Protein 8J5U (pdb70)

Sequence (543 aa):
ADRRAAVGTTSDINQQDPATLQDGGNLRLSLTDFPPNFNILHIDGNNAEVAAMMKATLPRAFIIGPDGSTTVDTNYFTSIELTRTAPQVVTYTINPEAVWSDGTPITWRDIASQIHAISGADKAFEIASSSGAERVASVTRGVDDRQAVVTFAKPYAEWRGMFAGNGMLLPASMTATPEAFNKGQLDGPGPSAGPFVVSALDRTAQRIVLTRNPRWWGARPRLDSITYLVLDDAARLPALQNNTIDATGVGTLDQLTIAARTKGISIRRAPGPSWYHFTLNGAPGSILADKALRLAIAKGIDRYTIARVAQYGLTSDPVPLNNHVFVAGQDGYQDNSGVVAYNPEQAKRELDALGWRRSGAFREKDGRQLVIRDLFYDAQSTRQFAQIAQHTLAQIGVKLELQAKSGSGFFSDYVNVGAFDIAQFGWVGDAFPLSSLTQIYASDGESNFGKIGSPQIDAAIERTLAELDPGKARALANQVDELIWAEGFSLPLTQSPGTVAVRSTLANFGATGLADLDYTAIGFMRRHHHHHHHASPFSPDPP

Structure (mmCIF, N/CA/C/O backbone):
data_8J5U
#
_entry.id   8J5U
#
_cell.length_a   115.643
_cell.length_b   56.986
_cell.length_c   101.902
_cell.angle_alpha   90.00
_cell.angle_beta   122.29
_cell.angle_gamma   90.00
#
_symmetry.space_group_name_H-M   'C 1 2 1'
#
loop_
_entity.id
_entity.type
_entity.pdbx_description
1 polymer 'Uncharacterized protein Rv1280c'
2 polymer 'Endogenous oligopeptide'
3 water water
#
loop_
_atom_site.group_PDB
_atom_site.id
_atom_site.type_symbol
_atom_site.label_atom_id
_atom_site.label_alt_id
_atom_site.label_comp_id
_atom_site.label_asym_id
_atom_site.label_entity_id
_atom_site.label_seq_id
_atom_site.pdbx_PDB_ins_code
_atom_site.Cartn_x
_atom_site.Cartn_y
_atom_site.Cartn_z
_atom_site.occupancy
_atom_site.B_iso_or_equiv
_atom_site.auth_seq_id
_atom_site.auth_comp_id
_atom_site.auth_asym_id
_atom_site.auth_atom_id
_atom_site.pdbx_PDB_model_num
ATOM 1 N N . ALA A 1 65 ? -5.681 -13.621 24.960 1.00 28.62 65 ALA A N 1
ATOM 2 C CA . ALA A 1 65 ? -4.402 -14.328 24.755 1.00 41.02 65 ALA A CA 1
ATOM 3 C C . ALA A 1 65 ? -3.556 -13.800 23.577 1.00 47.03 65 ALA A C 1
ATOM 4 O O . ALA A 1 65 ? -2.548 -13.148 23.871 1.00 35.80 65 ALA A O 1
ATOM 6 N N . ASP A 1 66 ? -3.910 -14.088 22.309 1.00 42.36 66 ASP A N 1
ATOM 7 C CA . ASP A 1 66 ? -2.955 -13.723 21.211 1.00 47.12 66 ASP A CA 1
ATOM 8 C C . ASP A 1 66 ? -3.409 -12.680 20.167 1.00 50.90 66 ASP A C 1
ATOM 9 O O . ASP A 1 66 ? -2.567 -12.259 19.338 1.00 48.88 66 ASP A O 1
ATOM 14 N N . ARG A 1 67 ? -4.644 -12.220 20.164 1.00 48.25 67 ARG A N 1
ATOM 15 C CA . ARG A 1 67 ? -4.896 -11.208 19.097 1.00 38.37 67 ARG A CA 1
ATOM 16 C C . ARG A 1 67 ? -4.846 -9.797 19.708 1.00 35.19 67 ARG A C 1
ATOM 17 O O . ARG A 1 67 ? -5.023 -9.646 20.916 1.00 30.71 67 ARG A O 1
ATOM 25 N N . ARG A 1 68 ? -4.489 -8.829 18.884 1.00 30.11 68 ARG A N 1
ATOM 26 C CA . ARG A 1 68 ? -4.396 -7.432 19.353 1.00 33.40 68 ARG A CA 1
ATOM 27 C C . ARG A 1 68 ? -5.781 -6.815 19.593 1.00 24.51 68 ARG A C 1
ATOM 28 O O . ARG A 1 68 ? -6.741 -7.271 18.987 1.00 22.74 68 ARG A O 1
ATOM 36 N N . ALA A 1 69 ? -5.849 -5.850 20.496 1.00 18.83 69 ALA A N 1
ATOM 37 C CA . ALA A 1 69 ? -7.084 -5.078 20.711 1.00 16.20 69 ALA A CA 1
ATOM 38 C C . ALA A 1 69 ? -7.142 -4.013 19.620 1.00 15.82 69 ALA A C 1
ATOM 39 O O . ALA A 1 69 ? -6.825 -2.856 19.876 1.00 18.45 69 ALA A O 1
ATOM 41 N N . ALA A 1 70 ? -7.532 -4.436 18.432 1.00 14.75 70 ALA A N 1
ATOM 42 C CA . ALA A 1 70 ? -7.699 -3.500 17.316 1.00 13.57 70 ALA A CA 1
ATOM 43 C C . ALA A 1 70 ? -8.871 -3.932 16.440 1.00 15.84 70 ALA A C 1
ATOM 44 O O . ALA A 1 70 ? -9.063 -5.114 16.219 1.00 14.98 70 ALA A O 1
ATOM 46 N N . VAL A 1 71 ? -9.610 -2.937 15.971 1.00 12.13 71 VAL A N 1
ATOM 47 C CA . VAL A 1 71 ? -10.747 -3.227 15.108 1.00 13.82 71 VAL A CA 1
ATOM 48 C C . VAL A 1 71 ? -10.244 -3.831 13.808 1.00 15.01 71 VAL A C 1
ATOM 49 O O . VAL A 1 71 ? -9.292 -3.321 13.199 1.00 19.47 71 VAL A O 1
ATOM 53 N N . GLY A 1 72 ? -10.888 -4.913 13.371 1.00 11.41 72 GLY A N 1
ATOM 54 C CA . GLY A 1 72 ? -10.539 -5.568 12.128 1.00 10.62 72 GLY A CA 1
ATOM 55 C C . GLY A 1 72 ? -11.648 -5.525 11.092 1.00 14.62 72 GLY A C 1
ATOM 56 O O . GLY A 1 72 ? -12.359 -4.523 10.961 1.00 18.77 72 GLY A O 1
ATOM 57 N N . THR A 1 73 ? -11.808 -6.609 10.339 1.00 10.04 73 THR A N 1
ATOM 58 C CA . THR A 1 73 ? -12.829 -6.681 9.304 1.00 9.77 73 THR A CA 1
ATOM 59 C C . THR A 1 73 ? -13.659 -7.953 9.408 1.00 11.22 73 THR A C 1
ATOM 60 O O . THR A 1 73 ? -14.360 -8.298 8.447 1.00 11.45 73 THR A O 1
ATOM 64 N N . THR A 1 74 ? -13.589 -8.664 10.531 1.00 12.24 74 THR A N 1
ATOM 65 C CA . THR A 1 74 ? -14.255 -9.946 10.684 1.00 13.59 74 THR A CA 1
ATOM 66 C C . THR A 1 74 ? -15.177 -9.929 11.893 1.00 12.75 74 THR A C 1
ATOM 67 O O . THR A 1 74 ? -15.019 -9.132 12.819 1.00 14.16 74 THR A O 1
ATOM 71 N N . SER A 1 75 ? -16.137 -10.839 11.867 1.00 12.46 75 SER A N 1
ATOM 72 C CA . SER A 1 75 ? -16.972 -11.186 13.002 1.00 10.56 75 SER A CA 1
ATOM 73 C C . SER A 1 75 ? -16.617 -12.597 13.445 1.00 12.40 75 SER A C 1
ATOM 74 O O . SER A 1 75 ? -16.025 -13.367 12.691 1.00 14.36 75 SER A O 1
ATOM 77 N N . ASP A 1 76 ? -16.995 -12.932 14.672 1.00 13.18 76 ASP A N 1
ATOM 78 C CA . ASP A 1 76 ? -16.738 -14.247 15.263 1.00 11.71 76 ASP A CA 1
ATOM 79 C C . ASP A 1 76 ? -18.058 -14.693 15.880 1.00 12.27 76 ASP A C 1
ATOM 80 O O . ASP A 1 76 ? -18.284 -14.521 17.082 1.00 12.48 76 ASP A O 1
ATOM 85 N N . ILE A 1 77 ? -18.943 -15.245 15.049 1.00 8.85 77 ILE A N 1
ATOM 86 C CA . ILE A 1 77 ? -20.336 -15.407 15.450 1.00 10.40 77 ILE A CA 1
ATOM 87 C C . ILE A 1 77 ? -20.837 -16.830 15.222 1.00 13.92 77 ILE A C 1
ATOM 88 O O . ILE A 1 77 ? -22.026 -17.109 15.418 1.00 14.00 77 ILE A O 1
ATOM 93 N N . ASN A 1 78 ? -19.943 -17.740 14.843 1.00 13.11 78 ASN A N 1
ATOM 94 C CA . ASN A 1 78 ? -20.309 -19.124 14.514 1.00 13.98 78 ASN A CA 1
ATOM 95 C C . ASN A 1 78 ? -21.468 -19.147 13.514 1.00 13.68 78 ASN A C 1
ATOM 96 O O . ASN A 1 78 ? -22.590 -19.563 13.802 1.00 12.30 78 ASN A O 1
ATOM 101 N N . GLN A 1 79 ? -21.161 -18.627 12.332 1.00 16.63 79 GLN A N 1
ATOM 102 C CA . GLN A 1 79 ? -22.155 -18.512 11.282 1.00 19.60 79 GLN A CA 1
ATOM 103 C C . GLN A 1 79 ? -22.648 -19.888 10.865 1.00 18.05 79 GLN A C 1
ATOM 104 O O . GLN A 1 79 ? -21.852 -20.800 10.619 1.00 18.02 79 GLN A O 1
ATOM 110 N N . GLN A 1 80 ? -23.968 -20.035 10.801 1.00 16.01 80 GLN A N 1
ATOM 111 C CA . GLN A 1 80 ? -24.602 -21.256 10.319 1.00 20.03 80 GLN A CA 1
ATOM 112 C C . GLN A 1 80 ? -25.842 -20.865 9.531 1.00 19.76 80 GLN A C 1
ATOM 113 O O . GLN A 1 80 ? -26.376 -19.761 9.687 1.00 17.33 80 GLN A O 1
ATOM 119 N N . ASP A 1 81 ? -26.284 -21.772 8.666 1.00 16.81 81 ASP A N 1
ATOM 120 C CA . ASP A 1 81 ? -27.551 -21.586 7.975 1.00 17.99 81 ASP A CA 1
ATOM 121 C C . ASP A 1 81 ? -28.683 -21.599 8.999 1.00 15.70 81 ASP A C 1
ATOM 122 O O . ASP A 1 81 ? -28.901 -22.632 9.648 1.00 18.66 81 ASP A O 1
ATOM 127 N N . PRO A 1 82 ? -29.414 -20.495 9.181 1.00 15.12 82 PRO A N 1
ATOM 128 C CA . PRO A 1 82 ? -30.460 -20.472 10.222 1.00 16.54 82 PRO A CA 1
ATOM 129 C C . PRO A 1 82 ? -31.552 -21.503 10.009 1.00 18.04 82 PRO A C 1
ATOM 130 O O . PRO A 1 82 ? -32.190 -21.918 10.986 1.00 16.00 82 PRO A O 1
ATOM 134 N N . ALA A 1 83 ? -31.781 -21.941 8.765 1.00 18.33 83 ALA A N 1
ATOM 135 C CA . ALA A 1 83 ? -32.776 -22.976 8.509 1.00 16.04 83 ALA A CA 1
ATOM 136 C C . ALA A 1 83 ? -32.370 -24.320 9.102 1.00 18.15 83 ALA A C 1
ATOM 137 O O . ALA A 1 83 ? -33.241 -25.160 9.350 1.00 18.19 83 ALA A O 1
ATOM 139 N N . THR A 1 84 ? -31.078 -24.537 9.338 1.00 15.32 84 THR A N 1
ATOM 140 C CA . THR A 1 84 ? -30.579 -25.764 9.947 1.00 18.19 84 THR A CA 1
ATOM 141 C C . THR A 1 84 ? -30.506 -25.684 11.465 1.00 17.05 84 THR A C 1
ATOM 142 O O . THR A 1 84 ? -30.089 -26.655 12.104 1.00 15.33 84 THR A O 1
ATOM 146 N N . LEU A 1 85 ? -30.874 -24.554 12.055 1.00 16.38 85 LEU A N 1
ATOM 147 C CA . LEU A 1 85 ? -30.843 -24.412 13.500 1.00 16.08 85 LEU A CA 1
ATOM 148 C C . LEU A 1 85 ? -32.162 -24.895 14.096 1.00 17.66 85 LEU A C 1
ATOM 149 O O . LEU A 1 85 ? -33.145 -25.125 13.388 1.00 17.81 85 LEU A O 1
ATOM 154 N N . GLN A 1 86 ? -32.167 -25.071 15.415 1.00 16.10 86 GLN A N 1
ATOM 155 C CA . GLN A 1 86 ? -33.402 -25.399 16.114 1.00 18.44 86 GLN A CA 1
ATOM 156 C C . GLN A 1 86 ? -34.465 -24.343 15.835 1.00 20.62 86 GLN A C 1
ATOM 157 O O . GLN A 1 86 ? -34.162 -23.173 15.583 1.00 19.23 86 GLN A O 1
ATOM 163 N N . ASP A 1 87 ? -35.726 -24.760 15.873 1.00 23.88 87 ASP A N 1
ATOM 164 C CA . ASP A 1 87 ? -36.843 -23.823 15.780 1.00 22.62 87 ASP A CA 1
ATOM 165 C C . ASP A 1 87 ? -37.273 -23.536 17.211 1.00 25.67 87 ASP A C 1
ATOM 166 O O . ASP A 1 87 ? -37.882 -24.383 17.871 1.00 26.10 87 ASP A O 1
ATOM 171 N N . GLY A 1 88 ? -36.919 -22.358 17.702 1.00 16.51 88 GLY A N 1
ATOM 172 C CA . GLY A 1 88 ? -37.252 -21.946 19.049 1.00 18.83 88 GLY A CA 1
ATOM 173 C C . GLY A 1 88 ? -36.017 -21.767 19.907 1.00 14.63 88 GLY A C 1
ATOM 174 O O . GLY A 1 88 ? -34.881 -21.933 19.465 1.00 18.36 88 GLY A O 1
ATOM 175 N N . GLY A 1 89 ? -36.267 -21.428 21.168 1.00 16.49 89 GLY A N 1
ATOM 176 C CA . GLY A 1 89 ? -35.191 -21.228 22.118 1.00 15.88 89 GLY A CA 1
ATOM 177 C C . GLY A 1 89 ? -35.246 -19.873 22.796 1.00 17.21 89 GLY A C 1
ATOM 178 O O . GLY A 1 89 ? -35.927 -18.952 22.327 1.00 15.50 89 GLY A O 1
ATOM 179 N N . ASN A 1 90 ? -34.530 -19.748 23.909 1.00 14.49 90 ASN A N 1
ATOM 180 C CA . ASN A 1 90 ? -34.548 -18.550 24.742 1.00 17.17 90 ASN A CA 1
ATOM 181 C C . ASN A 1 90 ? -33.096 -18.121 24.932 1.00 20.10 90 ASN A C 1
ATOM 182 O O . ASN A 1 90 ? -32.345 -18.764 25.673 1.00 17.67 90 ASN A O 1
ATOM 187 N N . LEU A 1 91 ? -32.694 -17.061 24.230 1.00 18.91 91 LEU A N 1
ATOM 188 C CA . LEU A 1 91 ? -31.366 -16.483 24.398 1.00 14.78 91 LEU A CA 1
ATOM 189 C C . LEU A 1 91 ? -31.363 -15.640 25.669 1.00 17.58 91 LEU A C 1
ATOM 190 O O . LEU A 1 91 ? -32.097 -14.648 25.766 1.00 17.06 91 LEU A O 1
ATOM 195 N N . ARG A 1 92 ? -30.546 -16.032 26.646 1.00 16.92 92 ARG A N 1
ATOM 196 C CA . ARG A 1 92 ? -30.530 -15.399 27.963 1.00 14.21 92 ARG A CA 1
ATOM 197 C C . ARG A 1 92 ? -29.264 -14.564 28.112 1.00 12.88 92 ARG A C 1
ATOM 198 O O . ARG A 1 92 ? -28.153 -15.100 28.059 1.00 12.87 92 ARG A O 1
ATOM 206 N N . LEU A 1 93 ? -29.435 -13.258 28.304 1.00 12.31 93 LEU A N 1
ATOM 207 C CA . LEU A 1 93 ? -28.328 -12.320 28.424 1.00 15.45 93 LEU A CA 1
ATOM 208 C C . LEU A 1 93 ? -28.479 -11.533 29.718 1.00 17.64 93 LEU A C 1
ATOM 209 O O . LEU A 1 93 ? -29.474 -11.663 30.441 1.00 16.30 93 LEU A O 1
ATOM 214 N N . SER A 1 94 ? -27.489 -10.693 30.010 1.00 16.33 94 SER A N 1
ATOM 215 C CA . SER A 1 94 ? -27.519 -9.920 31.241 1.00 18.03 94 SER A CA 1
ATOM 216 C C . SER A 1 94 ? -27.495 -8.426 30.943 1.00 19.81 94 SER A C 1
ATOM 217 O O . SER A 1 94 ? -27.071 -7.981 29.874 1.00 19.37 94 SER A O 1
ATOM 220 N N . LEU A 1 95 ? -27.992 -7.667 31.911 1.00 21.06 95 LEU A N 1
ATOM 221 C CA . LEU A 1 95 ? -27.991 -6.216 31.895 1.00 18.53 95 LEU A CA 1
ATOM 222 C C . LEU A 1 95 ? -27.349 -5.738 33.187 1.00 20.73 95 LEU A C 1
ATOM 223 O O . LEU A 1 95 ? -27.363 -6.447 34.196 1.00 17.33 95 LEU A O 1
ATOM 228 N N . THR A 1 96 ? -26.779 -4.533 33.159 1.00 18.62 96 THR A N 1
ATOM 229 C CA . THR A 1 96 ? -26.201 -4.015 34.392 1.00 21.61 96 THR A CA 1
ATOM 230 C C . THR A 1 96 ? -27.272 -3.406 35.286 1.00 21.84 96 THR A C 1
ATOM 231 O O . THR A 1 96 ? -27.249 -3.603 36.505 1.00 22.57 96 THR A O 1
ATOM 235 N N . ASP A 1 97 ? -28.215 -2.669 34.699 1.00 21.67 97 ASP A N 1
ATOM 236 C CA . ASP A 1 97 ? -29.312 -2.054 35.431 1.00 19.60 97 ASP A CA 1
ATOM 237 C C . ASP A 1 97 ? -30.482 -1.868 34.484 1.00 20.31 97 ASP A C 1
ATOM 238 O O . ASP A 1 97 ? -30.296 -1.719 33.276 1.00 23.01 97 ASP A O 1
ATOM 243 N N . PHE A 1 98 ? -31.683 -1.863 35.044 1.00 24.50 98 PHE A N 1
ATOM 244 C CA . PHE A 1 98 ? -32.826 -1.298 34.341 1.00 21.80 98 PHE A CA 1
ATOM 245 C C . PHE A 1 98 ? -32.533 0.162 34.009 1.00 23.22 98 PHE A C 1
ATOM 246 O O . PHE A 1 98 ? -32.069 0.905 34.879 1.00 26.73 98 PHE A O 1
ATOM 254 N N . PRO A 1 99 ? -32.795 0.619 32.786 1.00 21.93 99 PRO A N 1
ATOM 255 C CA . PRO A 1 99 ? -32.524 2.020 32.465 1.00 22.77 99 PRO A CA 1
ATOM 256 C C . PRO A 1 99 ? -33.522 2.942 33.143 1.00 20.55 99 PRO A C 1
ATOM 257 O O . PRO A 1 99 ? -34.693 2.575 33.344 1.00 17.39 99 PRO A O 1
ATOM 261 N N . PRO A 1 100 ? -33.115 4.174 33.473 1.00 21.17 100 PRO A N 1
ATOM 262 C CA . PRO A 1 100 ? -34.081 5.160 33.972 1.00 19.78 100 PRO A CA 1
ATOM 263 C C . PRO A 1 100 ? -34.978 5.723 32.889 1.00 22.60 100 PRO A C 1
ATOM 264 O O . PRO A 1 100 ? -35.953 6.418 33.209 1.00 22.90 100 PRO A O 1
ATOM 268 N N . ASN A 1 101 ? -34.661 5.467 31.624 1.00 19.66 101 ASN A N 1
ATOM 269 C CA . ASN A 1 101 ? -35.450 5.953 30.502 1.00 18.19 101 ASN A CA 1
ATOM 270 C C . ASN A 1 101 ? -35.196 5.011 29.338 1.00 14.02 101 ASN A C 1
ATOM 271 O O . ASN A 1 101 ? -34.046 4.645 29.084 1.00 14.80 101 ASN A O 1
ATOM 276 N N . PHE A 1 102 ? -36.254 4.597 28.656 1.00 12.28 102 PHE A N 1
ATOM 277 C CA . PHE A 1 102 ? -36.095 3.668 27.547 1.00 16.25 102 PHE A CA 1
ATOM 278 C C . PHE A 1 102 ? -36.031 4.358 26.191 1.00 17.67 102 PHE A C 1
ATOM 279 O O . PHE A 1 102 ? -35.868 3.672 25.176 1.00 17.06 102 PHE A O 1
ATOM 287 N N . ASN A 1 103 ? -36.141 5.687 26.141 1.00 10.65 103 ASN A N 1
ATOM 288 C CA . ASN A 1 103 ? -35.933 6.424 24.895 1.00 14.41 103 ASN A CA 1
ATOM 289 C C . ASN A 1 103 ? -34.432 6.531 24.661 1.00 16.01 103 ASN A C 1
ATOM 290 O O . ASN A 1 103 ? -33.743 7.315 25.325 1.00 13.45 103 ASN A O 1
ATOM 295 N N . ILE A 1 104 ? -33.917 5.752 23.711 1.00 12.44 104 ILE A N 1
ATOM 296 C CA . ILE A 1 104 ? -32.476 5.744 23.492 1.00 15.33 104 ILE A CA 1
ATOM 297 C C . ILE A 1 104 ? -31.967 7.009 22.819 1.00 14.78 104 ILE A C 1
ATOM 298 O O . ILE A 1 104 ? -30.747 7.177 22.699 1.00 14.93 104 ILE A O 1
ATOM 303 N N . LEU A 1 105 ? -32.855 7.911 22.383 1.00 10.05 105 LEU A N 1
ATOM 304 C CA . LEU A 1 105 ? -32.420 9.230 21.925 1.00 10.97 105 LEU A CA 1
ATOM 305 C C . LEU A 1 105 ? -32.275 10.238 23.055 1.00 14.14 105 LEU A C 1
ATOM 306 O O . LEU A 1 105 ? -31.712 11.315 22.831 1.00 12.06 105 LEU A O 1
ATOM 311 N N . HIS A 1 106 ? -32.785 9.923 24.242 1.00 14.42 106 HIS A N 1
ATOM 312 C CA . HIS A 1 106 ? -32.843 10.841 25.370 1.00 11.58 106 HIS A CA 1
ATOM 313 C C . HIS A 1 106 ? -31.512 10.847 26.118 1.00 11.64 106 HIS A C 1
ATOM 314 O O . HIS A 1 106 ? -30.759 9.872 26.096 1.00 12.08 106 HIS A O 1
ATOM 321 N N . ILE A 1 107 ? -31.234 11.963 26.797 1.00 11.05 107 ILE A N 1
ATOM 322 C CA . ILE A 1 107 ? -29.973 12.100 27.522 1.00 11.14 107 ILE A CA 1
ATOM 323 C C . ILE A 1 107 ? -29.882 11.077 28.652 1.00 14.20 107 ILE A C 1
ATOM 324 O O . ILE A 1 107 ? -28.784 10.631 29.010 1.00 11.64 107 ILE A O 1
ATOM 329 N N . ASP A 1 108 ? -31.022 10.619 29.181 1.00 12.33 108 ASP A N 1
ATOM 330 C CA . ASP A 1 108 ? -31.035 9.601 30.269 1.00 12.04 108 ASP A CA 1
ATOM 331 C C . ASP A 1 108 ? -31.165 8.177 29.701 1.00 14.54 108 ASP A C 1
ATOM 332 O O . ASP A 1 108 ? -31.065 7.247 30.477 1.00 14.88 108 ASP A O 1
ATOM 337 N N . GLY A 1 109 ? -31.407 8.044 28.395 1.00 12.13 109 GLY A N 1
ATOM 338 C CA . GLY A 1 109 ? -31.620 6.728 27.761 1.00 12.68 109 GLY A CA 1
ATOM 339 C C . GLY A 1 109 ? -30.538 6.317 26.767 1.00 15.04 109 GLY A C 1
ATOM 340 O O . GLY A 1 109 ? -30.774 5.346 26.054 1.00 15.57 109 GLY A O 1
ATOM 341 N N . ASN A 1 110 ? -29.394 6.997 26.775 1.00 16.26 110 ASN A N 1
ATOM 342 C CA . ASN A 1 110 ? -28.279 6.784 25.823 1.00 13.79 110 ASN A CA 1
ATOM 343 C C . ASN A 1 110 ? -27.388 5.645 26.339 1.00 13.11 110 ASN A C 1
ATOM 344 O O . ASN A 1 110 ? -26.169 5.756 26.208 1.00 12.13 110 ASN A O 1
ATOM 349 N N . ASN A 1 111 ? -28.009 4.577 26.848 1.00 12.18 111 ASN A N 1
ATOM 350 C CA . ASN A 1 111 ? -27.269 3.439 27.438 1.00 12.89 111 ASN A CA 1
ATOM 351 C C . ASN A 1 111 ? -27.012 2.340 26.395 1.00 15.79 111 ASN A C 1
ATOM 352 O O . ASN A 1 111 ? -27.966 1.780 25.901 1.00 14.68 111 ASN A O 1
ATOM 357 N N . ALA A 1 112 ? -25.737 2.048 26.136 1.00 14.21 112 ALA A N 1
ATOM 358 C CA . ALA A 1 112 ? -25.347 1.045 25.116 1.00 13.01 112 ALA A CA 1
ATOM 359 C C . ALA A 1 112 ? -26.023 -0.319 25.347 1.00 13.69 112 ALA A C 1
ATOM 360 O O . ALA A 1 112 ? -26.342 -0.982 24.384 1.00 11.32 112 ALA A O 1
ATOM 362 N N . GLU A 1 113 ? -26.158 -0.686 26.621 1.00 16.81 113 GLU A N 1
ATOM 363 C CA . GLU A 1 113 ? -26.796 -1.981 26.855 1.00 20.21 113 GLU A CA 1
ATOM 364 C C . GLU A 1 113 ? -28.242 -1.968 26.387 1.00 16.64 113 GLU A C 1
ATOM 365 O O . GLU A 1 113 ? -28.715 -2.918 25.742 1.00 20.07 113 GLU A O 1
ATOM 371 N N . VAL A 1 114 ? -28.949 -0.880 26.672 1.00 13.08 114 VAL A N 1
ATOM 372 C CA . VAL A 1 114 ? -30.338 -0.788 26.259 1.00 13.59 114 VAL A CA 1
ATOM 373 C C . VAL A 1 114 ? -30.439 -0.616 24.755 1.00 16.75 114 VAL A C 1
ATOM 374 O O . VAL A 1 114 ? -31.295 -1.228 24.110 1.00 18.13 114 VAL A O 1
ATOM 378 N N . ALA A 1 115 ? -29.585 0.227 24.171 1.00 14.58 115 ALA A N 1
ATOM 379 C CA . ALA A 1 115 ? -29.566 0.360 22.718 1.00 13.76 115 ALA A CA 1
ATOM 380 C C . ALA A 1 115 ? -29.305 -0.984 22.048 1.00 12.50 115 ALA A C 1
ATOM 381 O O . ALA A 1 115 ? -29.959 -1.333 21.054 1.00 15.05 115 ALA A O 1
ATOM 383 N N . ALA A 1 116 ? -28.349 -1.752 22.581 1.00 12.56 116 ALA A N 1
ATOM 384 C CA . ALA A 1 116 ? -28.100 -3.099 22.076 1.00 12.81 116 ALA A CA 1
ATOM 385 C C . ALA A 1 116 ? -29.364 -3.946 22.117 1.00 16.17 116 ALA A C 1
ATOM 386 O O . ALA A 1 116 ? -29.666 -4.663 21.154 1.00 15.38 116 ALA A O 1
ATOM 388 N N . MET A 1 117 ? -30.114 -3.883 23.224 1.00 14.95 117 MET A N 1
ATOM 389 C CA . MET A 1 117 ? -31.364 -4.639 23.285 1.00 18.24 117 MET A CA 1
ATOM 390 C C . MET A 1 117 ? -32.364 -4.146 22.246 1.00 15.02 117 MET A C 1
ATOM 391 O O . MET A 1 117 ? -33.049 -4.950 21.602 1.00 10.92 117 MET A O 1
ATOM 396 N N . MET A 1 118 ? -32.478 -2.823 22.087 1.00 13.11 118 MET A N 1
ATOM 397 C CA . MET A 1 118 ? -33.472 -2.246 21.182 1.00 14.26 118 MET A CA 1
ATOM 398 C C . MET A 1 118 ? -33.194 -2.559 19.719 1.00 14.23 118 MET A C 1
ATOM 399 O O . MET A 1 118 ? -34.130 -2.538 18.911 1.00 11.12 118 MET A O 1
ATOM 404 N N . LYS A 1 119 ? -31.937 -2.820 19.357 1.00 11.11 119 LYS A N 1
ATOM 405 C CA . LYS A 1 119 ? -31.644 -3.139 17.962 1.00 10.85 119 LYS A CA 1
ATOM 406 C C . LYS A 1 119 ? -32.421 -4.365 17.482 1.00 12.85 119 LYS A C 1
ATOM 407 O O . LYS A 1 119 ? -32.713 -4.487 16.287 1.00 10.51 119 LYS A O 1
ATOM 413 N N . ALA A 1 120 ? -32.783 -5.269 18.393 1.00 13.21 120 ALA A N 1
ATOM 414 C CA . ALA A 1 120 ? -33.605 -6.416 18.024 1.00 11.85 120 ALA A CA 1
ATOM 415 C C . ALA A 1 120 ? -35.044 -6.030 17.733 1.00 12.72 120 ALA A C 1
ATOM 416 O O . ALA A 1 120 ? -35.803 -6.876 17.246 1.00 15.89 120 ALA A O 1
ATOM 418 N N . THR A 1 121 ? -35.430 -4.776 17.998 1.00 10.93 121 THR A N 1
ATOM 419 C CA . THR A 1 121 ? -36.831 -4.376 17.983 1.00 10.70 121 THR A CA 1
ATOM 420 C C . THR A 1 121 ? -37.140 -3.179 17.101 1.00 13.31 121 THR A C 1
ATOM 421 O O . THR A 1 121 ? -38.310 -2.990 16.756 1.00 15.84 121 THR A O 1
ATOM 425 N N . LEU A 1 122 ? -36.154 -2.376 16.719 1.00 12.05 122 LEU A N 1
ATOM 426 C CA . LEU A 1 122 ? -36.425 -1.125 16.034 1.00 9.82 122 LEU A CA 1
ATOM 427 C C . LEU A 1 122 ? -35.842 -1.158 14.628 1.00 10.65 122 LEU A C 1
ATOM 428 O O . LEU A 1 122 ? -34.864 -1.871 14.379 1.00 10.92 122 LEU A O 1
ATOM 433 N N . PRO A 1 123 ? -36.419 -0.405 13.691 1.00 11.67 123 PRO A N 1
ATOM 434 C CA . PRO A 1 123 ? -35.832 -0.321 12.344 1.00 11.99 123 PRO A CA 1
ATOM 435 C C . PRO A 1 123 ? -34.465 0.351 12.352 1.00 11.18 123 PRO A C 1
ATOM 436 O O . PRO A 1 123 ? -34.220 1.312 13.088 1.00 13.00 123 PRO A O 1
ATOM 440 N N . ARG A 1 124 ? -33.561 -0.185 11.534 1.00 11.85 124 ARG A N 1
ATOM 441 C CA . ARG A 1 124 ? -32.319 0.489 11.187 1.00 9.08 124 ARG A CA 1
ATOM 442 C C . ARG A 1 124 ? -32.205 0.523 9.670 1.00 11.60 124 ARG A C 1
ATOM 443 O O . ARG A 1 124 ? -32.457 -0.486 9.002 1.00 12.17 124 ARG A O 1
ATOM 451 N N . ALA A 1 125 ? -31.839 1.695 9.128 1.00 7.17 125 ALA A N 1
ATOM 452 C CA . ALA A 1 125 ? -31.894 1.897 7.684 1.00 8.56 125 ALA A CA 1
ATOM 453 C C . ALA A 1 125 ? -30.829 1.096 6.950 1.00 9.08 125 ALA A C 1
ATOM 454 O O . ALA A 1 125 ? -31.036 0.721 5.793 1.00 7.52 125 ALA A O 1
ATOM 456 N N . PHE A 1 126 ? -29.700 0.813 7.596 1.00 8.58 126 PHE A N 1
ATOM 457 C CA . PHE A 1 126 ? -28.614 0.094 6.952 1.00 8.09 126 PHE A CA 1
ATOM 458 C C . PHE A 1 126 ? -28.158 -1.062 7.838 1.00 10.37 126 PHE A C 1
ATOM 459 O O . PHE A 1 126 ? -28.280 -1.022 9.066 1.00 9.26 126 PHE A O 1
ATOM 467 N N . ILE A 1 127 ? -27.660 -2.105 7.183 1.00 12.76 127 ILE A N 1
ATOM 468 C CA . ILE A 1 127 ? -26.940 -3.200 7.817 1.00 10.50 127 ILE A CA 1
ATOM 469 C C . ILE A 1 127 ? -25.456 -2.901 7.686 1.00 11.44 127 ILE A C 1
ATOM 470 O O . ILE A 1 127 ? -24.957 -2.684 6.570 1.00 8.41 127 ILE A O 1
ATOM 475 N N . ILE A 1 128 ? -24.751 -2.885 8.818 1.00 9.51 128 ILE A N 1
ATOM 476 C CA . ILE A 1 128 ? -23.307 -2.704 8.817 1.00 10.90 128 ILE A CA 1
ATOM 477 C C . ILE A 1 128 ? -22.650 -4.069 8.802 1.00 8.38 128 ILE A C 1
ATOM 478 O O . ILE A 1 128 ? -23.026 -4.952 9.574 1.00 11.64 128 ILE A O 1
ATOM 483 N N . GLY A 1 129 ? -21.655 -4.234 7.941 1.00 10.75 129 GLY A N 1
ATOM 484 C CA . GLY A 1 129 ? -20.891 -5.455 7.878 1.00 9.38 129 GLY A CA 1
ATOM 485 C C . GLY A 1 129 ? -19.675 -5.426 8.778 1.00 10.45 129 GLY A C 1
ATOM 486 O O . GLY A 1 129 ? -19.345 -4.407 9.399 1.00 9.03 129 GLY A O 1
ATOM 487 N N . PRO A 1 130 ? -18.974 -6.558 8.863 1.00 10.65 130 PRO A N 1
ATOM 488 C CA . PRO A 1 130 ? -17.815 -6.638 9.769 1.00 10.38 130 PRO A CA 1
ATOM 489 C C . PRO A 1 130 ? -16.683 -5.702 9.386 1.00 14.48 130 PRO A C 1
ATOM 490 O O . PRO A 1 130 ? -15.796 -5.475 10.217 1.00 11.48 130 PRO A O 1
ATOM 494 N N . ASP A 1 131 ? -16.701 -5.132 8.180 1.00 11.87 131 ASP A N 1
ATOM 495 C CA . ASP A 1 131 ? -15.714 -4.145 7.759 1.00 13.34 131 ASP A CA 1
ATOM 496 C C . ASP A 1 131 ? -16.230 -2.715 7.832 1.00 13.76 131 ASP A C 1
ATOM 497 O O . ASP A 1 131 ? -15.557 -1.799 7.346 1.00 10.26 131 ASP A O 1
ATOM 502 N N . GLY A 1 132 ? -17.395 -2.498 8.443 1.00 13.33 132 GLY A N 1
ATOM 503 C CA . GLY A 1 132 ? -17.994 -1.186 8.505 1.00 10.40 132 GLY A CA 1
ATOM 504 C C . GLY A 1 132 ? -18.813 -0.795 7.292 1.00 13.88 132 GLY A C 1
ATOM 505 O O . GLY A 1 132 ? -19.444 0.267 7.309 1.00 13.35 132 GLY A O 1
ATOM 506 N N . SER A 1 133 ? -18.828 -1.608 6.240 1.00 12.96 133 SER A N 1
ATOM 507 C CA . SER A 1 133 ? -19.577 -1.257 5.045 1.00 12.79 133 SER A CA 1
ATOM 508 C C . SER A 1 133 ? -21.073 -1.352 5.318 1.00 11.92 133 SER A C 1
ATOM 509 O O . SER A 1 133 ? -21.513 -2.071 6.213 1.00 12.38 133 SER A O 1
ATOM 512 N N . THR A 1 134 ? -21.860 -0.600 4.551 1.00 11.04 134 THR A N 1
ATOM 513 C CA . THR A 1 134 ? -23.302 -0.550 4.754 1.00 11.73 134 THR A CA 1
ATOM 514 C C . THR A 1 134 ? -24.038 -1.086 3.534 1.00 15.88 134 THR A C 1
ATOM 515 O O . THR A 1 134 ? -23.579 -0.953 2.395 1.00 14.72 134 THR A O 1
ATOM 519 N N . THR A 1 135 ? -25.191 -1.701 3.788 1.00 12.42 135 THR A N 1
ATOM 520 C CA . THR A 1 135 ? -26.132 -2.048 2.733 1.00 14.76 135 THR A CA 1
ATOM 521 C C . THR A 1 135 ? -27.529 -1.672 3.210 1.00 12.71 135 THR A C 1
ATOM 522 O O . THR A 1 135 ? -27.811 -1.697 4.408 1.00 10.38 135 THR A O 1
ATOM 526 N N . VAL A 1 136 ? -28.396 -1.286 2.274 1.00 9.60 136 VAL A N 1
ATOM 527 C CA . VAL A 1 136 ? -29.749 -0.884 2.646 1.00 8.89 136 VAL A CA 1
ATOM 528 C C . VAL A 1 136 ? -30.482 -2.084 3.231 1.00 11.79 136 VAL A C 1
ATOM 529 O O . VAL A 1 136 ? -30.507 -3.168 2.632 1.00 8.29 136 VAL A O 1
ATOM 533 N N . ASP A 1 137 ? -31.074 -1.911 4.411 1.00 10.39 137 ASP A N 1
ATOM 534 C CA . ASP A 1 137 ? -31.895 -2.986 4.971 1.00 8.99 137 ASP A CA 1
ATOM 535 C C . ASP A 1 137 ? -33.271 -2.893 4.334 1.00 12.22 137 ASP A C 1
ATOM 536 O O . ASP A 1 137 ? -34.129 -2.123 4.781 1.00 9.18 137 ASP A O 1
ATOM 541 N N . THR A 1 138 ? -33.490 -3.710 3.302 1.00 10.88 138 THR A N 1
ATOM 542 C CA . THR A 1 138 ? -34.728 -3.662 2.533 1.00 12.79 138 THR A CA 1
ATOM 543 C C . THR A 1 138 ? -35.934 -4.191 3.297 1.00 10.02 138 THR A C 1
ATOM 544 O O . THR A 1 138 ? -37.053 -4.083 2.786 1.00 13.00 138 THR A O 1
ATOM 548 N N . ASN A 1 139 ? -35.745 -4.744 4.498 1.00 12.67 139 ASN A N 1
ATOM 549 C CA . ASN A 1 139 ? -36.892 -5.025 5.353 1.00 11.53 139 ASN A CA 1
ATOM 550 C C . ASN A 1 139 ? -37.590 -3.741 5.753 1.00 11.91 139 ASN A C 1
ATOM 551 O O . ASN A 1 139 ? -38.817 -3.724 5.898 1.00 10.38 139 ASN A O 1
ATOM 556 N N . TYR A 1 140 ? -36.826 -2.659 5.933 1.00 10.47 140 TYR A N 1
ATOM 557 C CA . TYR A 1 140 ? -37.384 -1.381 6.354 1.00 7.66 140 TYR A CA 1
ATOM 558 C C . TYR A 1 140 ? -37.471 -0.362 5.233 1.00 9.57 140 TYR A C 1
ATOM 559 O O . TYR A 1 140 ? -38.362 0.491 5.257 1.00 11.98 140 TYR A O 1
ATOM 568 N N . PHE A 1 141 ? -36.596 -0.424 4.237 1.00 9.22 141 PHE A N 1
ATOM 569 C CA . PHE A 1 141 ? -36.608 0.579 3.178 1.00 9.41 141 PHE A CA 1
ATOM 570 C C . PHE A 1 141 ? -36.478 -0.111 1.830 1.00 10.43 141 PHE A C 1
ATOM 571 O O . PHE A 1 141 ? -35.493 -0.814 1.585 1.00 10.09 141 PHE A O 1
ATOM 579 N N . THR A 1 142 ? -37.481 0.086 0.970 1.00 10.69 142 THR A N 1
ATOM 580 C CA . THR A 1 142 ? -37.375 -0.356 -0.416 1.00 9.85 142 THR A CA 1
ATOM 581 C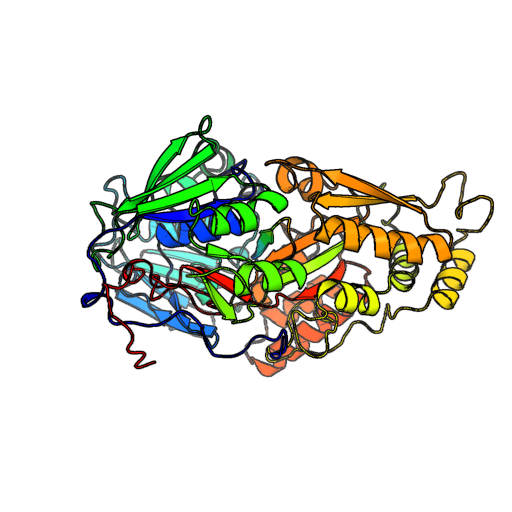 C . THR A 1 142 ? -36.058 0.104 -1.012 1.00 11.45 142 THR A C 1
ATOM 582 O O . THR A 1 142 ? -35.354 -0.665 -1.675 1.00 9.70 142 THR A O 1
ATOM 586 N N . SER A 1 143 ? -35.705 1.365 -0.776 1.00 10.31 143 SER A N 1
ATOM 587 C CA . SER A 1 143 ? -34.463 1.910 -1.294 1.00 8.74 143 SER A CA 1
ATOM 588 C C . SER A 1 143 ? -34.118 3.140 -0.484 1.00 8.46 143 SER A C 1
ATOM 589 O O . SER A 1 143 ? -34.988 3.765 0.127 1.00 8.99 143 SER A O 1
ATOM 592 N N . ILE A 1 144 ? -32.830 3.466 -0.474 1.00 7.74 144 ILE A N 1
ATOM 593 C CA . ILE A 1 144 ? -32.319 4.708 0.091 1.00 6.15 144 ILE A CA 1
ATOM 594 C C . ILE A 1 144 ? -31.312 5.255 -0.903 1.00 11.65 144 ILE A C 1
ATOM 595 O O . ILE A 1 144 ? -30.349 4.567 -1.262 1.00 8.14 144 ILE A O 1
ATOM 600 N N . GLU A 1 145 ? -31.530 6.479 -1.355 1.00 7.26 145 GLU A N 1
ATOM 601 C CA . GLU A 1 145 ? -30.792 6.995 -2.492 1.00 10.37 145 GLU A CA 1
ATOM 602 C C . GLU A 1 145 ? -30.212 8.354 -2.149 1.00 11.01 145 GLU A C 1
ATOM 603 O O . GLU A 1 145 ? -30.904 9.198 -1.565 1.00 7.79 145 GLU A O 1
ATOM 609 N N . LEU A 1 146 ? -28.930 8.537 -2.475 1.00 9.16 146 LEU A N 1
ATOM 610 C CA . LEU A 1 146 ? -28.309 9.858 -2.485 1.00 8.55 146 LEU A CA 1
ATOM 611 C C . LEU A 1 146 ? -28.811 10.569 -3.738 1.00 9.97 146 LEU A C 1
ATOM 612 O O . LEU A 1 146 ? -28.181 10.568 -4.800 1.00 11.75 146 LEU A O 1
ATOM 617 N N . THR A 1 147 ? -29.995 11.173 -3.605 1.00 9.16 147 THR A N 1
ATOM 618 C CA . THR A 1 147 ? -30.674 11.789 -4.745 1.00 10.02 147 THR A CA 1
ATOM 619 C C . THR A 1 147 ? -29.831 12.895 -5.380 1.00 12.36 147 THR A C 1
ATOM 620 O O . THR A 1 147 ? -29.857 13.082 -6.603 1.00 11.14 147 THR A O 1
ATOM 624 N N . ARG A 1 148 ? -29.094 13.645 -4.560 1.00 9.97 148 ARG A N 1
ATOM 625 C CA . ARG A 1 148 ? -28.205 14.711 -5.002 1.00 10.01 148 ARG A CA 1
ATOM 626 C C . ARG A 1 148 ? -27.021 14.741 -4.044 1.00 10.17 148 ARG A C 1
ATOM 627 O O . ARG A 1 148 ? -27.210 14.614 -2.829 1.00 11.48 148 ARG A O 1
ATOM 635 N N . THR A 1 149 ? -25.806 14.923 -4.582 1.00 8.47 149 THR A N 1
ATOM 636 C CA . THR A 1 149 ? -24.607 14.837 -3.744 1.00 12.51 149 THR A CA 1
ATOM 637 C C . THR A 1 149 ? -24.288 16.147 -3.026 1.00 17.14 149 THR A C 1
ATOM 638 O O . THR A 1 149 ? -23.885 16.133 -1.856 1.00 12.29 149 THR A O 1
ATOM 642 N N . ALA A 1 150 ? -24.416 17.284 -3.715 1.00 17.69 150 ALA A N 1
ATOM 643 C CA . ALA A 1 150 ? -24.120 18.581 -3.115 1.00 15.28 150 ALA A CA 1
ATOM 644 C C . ALA A 1 150 ? -25.004 19.640 -3.758 1.00 14.37 150 ALA A C 1
ATOM 645 O O . ALA A 1 150 ? -24.893 19.869 -4.966 1.00 15.32 150 ALA A O 1
ATOM 647 N N . PRO A 1 151 ? -25.931 20.273 -3.010 1.00 15.64 151 PRO A N 1
ATOM 648 C CA . PRO A 1 151 ? -26.321 20.026 -1.615 1.00 11.03 151 PRO A CA 1
ATOM 649 C C . PRO A 1 151 ? -26.848 18.613 -1.425 1.00 12.89 151 PRO A C 1
ATOM 650 O O . PRO A 1 151 ? -27.475 18.089 -2.343 1.00 15.29 151 PRO A O 1
ATOM 654 N N . GLN A 1 152 ? -26.598 18.011 -0.266 1.00 9.67 152 GLN A N 1
ATOM 655 C CA . GLN A 1 152 ? -26.939 16.606 -0.059 1.00 10.13 152 GLN A CA 1
ATOM 656 C C . GLN A 1 152 ? -28.446 16.429 0.072 1.00 9.88 152 GLN A C 1
ATOM 657 O O . GLN A 1 152 ? -29.095 17.094 0.888 1.00 13.82 152 GLN A O 1
ATOM 663 N N . VAL A 1 153 ? -29.005 15.532 -0.736 1.00 8.28 153 VAL A N 1
ATOM 664 C CA . VAL A 1 153 ? -30.412 15.159 -0.654 1.00 8.45 153 VAL A CA 1
ATOM 665 C C . VAL A 1 153 ? -30.488 13.639 -0.612 1.00 10.21 153 VAL A C 1
ATOM 666 O O . VAL A 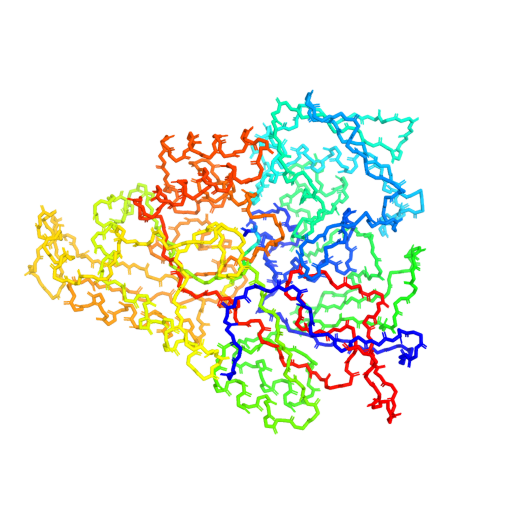1 153 ? -29.980 12.967 -1.517 1.00 9.32 153 VAL A O 1
ATOM 670 N N . VAL A 1 154 ? -31.126 13.102 0.425 1.00 9.24 154 VAL A N 1
ATOM 671 C CA . VAL A 1 154 ? -31.290 11.664 0.612 1.00 8.28 154 VAL A CA 1
ATOM 672 C C . VAL A 1 154 ? -32.773 11.339 0.618 1.00 8.79 154 VAL A C 1
ATOM 673 O O . VAL A 1 154 ? -33.529 11.917 1.401 1.00 9.48 154 VAL A O 1
ATOM 677 N N . THR A 1 155 ? -33.183 10.374 -0.200 1.00 8.46 155 THR A N 1
ATOM 678 C CA . THR A 1 155 ? -34.582 9.971 -0.264 1.00 7.25 155 THR A CA 1
ATOM 679 C C . THR A 1 155 ? -34.721 8.580 0.355 1.00 9.12 155 THR A C 1
ATOM 680 O O . THR A 1 155 ? -34.219 7.597 -0.188 1.00 12.41 155 THR A O 1
ATOM 684 N N . TYR A 1 156 ? -35.370 8.512 1.510 1.00 10.10 156 TYR A N 1
ATOM 685 C CA . TYR A 1 156 ? -35.721 7.256 2.158 1.00 11.91 156 TYR A CA 1
ATOM 686 C C . TYR A 1 156 ? -37.089 6.817 1.647 1.00 11.79 156 TYR A C 1
ATOM 687 O O . TYR A 1 156 ? -38.059 7.572 1.755 1.00 12.07 156 TYR A O 1
ATOM 696 N N . THR A 1 157 ? -37.179 5.601 1.120 1.00 8.82 157 THR A N 1
ATOM 697 C CA . THR A 1 157 ? -38.444 5.026 0.663 1.00 9.48 157 THR A CA 1
ATOM 698 C C . THR A 1 157 ? -38.763 3.825 1.546 1.00 12.07 157 THR A C 1
ATOM 699 O O . THR A 1 157 ? -38.067 2.809 1.489 1.00 11.09 157 THR A O 1
ATOM 703 N N . ILE A 1 158 ? -39.815 3.935 2.347 1.00 12.15 158 ILE A N 1
ATOM 704 C CA . ILE A 1 158 ? -40.110 2.942 3.375 1.00 10.65 158 ILE A CA 1
ATOM 705 C C . ILE A 1 158 ? -40.781 1.725 2.756 1.00 9.20 158 ILE A C 1
ATOM 706 O O . ILE A 1 158 ? -41.662 1.848 1.895 1.00 12.73 158 ILE A O 1
ATOM 711 N N . ASN A 1 159 ? -40.368 0.547 3.205 1.00 10.49 159 ASN A N 1
ATOM 712 C CA . ASN A 1 159 ? -41.020 -0.711 2.851 1.00 14.02 159 ASN A CA 1
ATOM 713 C C . ASN A 1 159 ? -42.503 -0.661 3.234 1.00 15.22 159 ASN A C 1
ATOM 714 O O . ASN A 1 159 ? -42.824 -0.568 4.431 1.00 12.01 159 ASN A O 1
ATOM 719 N N . PRO A 1 160 ? -43.427 -0.731 2.267 1.00 13.35 160 PRO A N 1
ATOM 720 C CA . PRO A 1 160 ? -44.857 -0.546 2.584 1.00 14.46 160 PRO A CA 1
ATOM 721 C C . PRO A 1 160 ? -45.399 -1.499 3.631 1.00 16.21 160 PRO A C 1
ATOM 722 O O . PRO A 1 160 ? -46.384 -1.169 4.305 1.00 19.26 160 PRO A O 1
ATOM 726 N N . GLU A 1 161 ? -44.793 -2.670 3.798 1.00 15.49 161 GLU A N 1
ATOM 727 C CA . GLU A 1 161 ? -45.234 -3.592 4.835 1.00 13.23 161 GLU A CA 1
ATOM 728 C C . GLU A 1 161 ? -44.797 -3.186 6.236 1.00 14.95 161 GLU A C 1
ATOM 729 O O . GLU A 1 161 ? -45.244 -3.807 7.204 1.00 16.40 161 GLU A O 1
ATOM 735 N N . ALA A 1 162 ? -43.943 -2.174 6.379 1.00 14.07 162 ALA A N 1
ATOM 736 C CA . ALA A 1 162 ? -43.422 -1.825 7.694 1.00 14.27 162 ALA A CA 1
ATOM 737 C C . ALA A 1 162 ? -44.522 -1.217 8.558 1.00 15.06 162 ALA A C 1
ATOM 738 O O . ALA A 1 162 ? -45.184 -0.256 8.154 1.00 17.41 162 ALA A O 1
ATOM 740 N N . VAL A 1 163 ? -44.725 -1.787 9.744 1.00 17.09 163 VAL A N 1
ATOM 741 C CA . VAL A 1 163 ? -45.725 -1.296 10.685 1.00 16.56 163 VAL A CA 1
ATOM 742 C C . VAL A 1 163 ? -45.121 -1.260 12.078 1.00 16.84 163 VAL A C 1
ATOM 743 O O . VAL A 1 163 ? -44.337 -2.138 12.453 1.00 15.69 163 VAL A O 1
ATOM 747 N N . TRP A 1 164 ? -45.507 -0.249 12.849 1.00 15.20 164 TRP A N 1
ATOM 748 C CA . TRP A 1 164 ? -45.206 -0.214 14.265 1.00 17.69 164 TRP A CA 1
ATOM 749 C C . TRP A 1 164 ? -46.071 -1.232 15.005 1.00 22.39 164 TRP A C 1
ATOM 750 O O . TRP A 1 164 ? -47.083 -1.724 14.489 1.00 23.36 164 TRP A O 1
ATOM 761 N N . SER A 1 165 ? -45.664 -1.547 16.235 1.00 21.37 165 SER A N 1
ATOM 762 C CA . SER A 1 165 ? -46.334 -2.60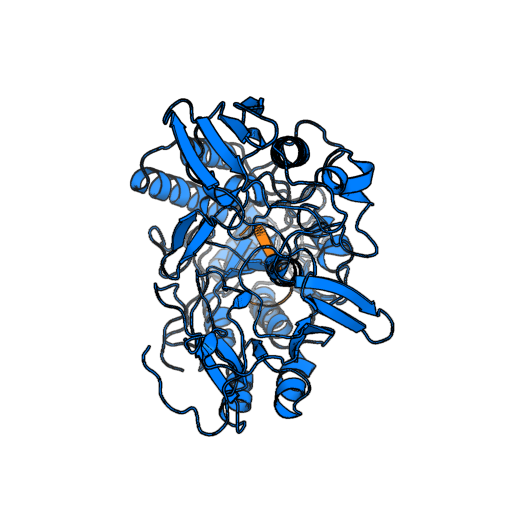7 16.981 1.00 28.46 165 SER A CA 1
ATOM 763 C C . SER A 1 165 ? -47.731 -2.215 17.436 1.00 31.04 165 SER A C 1
ATOM 764 O O . SER A 1 165 ? -48.429 -3.055 18.008 1.00 36.04 165 SER A O 1
ATOM 767 N N . ASP A 1 166 ? -48.164 -0.982 17.187 1.00 31.04 166 ASP A N 1
ATOM 768 C CA . ASP A 1 166 ? -49.525 -0.563 17.488 1.00 34.25 166 ASP A CA 1
ATOM 769 C C . ASP A 1 166 ? -50.414 -0.552 16.251 1.00 30.11 166 ASP A C 1
ATOM 770 O O . ASP A 1 166 ? -51.512 0.007 16.292 1.00 31.03 166 ASP A O 1
ATOM 775 N N . GLY A 1 167 ? -49.964 -1.152 15.152 1.00 30.44 167 GLY A N 1
ATOM 776 C CA . GLY A 1 167 ? -50.714 -1.155 13.921 1.00 27.31 167 GLY A CA 1
ATOM 777 C C . GLY A 1 167 ? -50.439 0.017 13.003 1.00 28.03 167 GLY A C 1
ATOM 778 O O . GLY A 1 167 ? -50.700 -0.087 11.802 1.00 31.16 167 GLY A O 1
ATOM 779 N N . THR A 1 168 ? -49.924 1.123 13.529 1.00 28.53 168 THR A N 1
ATOM 780 C CA . THR A 1 168 ? -49.608 2.271 12.691 1.00 31.10 168 THR A CA 1
ATOM 781 C C . THR A 1 168 ? -48.535 1.900 11.664 1.00 26.40 168 THR A C 1
ATOM 782 O O . THR A 1 168 ? -47.547 1.241 12.006 1.00 24.86 168 THR A O 1
ATOM 786 N N . PRO A 1 169 ? -48.684 2.312 10.411 1.00 25.95 169 PRO A N 1
ATOM 787 C CA . PRO A 1 169 ? -47.594 2.121 9.446 1.00 27.68 169 PRO A CA 1
ATOM 788 C C . PRO A 1 169 ? -46.443 3.089 9.687 1.00 22.42 169 PRO A C 1
ATOM 789 O O . PRO A 1 169 ? -46.623 4.189 10.218 1.00 22.83 169 PRO A O 1
ATOM 793 N N . ILE A 1 170 ? -45.246 2.658 9.288 1.00 17.18 170 ILE A N 1
ATOM 794 C CA . ILE A 1 170 ? -44.080 3.534 9.281 1.00 18.90 170 ILE A CA 1
ATOM 795 C C . ILE A 1 170 ? -44.180 4.454 8.074 1.00 16.00 170 ILE A C 1
ATOM 796 O O . ILE A 1 170 ? -44.355 3.994 6.939 1.00 14.12 170 ILE A O 1
ATOM 801 N N . THR A 1 171 ? -44.089 5.756 8.314 1.00 14.42 171 THR A N 1
ATOM 802 C CA . THR A 1 171 ? -44.277 6.753 7.266 1.00 15.49 171 THR A CA 1
ATOM 803 C C . THR A 1 171 ? -43.166 7.789 7.345 1.00 16.08 171 THR A C 1
ATOM 804 O O . THR A 1 171 ? -42.358 7.805 8.282 1.00 13.93 171 THR A O 1
ATOM 808 N N . TRP A 1 172 ? -43.145 8.668 6.339 1.00 15.97 172 TRP A N 1
ATOM 809 C CA . TRP A 1 172 ? -42.168 9.747 6.317 1.00 13.74 172 TRP A CA 1
ATOM 810 C C . TRP A 1 172 ? -42.245 10.588 7.581 1.00 12.21 172 TRP A C 1
ATOM 811 O O . TRP A 1 172 ? -41.249 11.204 7.976 1.00 15.10 172 TRP A O 1
ATOM 822 N N . ARG A 1 173 ? -43.414 10.621 8.227 1.00 14.14 173 ARG A N 1
ATOM 823 C CA . ARG A 1 173 ? -43.576 11.423 9.436 1.00 17.15 173 ARG A CA 1
ATOM 824 C C . ARG A 1 173 ? -42.677 10.936 10.561 1.00 14.53 173 ARG A C 1
ATOM 825 O O . ARG A 1 173 ? -42.225 11.737 11.379 1.00 16.54 173 ARG A O 1
ATOM 833 N N . ASP A 1 174 ? -42.385 9.639 10.612 1.00 14.55 174 ASP A N 1
ATOM 834 C CA . ASP A 1 174 ? -41.486 9.142 11.643 1.00 11.41 174 ASP A CA 1
ATOM 835 C C . ASP A 1 174 ? -40.077 9.695 11.453 1.00 13.82 174 ASP A C 1
ATOM 836 O O . ASP A 1 174 ? -39.432 10.123 12.422 1.00 15.10 174 ASP A O 1
ATOM 841 N N . ILE A 1 175 ? -39.611 9.759 10.201 1.00 11.11 175 ILE A N 1
ATOM 842 C CA . ILE A 1 175 ? -38.286 10.303 9.917 1.00 9.82 175 ILE A CA 1
ATOM 843 C C . ILE A 1 175 ? -38.258 11.808 10.194 1.00 13.28 175 ILE A C 1
ATOM 844 O O . ILE A 1 175 ? -37.335 12.321 10.844 1.00 11.33 175 ILE A O 1
ATOM 849 N N . ALA A 1 176 ? -39.280 12.533 9.719 1.00 12.94 176 ALA A N 1
ATOM 850 C CA . ALA A 1 176 ? -39.346 13.976 9.973 1.00 13.93 176 ALA A CA 1
ATOM 851 C C . ALA A 1 176 ? -39.396 14.279 11.465 1.00 11.04 176 ALA A C 1
ATOM 852 O O . ALA A 1 176 ? -38.653 15.135 11.963 1.00 13.15 176 ALA A O 1
ATOM 854 N N . SER A 1 177 ? -40.290 13.607 12.193 1.00 10.22 177 SER A N 1
ATOM 855 C CA . SER A 1 177 ? -40.413 13.842 13.625 1.00 10.27 177 SER A CA 1
ATOM 856 C C . SER A 1 177 ? -39.108 13.551 14.352 1.00 12.87 177 SER A C 1
ATOM 857 O O . SER A 1 177 ? -38.687 14.330 15.219 1.00 12.70 177 SER A O 1
ATOM 860 N N . GLN A 1 178 ? -38.448 12.434 14.030 1.00 9.76 178 GLN A N 1
ATOM 861 C CA . GLN A 1 178 ? -37.213 12.132 14.737 1.00 10.51 178 GLN A CA 1
ATOM 862 C C . GLN A 1 178 ? -36.145 13.176 14.439 1.00 11.63 178 GLN A C 1
ATOM 863 O O . GLN A 1 178 ? -35.465 13.655 15.354 1.00 9.13 178 GLN A O 1
ATOM 869 N N . ILE A 1 179 ? -35.993 13.557 13.168 1.00 10.37 179 ILE A N 1
ATOM 870 C CA . ILE A 1 179 ? -34.960 14.531 12.826 1.00 13.07 179 ILE A CA 1
ATOM 871 C C . ILE A 1 179 ? -35.230 15.858 13.527 1.00 14.53 179 ILE A C 1
ATOM 872 O O . ILE A 1 179 ? -34.318 16.475 14.094 1.00 12.23 179 ILE A O 1
ATOM 877 N N . HIS A 1 180 ? -36.490 16.297 13.541 1.00 11.49 180 HIS A N 1
ATOM 878 C CA . HIS A 1 180 ? -36.812 17.517 14.270 1.00 13.97 180 HIS A CA 1
ATOM 879 C C . HIS A 1 180 ? -36.460 17.386 15.750 1.00 13.17 180 HIS A C 1
ATOM 880 O O . HIS A 1 180 ? -35.868 18.301 16.334 1.00 12.47 180 HIS A O 1
ATOM 887 N N . ALA A 1 181 ? -36.792 16.242 16.364 1.00 11.52 181 ALA A N 1
ATOM 888 C CA . ALA A 1 181 ? -36.619 16.093 17.806 1.00 12.22 181 ALA A CA 1
ATOM 889 C C . ALA A 1 181 ? -35.161 16.207 18.236 1.00 13.69 181 ALA A C 1
ATOM 890 O O . ALA A 1 181 ? -34.881 16.672 19.351 1.00 10.85 181 ALA A O 1
ATOM 892 N N . ILE A 1 182 ? -34.220 15.775 17.398 1.00 9.34 182 ILE A N 1
ATOM 893 C CA . ILE A 1 182 ? -32.813 15.792 17.787 1.00 11.14 182 ILE A CA 1
ATOM 894 C C . ILE A 1 182 ? -32.038 16.879 17.057 1.00 10.95 182 ILE A C 1
ATOM 895 O O . ILE A 1 182 ? -30.816 16.959 17.183 1.00 9.97 182 ILE A O 1
ATOM 900 N N . SER A 1 183 ? -32.737 17.762 16.345 1.00 12.60 183 SER A N 1
ATOM 901 C CA . SER A 1 183 ? -32.109 18.836 15.584 1.00 10.36 183 SER A CA 1
ATOM 902 C C . SER A 1 183 ? -31.589 19.976 16.455 1.00 12.83 183 SER A C 1
ATOM 903 O O . SER A 1 183 ? -30.792 20.788 15.975 1.00 9.36 183 SER A O 1
ATOM 906 N N . GLY A 1 184 ? -32.023 20.072 17.711 1.00 13.58 184 GLY A N 1
ATOM 907 C CA . GLY A 1 184 ? -31.675 21.219 18.533 1.00 15.35 184 GLY A CA 1
ATOM 908 C C . GLY A 1 184 ? -32.491 22.473 18.282 1.00 17.31 184 GLY A C 1
ATOM 909 O O . GLY A 1 184 ? -32.225 23.498 18.923 1.00 20.02 184 GLY A O 1
ATOM 910 N N . ALA A 1 185 ? -33.472 22.428 17.371 1.00 13.45 185 ALA A N 1
ATOM 911 C CA . ALA A 1 185 ? -34.336 23.582 17.134 1.00 13.78 185 ALA A CA 1
ATOM 912 C C . ALA A 1 185 ? -35.137 23.947 18.378 1.00 17.06 185 ALA A C 1
ATOM 913 O O . ALA A 1 185 ? -35.260 25.127 18.730 1.00 15.61 185 ALA A O 1
ATOM 915 N N . ASP A 1 186 ? -35.711 22.943 19.035 1.00 19.78 186 ASP A N 1
ATOM 916 C CA . ASP A 1 186 ? -36.535 23.098 20.225 1.00 17.61 186 ASP A CA 1
ATOM 917 C C . ASP A 1 186 ? -35.720 22.624 21.419 1.00 14.79 186 ASP A C 1
ATOM 918 O O . ASP A 1 186 ? -35.373 21.445 21.505 1.00 11.87 186 ASP A O 1
ATOM 923 N N . LYS A 1 187 ? -35.419 23.534 22.336 1.00 14.08 187 LYS A N 1
ATOM 924 C CA . LYS A 1 187 ? -34.572 23.164 23.459 1.00 14.46 187 LYS A CA 1
ATOM 925 C C . LYS A 1 187 ? -35.270 22.253 24.459 1.00 13.91 187 LYS A C 1
ATOM 926 O O . LYS A 1 187 ? -34.597 21.692 25.325 1.00 14.21 187 LYS A O 1
ATOM 932 N N . ALA A 1 188 ? -36.589 22.088 24.368 1.00 18.03 188 ALA A N 1
ATOM 933 C CA . ALA A 1 188 ? -37.294 21.236 25.316 1.00 17.13 188 ALA A CA 1
ATOM 934 C C . ALA A 1 188 ? -36.938 19.759 25.163 1.00 14.94 188 ALA A C 1
ATOM 935 O O . ALA A 1 188 ? -37.107 18.992 26.115 1.00 13.90 188 ALA A O 1
ATOM 937 N N . PHE A 1 189 ? -36.452 19.335 24.000 1.00 15.61 189 PHE A N 1
ATOM 938 C CA . PHE A 1 189 ? -36.056 17.940 23.820 1.00 11.61 189 PHE A CA 1
ATOM 939 C C . PHE A 1 189 ? -34.714 17.714 24.511 1.00 11.49 189 PHE A C 1
ATOM 940 O O . PHE A 1 189 ? -33.729 18.383 24.193 1.00 13.53 189 PHE A O 1
ATOM 948 N N . GLU A 1 190 ? -34.666 16.790 25.465 1.00 11.92 190 GLU A N 1
ATOM 949 C CA . GLU A 1 190 ? -33.433 16.546 26.218 1.00 12.41 190 GLU A CA 1
ATOM 950 C C . GLU A 1 190 ? -32.726 15.369 25.563 1.00 10.25 190 GLU A C 1
ATOM 951 O O . GLU A 1 190 ? -32.862 14.216 25.965 1.00 12.94 190 GLU A O 1
ATOM 957 N N . ILE A 1 191 ? -31.963 15.684 24.527 1.00 10.99 191 ILE A N 1
ATOM 958 C CA . ILE A 1 191 ? -31.426 14.681 23.621 1.00 14.64 191 ILE A CA 1
ATOM 959 C C . ILE A 1 191 ? -29.981 14.384 23.991 1.00 14.39 191 ILE A C 1
ATOM 960 O O . ILE A 1 191 ? -29.266 15.219 24.563 1.00 9.20 191 ILE A O 1
ATOM 965 N N . ALA A 1 192 ? -29.545 13.174 23.643 1.00 8.98 192 ALA A N 1
ATOM 966 C CA . ALA A 1 192 ? -28.170 12.749 23.869 1.00 12.84 192 ALA A CA 1
ATOM 967 C C . ALA A 1 192 ? -27.242 13.149 22.736 1.00 10.84 192 ALA A C 1
ATOM 968 O O . ALA A 1 192 ? -26.040 13.329 22.959 1.00 9.35 192 ALA A O 1
ATOM 970 N N . SER A 1 193 ? -27.777 13.284 21.530 1.00 8.32 193 SER A N 1
ATOM 971 C CA . SER A 1 193 ? -26.980 13.504 20.335 1.00 14.31 193 SER A CA 1
ATOM 972 C C . SER A 1 193 ? -27.893 14.018 19.235 1.00 15.12 193 SER A C 1
ATOM 973 O O . SER A 1 193 ? -29.089 13.727 19.213 1.00 16.19 193 SER A O 1
ATOM 976 N N . SER A 1 194 ? -27.310 14.767 18.311 1.00 15.10 194 SER A N 1
ATOM 977 C CA . SER A 1 194 ? -28.054 15.231 17.151 1.00 14.33 194 SER A CA 1
ATOM 978 C C . SER A 1 194 ? -27.845 14.359 15.919 1.00 16.02 194 SER A C 1
ATOM 979 O O . SER A 1 194 ? -28.692 14.379 15.016 1.00 13.18 194 SER A O 1
ATOM 982 N N . SER A 1 195 ? -26.755 13.584 15.873 1.00 14.59 195 SER A N 1
ATOM 983 C CA . SER A 1 195 ? -26.403 12.765 14.705 1.00 13.02 195 SER A CA 1
ATOM 984 C C . SER A 1 195 ? -26.523 13.565 13.413 1.00 13.03 195 SER A C 1
ATOM 985 O O . SER A 1 195 ? -26.970 13.058 12.380 1.00 11.31 195 SER A O 1
ATOM 988 N N . GLY A 1 196 ? -26.140 14.838 13.479 1.00 11.57 196 GLY A N 1
ATOM 989 C CA . GLY A 1 196 ? -26.151 15.700 12.318 1.00 11.07 196 GLY A CA 1
ATOM 990 C C . GLY A 1 196 ? -27.502 16.244 11.908 1.00 11.16 196 GLY A C 1
ATOM 991 O O . GLY A 1 196 ? -27.578 16.930 10.887 1.00 9.20 196 GLY A O 1
ATOM 992 N N . ALA A 1 197 ? -28.566 15.974 12.677 1.00 13.22 197 ALA A N 1
ATOM 993 C CA . ALA A 1 197 ? -29.901 16.459 12.326 1.00 11.32 197 ALA A CA 1
ATOM 994 C C . ALA A 1 197 ? -29.956 17.978 12.247 1.00 9.61 197 ALA A C 1
ATOM 995 O O . ALA A 1 197 ? -30.766 18.534 11.496 1.00 7.83 197 ALA A O 1
ATOM 997 N N . GLU A 1 198 ? -29.117 18.668 13.017 1.00 13.94 198 GLU A N 1
ATOM 998 C CA . GLU A 1 198 ? -29.063 20.119 12.927 1.00 12.46 198 GLU A CA 1
ATOM 999 C C . GLU A 1 198 ? -28.588 20.579 11.559 1.00 13.59 198 GLU A C 1
ATOM 1000 O O . GLU A 1 198 ? -28.772 21.751 11.220 1.00 13.73 198 GLU A O 1
ATOM 1006 N N . ARG A 1 199 ? -27.994 19.692 10.765 1.00 9.41 199 ARG A N 1
ATOM 1007 C CA . ARG A 1 199 ? -27.520 20.058 9.438 1.00 11.83 199 ARG A CA 1
ATOM 1008 C C . ARG A 1 199 ? -28.543 19.792 8.336 1.00 12.22 199 ARG A C 1
ATOM 1009 O O . ARG A 1 199 ? -28.259 20.078 7.165 1.00 10.47 199 ARG A O 1
ATOM 1017 N N . VAL A 1 200 ? -29.719 19.251 8.645 1.00 11.49 200 VAL A N 1
ATOM 1018 C CA . VAL A 1 200 ? -30.719 19.066 7.601 1.00 12.85 200 VAL A CA 1
ATOM 1019 C C . VAL A 1 200 ? -31.577 20.320 7.532 1.00 13.52 200 VAL A C 1
ATOM 1020 O O . VAL A 1 200 ? -32.006 20.865 8.561 1.00 9.35 200 VAL A O 1
ATOM 1024 N N . ALA A 1 201 ? -31.727 20.830 6.314 1.00 11.01 201 ALA A N 1
ATOM 1025 C CA . ALA A 1 201 ? -32.536 22.007 6.061 1.00 10.58 201 ALA A CA 1
ATOM 1026 C C . ALA A 1 201 ? -34.013 21.661 6.093 1.00 11.26 201 ALA A C 1
ATOM 1027 O O . ALA A 1 201 ? -34.825 22.460 6.570 1.00 14.03 201 ALA A O 1
ATOM 1029 N N . SER A 1 202 ? -34.380 20.471 5.620 1.00 10.13 202 SER A N 1
ATOM 1030 C CA . SER A 1 202 ? -35.795 20.120 5.604 1.00 8.26 202 SER A CA 1
ATOM 1031 C C . SER A 1 202 ? -35.973 18.619 5.430 1.00 10.49 202 SER A C 1
ATOM 1032 O O . SER A 1 202 ? -35.133 17.941 4.832 1.00 8.62 202 SER A O 1
ATOM 1035 N N . VAL A 1 203 ? -37.085 18.112 5.960 1.00 9.46 203 VAL A N 1
ATOM 1036 C CA . VAL A 1 203 ? -37.581 16.774 5.654 1.00 9.01 203 VAL A CA 1
ATOM 1037 C C . VAL A 1 203 ? -38.973 16.935 5.062 1.00 12.46 203 VAL A C 1
ATOM 1038 O O . VAL A 1 203 ? -39.883 17.431 5.737 1.00 15.99 203 VAL A O 1
ATOM 1042 N N . THR A 1 204 ? -39.154 16.505 3.819 1.00 12.83 204 THR A N 1
ATOM 1043 C CA . THR A 1 204 ? -40.440 16.663 3.155 1.00 14.09 204 THR A CA 1
ATOM 1044 C C . THR A 1 204 ? -40.971 15.321 2.661 1.00 17.49 204 THR A C 1
ATOM 1045 O O . THR A 1 204 ? -40.232 14.342 2.526 1.00 13.92 204 THR A O 1
ATOM 1049 N N . ARG A 1 205 ? -42.274 15.296 2.383 1.00 15.02 205 ARG A N 1
ATOM 1050 C CA . ARG A 1 205 ? -42.918 14.118 1.820 1.00 16.74 205 ARG A CA 1
ATOM 1051 C C . ARG A 1 205 ? -42.529 13.936 0.357 1.00 13.81 205 ARG A C 1
ATOM 1052 O O . ARG A 1 205 ? -42.565 14.889 -0.428 1.00 13.90 205 ARG A O 1
ATOM 1060 N N . GLY A 1 206 ? -42.144 12.708 -0.004 1.00 13.46 206 GLY A N 1
ATOM 1061 C CA . GLY A 1 206 ? -41.865 12.363 -1.385 1.00 11.46 206 GLY A CA 1
ATOM 1062 C C . GLY A 1 206 ? -43.128 12.037 -2.164 1.00 13.19 206 GLY A C 1
ATOM 1063 O O . GLY A 1 206 ? -44.134 12.738 -2.034 1.00 15.03 206 GLY A O 1
ATOM 1064 N N . VAL A 1 207 ? -43.104 10.965 -2.959 1.00 13.83 207 VAL A N 1
ATOM 1065 C CA . VAL A 1 207 ? -44.214 10.702 -3.867 1.00 16.76 207 VAL A CA 1
ATOM 1066 C C . VAL A 1 207 ? -45.452 10.180 -3.145 1.00 17.54 207 VAL A C 1
ATOM 1067 O O . VAL A 1 207 ? -46.556 10.247 -3.700 1.00 17.84 207 VAL A O 1
ATOM 1071 N N . ASP A 1 208 ? -45.311 9.667 -1.924 1.00 14.90 208 ASP A N 1
ATOM 1072 C CA . ASP A 1 208 ? -46.456 9.231 -1.130 1.00 14.36 208 ASP A CA 1
ATOM 1073 C C . ASP A 1 208 ? -46.044 9.219 0.337 1.00 17.34 208 ASP A C 1
ATOM 1074 O O . ASP A 1 208 ? -44.899 9.526 0.674 1.00 17.81 208 ASP A O 1
ATOM 1079 N N . ASP A 1 209 ? -46.987 8.832 1.205 1.00 15.55 209 ASP A N 1
ATOM 1080 C CA . ASP A 1 209 ? -46.770 8.818 2.651 1.00 15.41 209 ASP A CA 1
ATOM 1081 C C . ASP A 1 209 ? -45.536 8.031 3.068 1.00 17.59 209 ASP A C 1
ATOM 1082 O O . ASP A 1 209 ? -45.022 8.240 4.173 1.00 18.33 209 ASP A O 1
ATOM 1087 N N . ARG A 1 210 ? -45.072 7.109 2.233 1.00 16.83 210 ARG A N 1
ATOM 1088 C CA . ARG A 1 210 ? -44.025 6.180 2.614 1.00 15.63 210 ARG A CA 1
ATOM 1089 C C . ARG A 1 210 ? -42.641 6.646 2.194 1.00 17.46 210 ARG A C 1
ATOM 1090 O O . ARG A 1 210 ? -41.687 5.870 2.290 1.00 17.94 210 ARG A O 1
ATOM 1098 N N . GLN A 1 211 ? -42.502 7.891 1.745 1.00 12.98 211 GLN A N 1
ATOM 1099 C CA . GLN A 1 211 ? -41.232 8.387 1.231 1.00 12.85 211 GLN A CA 1
ATOM 1100 C C . GLN A 1 211 ? -40.894 9.743 1.841 1.00 13.38 211 GLN A C 1
ATOM 1101 O O . GLN A 1 211 ? -41.710 10.668 1.803 1.00 12.00 211 GLN A O 1
ATOM 1107 N N . ALA A 1 212 ? -39.685 9.852 2.395 1.00 10.97 212 ALA A N 1
ATOM 1108 C CA . ALA A 1 212 ? -39.172 11.064 3.018 1.00 11.97 212 ALA A CA 1
ATOM 1109 C C . ALA A 1 212 ? -37.946 11.541 2.254 1.00 10.64 212 ALA A C 1
ATOM 1110 O O . ALA A 1 212 ? -37.030 10.756 2.000 1.00 10.71 212 ALA A O 1
ATOM 1112 N N . VAL A 1 213 ? -37.901 12.820 1.899 1.00 10.64 213 VAL A N 1
ATOM 1113 C CA . VAL A 1 213 ? -36.714 13.379 1.262 1.00 12.76 213 VAL A CA 1
ATOM 1114 C C . VAL A 1 213 ? -36.078 14.380 2.228 1.00 10.68 213 VAL A C 1
ATOM 1115 O O . VAL A 1 213 ? -36.717 15.341 2.686 1.00 10.61 213 VAL A O 1
ATOM 1119 N N . VAL A 1 214 ? -34.835 14.085 2.593 1.00 12.56 214 VAL A N 1
ATOM 1120 C CA . VAL A 1 214 ? -34.067 14.797 3.606 1.00 9.72 214 VAL A CA 1
ATOM 1121 C C . VAL A 1 214 ? -33.068 15.660 2.860 1.00 10.56 214 VAL A C 1
ATOM 1122 O O . VAL A 1 214 ? -32.162 15.141 2.200 1.00 12.29 214 VAL A O 1
ATOM 1126 N N . THR A 1 215 ? -33.226 16.970 2.958 1.00 9.16 215 THR A N 1
ATOM 1127 C CA . THR A 1 215 ? -32.362 17.925 2.290 1.00 9.70 215 THR A CA 1
ATOM 1128 C C . THR A 1 215 ? -31.474 18.593 3.328 1.00 11.63 215 THR A C 1
ATOM 1129 O O . THR A 1 215 ? -31.981 19.164 4.309 1.00 10.72 215 THR A O 1
ATOM 1133 N N . PHE A 1 216 ? -30.156 18.516 3.099 1.00 8.87 216 PHE A N 1
ATOM 1134 C CA . PHE A 1 216 ? -29.145 19.042 4.010 1.00 9.98 216 PHE A CA 1
ATOM 1135 C C . PHE A 1 216 ? -28.755 20.470 3.646 1.00 12.11 216 PHE A C 1
ATOM 1136 O O . PHE A 1 216 ? -28.618 20.815 2.470 1.00 11.72 216 PHE A O 1
ATOM 1144 N N . ALA A 1 217 ? -28.557 21.291 4.670 1.00 9.97 217 ALA A N 1
ATOM 1145 C CA . ALA A 1 217 ? -28.024 22.630 4.462 1.00 10.63 217 ALA A CA 1
ATOM 1146 C C . ALA A 1 217 ? -26.502 22.642 4.44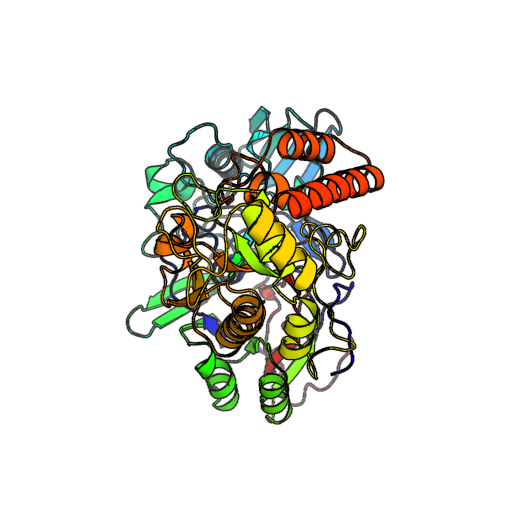0 1.00 13.73 217 ALA A C 1
ATOM 1147 O O . ALA A 1 217 ? -25.904 23.566 3.880 1.00 14.12 217 ALA A O 1
ATOM 1149 N N . LYS A 1 218 ? -25.869 21.640 5.030 1.00 9.61 218 LYS A N 1
ATOM 1150 C CA . LYS A 1 218 ? -24.422 21.539 5.111 1.00 12.55 218 LYS A CA 1
ATOM 1151 C C . LYS A 1 218 ? -24.022 20.111 4.780 1.00 13.48 218 LYS A C 1
ATOM 1152 O O . LYS A 1 218 ? -24.842 19.191 4.884 1.00 14.64 218 LYS A O 1
ATOM 1158 N N . PRO A 1 219 ? -22.775 19.891 4.362 1.00 13.76 219 PRO A N 1
ATOM 1159 C CA . PRO A 1 219 ? -22.328 18.517 4.119 1.00 13.33 219 PRO A CA 1
ATOM 1160 C C . PRO A 1 219 ? -22.422 17.689 5.393 1.00 10.48 219 PRO A C 1
ATOM 1161 O O . PRO A 1 219 ? -22.315 18.202 6.509 1.00 9.85 219 PRO A O 1
ATOM 1165 N N . TYR A 1 220 ? -22.650 16.391 5.210 1.00 13.38 220 TYR A N 1
ATOM 1166 C CA . TYR A 1 220 ? -22.669 15.466 6.338 1.00 10.88 220 TYR A CA 1
ATOM 1167 C C . TYR A 1 220 ? -22.382 14.076 5.752 1.00 10.68 220 TYR A C 1
ATOM 1168 O O . TYR A 1 220 ? -23.291 13.390 5.295 1.00 12.05 220 TYR A O 1
ATOM 1177 N N . ALA A 1 221 ? -21.101 13.714 5.745 1.00 9.15 221 ALA A N 1
ATOM 1178 C CA . ALA A 1 221 ? -20.692 12.459 5.125 1.00 11.34 221 ALA A CA 1
ATOM 1179 C C . ALA A 1 221 ? -21.390 11.252 5.757 1.00 13.35 221 ALA A C 1
ATOM 1180 O O . ALA A 1 221 ? -21.755 10.301 5.055 1.00 9.53 221 ALA A O 1
ATOM 1182 N N . GLU A 1 222 ? -21.588 11.268 7.076 1.00 11.15 222 GLU A N 1
ATOM 1183 C CA . GLU A 1 222 ? -22.099 10.091 7.789 1.00 10.57 222 GLU A CA 1
ATOM 1184 C C . GLU A 1 222 ? -23.619 10.091 7.925 1.00 10.75 222 GLU A C 1
ATOM 1185 O O . GLU A 1 222 ? -24.157 9.699 8.969 1.00 8.61 222 GLU A O 1
ATOM 1191 N N . TRP A 1 223 ? -24.342 10.514 6.880 1.00 8.76 223 TRP A N 1
ATOM 1192 C CA . TRP A 1 223 ? -25.801 10.533 6.947 1.00 8.91 223 TRP A CA 1
ATOM 1193 C C . TRP A 1 223 ? -26.388 9.134 7.137 1.00 7.20 223 TRP A C 1
ATOM 1194 O O . TRP A 1 223 ? -27.448 8.975 7.766 1.00 8.30 223 TRP A O 1
ATOM 1205 N N . ARG A 1 224 ? -25.698 8.107 6.651 1.00 8.62 224 ARG 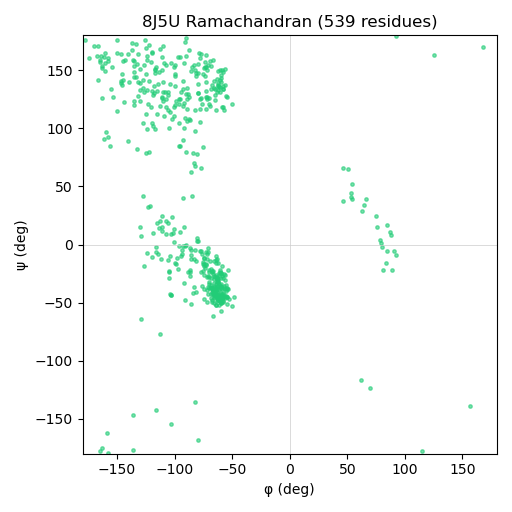A N 1
ATOM 1206 C CA . ARG A 1 224 ? -26.196 6.747 6.821 1.00 7.31 224 ARG A CA 1
ATOM 1207 C C . ARG A 1 224 ? -26.323 6.343 8.282 1.00 10.44 224 ARG A C 1
ATOM 1208 O O . ARG A 1 224 ? -27.114 5.444 8.591 1.00 11.70 224 ARG A O 1
ATOM 1216 N N . GLY A 1 225 ? -25.558 6.971 9.180 1.00 7.84 225 GLY A N 1
ATOM 1217 C CA . GLY A 1 225 ? -25.642 6.661 10.588 1.00 7.39 225 GLY A CA 1
ATOM 1218 C C . GLY A 1 225 ? -26.812 7.259 11.332 1.00 9.01 225 GLY A C 1
ATOM 1219 O O . GLY A 1 225 ? -26.988 6.951 12.513 1.00 7.80 225 GLY A O 1
ATOM 1220 N N . MET A 1 226 ? -27.613 8.111 10.686 1.00 9.89 226 MET A N 1
ATOM 1221 C CA . MET A 1 226 ? -28.744 8.712 11.391 1.00 8.81 226 MET A CA 1
ATOM 1222 C C . MET A 1 226 ? -29.700 7.658 11.924 1.00 10.14 226 MET A C 1
ATOM 1223 O O . MET A 1 226 ? -30.139 7.738 13.081 1.00 9.13 226 MET A O 1
ATOM 1228 N N . PHE A 1 227 ? -30.031 6.660 11.100 1.00 7.34 227 PHE A N 1
ATOM 1229 C CA . PHE A 1 227 ? -30.935 5.581 11.480 1.00 6.93 227 PHE A CA 1
ATOM 1230 C C . PHE A 1 227 ? -30.269 4.211 11.363 1.00 8.25 227 PHE A C 1
ATOM 1231 O O . PHE A 1 227 ? -30.931 3.228 11.040 1.00 8.27 227 PHE A O 1
ATOM 1239 N N . ALA A 1 228 ? -28.961 4.130 11.614 1.00 7.12 228 ALA A N 1
ATOM 1240 C CA . ALA A 1 228 ? -28.236 2.873 11.504 1.00 8.45 228 ALA A CA 1
ATOM 1241 C C . ALA A 1 228 ? -27.071 2.868 12.483 1.00 10.63 228 ALA A C 1
ATOM 1242 O O . ALA A 1 228 ? -26.657 3.914 12.991 1.00 8.01 228 ALA A O 1
ATOM 1244 N N . GLY A 1 229 ? -26.522 1.674 12.716 1.00 9.50 229 GLY A N 1
ATOM 1245 C CA . GLY A 1 229 ? -25.457 1.533 13.693 1.00 7.66 229 GLY A CA 1
ATOM 1246 C C . GLY A 1 229 ? -26.005 1.747 15.081 1.00 9.82 229 GLY A C 1
ATOM 1247 O O . GLY A 1 229 ? -26.955 1.067 15.480 1.00 12.11 229 GLY A O 1
ATOM 1248 N N . ASN A 1 230 ? -25.437 2.697 15.826 1.00 8.91 230 ASN A N 1
ATOM 1249 C CA . ASN A 1 230 ? -26.024 3.026 17.115 1.00 8.29 230 ASN A CA 1
ATOM 1250 C C . ASN A 1 230 ? -27.301 3.838 16.971 1.00 10.60 230 ASN A C 1
ATOM 1251 O O . ASN A 1 230 ? -28.019 4.021 17.960 1.00 11.93 230 ASN A O 1
ATOM 1256 N N . GLY A 1 231 ? -27.580 4.338 15.774 1.00 10.00 231 GLY A N 1
ATOM 1257 C CA . GLY A 1 231 ? -28.825 5.009 15.498 1.00 10.26 231 GLY A CA 1
ATOM 1258 C C . GLY A 1 231 ? -29.876 4.052 14.963 1.00 11.45 231 GLY A C 1
ATOM 1259 O O . GLY A 1 231 ? -29.572 2.988 14.414 1.00 8.56 231 GLY A O 1
ATOM 1260 N N . MET A 1 232 ? -31.130 4.444 15.153 1.00 9.87 232 MET A N 1
ATOM 1261 C CA . MET A 1 232 ? -32.265 3.610 14.798 1.00 11.92 232 MET A CA 1
ATOM 1262 C C . MET A 1 232 ? -33.511 4.488 14.864 1.00 12.27 232 MET A C 1
ATOM 1263 O O . MET A 1 232 ? -33.483 5.581 15.441 1.00 9.88 232 MET A O 1
ATOM 1268 N N . LEU A 1 233 ? -34.585 4.023 14.221 1.00 9.75 233 LEU A N 1
ATOM 1269 C CA . LEU A 1 233 ? -35.780 4.834 13.996 1.00 11.90 233 LEU A CA 1
ATOM 1270 C C . LEU A 1 233 ? -36.818 4.602 15.081 1.00 12.72 233 LEU A C 1
ATOM 1271 O O . LEU A 1 233 ? -37.154 3.454 15.387 1.00 13.68 233 LEU A O 1
ATOM 1276 N N . LEU A 1 234 ? -37.345 5.693 15.632 1.00 11.16 234 LEU A N 1
ATOM 1277 C CA . LEU A 1 234 ? -38.407 5.637 16.623 1.00 14.10 234 LEU A CA 1
ATOM 1278 C C . LEU A 1 234 ? -39.724 6.142 16.037 1.00 13.69 234 LEU A C 1
ATOM 1279 O O . LEU A 1 234 ? -39.733 6.898 15.058 1.00 9.30 234 LEU A O 1
ATOM 1284 N N . PRO A 1 235 ? -40.859 5.733 16.606 1.00 13.53 235 PRO A N 1
ATOM 1285 C CA . PRO A 1 235 ? -42.151 6.196 16.083 1.00 15.11 235 PRO A CA 1
ATOM 1286 C C . PRO A 1 235 ? -42.444 7.634 16.479 1.00 15.26 235 PRO A C 1
ATOM 1287 O O . PRO A 1 235 ? -42.092 8.088 17.571 1.00 14.87 235 PRO A O 1
ATOM 1291 N N . ALA A 1 236 ? -43.142 8.338 15.583 1.00 13.30 236 ALA A N 1
ATOM 1292 C CA . ALA A 1 236 ? -43.462 9.746 15.813 1.00 15.90 236 ALA A CA 1
ATOM 1293 C C . ALA A 1 236 ? -44.204 9.968 17.126 1.00 17.43 236 ALA A C 1
ATOM 1294 O O . ALA A 1 236 ? -44.057 11.030 17.746 1.00 18.94 236 ALA A O 1
ATOM 1296 N N . SER A 1 237 ? -44.999 8.990 17.575 1.00 16.38 237 SER A N 1
ATOM 1297 C CA . SER A 1 237 ? -45.690 9.155 18.847 1.00 16.51 237 SER A CA 1
ATOM 1298 C C . SER A 1 237 ? -44.715 9.335 20.000 1.00 20.75 237 SER A C 1
ATOM 1299 O O . SER A 1 237 ? -45.081 9.912 21.031 1.00 18.98 237 SER A O 1
ATOM 1302 N N . MET A 1 238 ? -43.481 8.861 19.846 1.00 14.92 238 MET A N 1
ATOM 1303 C CA . MET A 1 238 ? -42.489 8.979 20.899 1.00 19.85 238 MET A CA 1
ATOM 1304 C C . MET A 1 238 ? -41.543 10.149 20.701 1.00 13.23 238 MET A C 1
ATOM 1305 O O . MET A 1 238 ? -40.822 10.501 21.638 1.00 17.62 238 MET A O 1
ATOM 1310 N N . THR A 1 239 ? -41.548 10.772 19.526 1.00 14.13 239 THR A N 1
ATOM 1311 C CA . THR A 1 239 ? -40.638 11.865 19.223 1.00 13.75 239 THR A CA 1
ATOM 1312 C C . THR A 1 239 ? -41.327 13.179 18.890 1.00 15.38 239 THR A C 1
ATOM 1313 O O . THR A 1 239 ? -40.643 14.207 18.809 1.00 12.20 239 THR A O 1
ATOM 1317 N N . ALA A 1 240 ? -42.648 13.184 18.689 1.00 17.26 240 ALA A N 1
ATOM 1318 C CA . ALA A 1 240 ? -43.287 14.377 18.144 1.00 17.16 240 ALA A CA 1
ATOM 1319 C C . ALA A 1 240 ? -43.294 15.516 19.145 1.00 17.61 240 ALA A C 1
ATOM 1320 O O . ALA A 1 240 ? -43.162 16.678 18.752 1.00 14.57 240 ALA A O 1
ATOM 1322 N N . THR A 1 241 ? -43.424 15.210 20.436 1.00 18.95 241 THR A N 1
ATOM 1323 C CA . THR A 1 241 ? -43.555 16.254 21.441 1.00 18.97 241 THR A CA 1
ATOM 1324 C C . THR A 1 241 ? -42.489 16.092 22.514 1.00 19.00 241 THR A C 1
ATOM 1325 O O . THR A 1 241 ? -42.103 14.965 22.848 1.00 22.04 241 THR A O 1
ATOM 1329 N N . PRO A 1 242 ? -42.001 17.195 23.080 1.00 17.38 242 PRO A N 1
ATOM 1330 C CA . PRO A 1 242 ? -41.043 17.074 24.189 1.00 19.11 242 PRO A CA 1
ATOM 1331 C C . PRO A 1 242 ? -41.562 16.208 25.316 1.00 21.15 242 PRO A C 1
ATOM 1332 O O . PRO A 1 242 ? -40.797 15.431 25.896 1.00 18.74 242 PRO A O 1
ATOM 1336 N N . GLU A 1 243 ? -42.858 16.298 25.626 1.00 30.33 243 GLU A N 1
ATOM 1337 C CA . GLU A 1 243 ? -43.420 15.477 26.693 1.00 23.26 243 GLU A CA 1
ATOM 1338 C C . GLU A 1 243 ? -43.198 13.998 26.420 1.00 22.95 243 GLU A C 1
ATOM 1339 O O . GLU A 1 243 ? -42.729 13.260 27.291 1.00 22.28 243 GLU A O 1
ATOM 1345 N N . ALA A 1 244 ? -43.528 13.541 25.214 1.00 14.49 244 ALA A N 1
ATOM 1346 C CA . ALA A 1 244 ? -43.408 12.113 24.939 1.00 20.08 244 ALA A CA 1
ATOM 1347 C C . ALA A 1 244 ? -41.951 11.694 24.869 1.00 19.10 244 ALA A C 1
ATOM 1348 O O . ALA A 1 244 ? -41.592 10.604 25.328 1.00 22.00 244 ALA A O 1
ATOM 1350 N N . PHE A 1 245 ? -41.102 12.562 24.310 1.00 17.43 245 PHE A N 1
ATOM 1351 C CA . PHE A 1 245 ? -39.676 12.279 24.187 1.00 16.78 245 PHE A CA 1
ATOM 1352 C C . PHE A 1 245 ? -39.031 12.120 25.554 1.00 16.99 245 PHE A C 1
ATOM 1353 O O . PHE A 1 245 ? -38.287 11.162 25.797 1.00 14.38 245 PHE A O 1
ATOM 1361 N N . ASN A 1 246 ? -39.327 13.048 26.469 1.00 14.03 246 ASN A N 1
ATOM 1362 C CA . ASN A 1 246 ? -38.653 13.103 27.760 1.00 18.89 246 ASN A CA 1
ATOM 1363 C C . ASN A 1 246 ? -39.271 12.150 28.775 1.00 16.13 246 ASN A C 1
ATOM 1364 O O . ASN A 1 246 ? -38.551 11.569 29.592 1.00 18.51 246 ASN A O 1
ATOM 1369 N N . LYS A 1 247 ? -40.596 11.981 28.749 1.00 21.61 247 LYS A N 1
ATOM 1370 C CA . LYS A 1 247 ? -41.309 11.289 29.815 1.00 27.25 247 LYS A CA 1
ATOM 1371 C C . LYS A 1 247 ? -42.148 10.108 29.347 1.00 24.23 247 LYS A C 1
ATOM 1372 O O . LYS A 1 247 ? -42.678 9.381 30.195 1.00 24.72 247 LYS A O 1
ATOM 1378 N N . GLY A 1 248 ? -42.285 9.893 28.038 1.00 21.49 248 GLY A N 1
ATOM 1379 C CA . GLY A 1 248 ? -43.162 8.849 27.536 1.00 21.60 248 GLY A CA 1
ATOM 1380 C C . GLY A 1 248 ? -42.620 7.444 27.686 1.00 23.89 248 GLY A C 1
ATOM 1381 O O . GLY A 1 248 ? -43.389 6.483 27.592 1.00 21.09 248 GLY A O 1
ATOM 1382 N N . GLN A 1 249 ? -41.319 7.293 27.919 1.00 24.67 249 GLN A N 1
ATOM 1383 C CA . GLN A 1 249 ? -40.698 5.975 27.966 1.00 16.45 249 GLN A CA 1
ATOM 1384 C C . GLN A 1 249 ? -39.987 5.739 29.293 1.00 20.92 249 GLN A C 1
ATOM 1385 O O . GLN A 1 249 ? -38.986 5.024 29.354 1.00 17.52 249 GLN A O 1
ATOM 1391 N N . LEU A 1 250 ? -40.516 6.322 30.371 1.00 28.85 250 LEU A N 1
ATOM 1392 C CA . LEU A 1 250 ? -39.887 6.161 31.678 1.00 26.39 250 LEU A CA 1
ATOM 1393 C C . LEU A 1 250 ? -40.079 4.751 32.222 1.00 25.80 250 LEU A C 1
ATOM 1394 O O . LEU A 1 250 ? -39.156 4.181 32.815 1.00 30.86 250 LEU A O 1
ATOM 1399 N N . ASP A 1 251 ? -41.260 4.166 32.026 1.00 26.74 251 ASP A N 1
ATOM 1400 C CA . ASP A 1 251 ? -41.556 2.841 32.562 1.00 32.46 251 ASP A CA 1
ATOM 1401 C C . ASP A 1 251 ? -41.307 1.716 31.569 1.00 28.00 251 ASP A C 1
ATOM 1402 O O . ASP A 1 251 ? -41.357 0.545 31.963 1.00 28.33 251 ASP A O 1
ATOM 1407 N N . GLY A 1 252 ? -41.056 2.030 30.301 1.00 26.18 252 GLY A N 1
ATOM 1408 C CA . GLY A 1 252 ? -40.833 1.015 29.301 1.00 23.73 252 GLY A CA 1
ATOM 1409 C C . GLY A 1 252 ? -40.851 1.582 27.896 1.00 23.46 252 GLY A C 1
ATOM 1410 O O . GLY A 1 252 ? -41.219 2.742 27.672 1.00 19.90 252 GLY A O 1
ATOM 1411 N N . PRO A 1 253 ? -40.453 0.770 26.919 1.00 17.87 253 PRO A N 1
ATOM 1412 C CA . PRO A 1 253 ? -40.346 1.275 25.547 1.00 15.42 253 PRO A CA 1
ATOM 1413 C C . PRO A 1 253 ? -41.708 1.463 24.900 1.00 18.30 253 PRO A C 1
ATOM 1414 O O . PRO A 1 253 ? -42.678 0.776 25.225 1.00 19.86 253 PRO A O 1
ATOM 1418 N N . GLY A 1 254 ? -41.765 2.413 23.965 1.00 15.48 254 GLY A N 1
ATOM 1419 C CA . GLY A 1 254 ? -42.951 2.640 23.178 1.00 13.77 254 GLY A CA 1
ATOM 1420 C C . GLY A 1 254 ? -43.062 1.638 22.048 1.00 12.61 254 GLY A C 1
ATOM 1421 O O . GLY A 1 254 ? -42.340 0.640 22.002 1.00 14.61 254 GLY A O 1
ATOM 1422 N N . PRO A 1 255 ? -43.971 1.891 21.113 1.00 17.26 255 PRO A N 1
ATOM 1423 C CA . PRO A 1 255 ? -44.134 0.976 19.975 1.00 20.26 255 PRO A CA 1
ATOM 1424 C C . PRO A 1 255 ? -42.839 0.814 19.187 1.00 18.82 255 PRO A C 1
ATOM 1425 O O . PRO A 1 255 ? -42.006 1.722 19.119 1.00 15.34 255 PRO A O 1
ATOM 1429 N N . SER A 1 256 ? -42.662 -0.376 18.612 1.00 19.43 256 SER A N 1
ATOM 1430 C CA . SER A 1 256 ? -41.449 -0.713 17.879 1.00 14.69 256 SER A CA 1
ATOM 1431 C C . SER A 1 256 ? -41.836 -1.433 16.590 1.00 18.11 256 SER A C 1
ATOM 1432 O O . SER A 1 256 ? -43.019 -1.583 16.267 1.00 18.21 256 SER A O 1
ATOM 1435 N N . ALA A 1 257 ? -40.826 -1.863 15.830 1.00 13.15 257 ALA A N 1
ATOM 1436 C CA . ALA A 1 257 ? -41.078 -2.487 14.529 1.00 13.94 257 ALA A CA 1
ATOM 1437 C C . ALA A 1 257 ? -39.814 -3.269 14.159 1.00 14.98 257 ALA A C 1
ATOM 1438 O O . ALA A 1 257 ? -38.894 -2.727 13.549 1.00 12.46 257 ALA A O 1
ATOM 1440 N N . GLY A 1 258 ? -39.785 -4.533 14.549 1.00 13.77 258 GLY A N 1
ATOM 1441 C CA . GLY A 1 258 ? -38.649 -5.374 14.282 1.00 13.61 258 GLY A CA 1
ATOM 1442 C C . GLY A 1 258 ? -39.023 -6.821 14.498 1.00 15.04 258 GLY A C 1
ATOM 1443 O O . GLY A 1 258 ? -40.177 -7.142 14.796 1.00 13.86 258 GLY A O 1
ATOM 1444 N N . PRO A 1 259 ? -38.059 -7.726 14.343 1.00 10.85 259 PRO A N 1
ATOM 1445 C CA . PRO A 1 259 ? -38.376 -9.151 14.517 1.00 12.00 259 PRO A CA 1
ATOM 1446 C C . PRO A 1 259 ? -38.833 -9.496 15.922 1.00 14.89 259 PRO A C 1
ATOM 1447 O O . PRO A 1 259 ? -39.583 -10.463 16.096 1.00 13.13 259 PRO A O 1
ATOM 1451 N N . PHE A 1 260 ? -38.395 -8.746 16.932 1.00 13.52 260 PHE A N 1
ATOM 1452 C CA . PHE A 1 260 ? -38.814 -8.976 18.301 1.00 11.87 260 PHE A CA 1
ATOM 1453 C C . PHE A 1 260 ? -39.510 -7.735 18.838 1.00 16.24 260 PHE A C 1
ATOM 1454 O O . PHE A 1 260 ? -39.431 -6.642 18.268 1.00 15.36 260 PHE A O 1
ATOM 1462 N N . VAL A 1 261 ? -40.213 -7.929 19.943 1.00 14.92 261 VAL A N 1
ATOM 1463 C CA . VAL A 1 261 ? -40.944 -6.870 20.620 1.00 14.09 261 VAL A CA 1
ATOM 1464 C C . VAL A 1 261 ? -40.740 -7.088 22.107 1.00 14.13 261 VAL A C 1
ATOM 1465 O O . VAL A 1 261 ? -40.692 -8.232 22.572 1.00 13.53 261 VAL A O 1
ATOM 1469 N N . VAL A 1 262 ? -40.556 -5.999 22.847 1.00 14.61 262 VAL A N 1
ATOM 1470 C CA . VAL A 1 262 ? -40.472 -6.116 24.295 1.00 15.45 262 VAL A CA 1
ATOM 1471 C C . VAL A 1 262 ? -41.867 -6.413 24.819 1.00 17.60 262 VAL A C 1
ATOM 1472 O O . VAL A 1 262 ? -42.790 -5.603 24.660 1.00 20.61 262 VAL A O 1
ATOM 1476 N N . SER A 1 263 ? -42.033 -7.585 25.431 1.00 16.61 263 SER A N 1
ATOM 1477 C CA . SER A 1 263 ? -43.343 -8.027 25.874 1.00 17.47 263 SER A CA 1
ATOM 1478 C C . SER A 1 263 ? -43.466 -8.136 27.383 1.00 18.72 263 SER A C 1
ATOM 1479 O O . SER A 1 263 ? -44.580 -8.333 27.872 1.00 25.45 263 SER A O 1
ATOM 1482 N N . ALA A 1 264 ? -42.372 -7.985 28.133 1.00 16.68 264 ALA A N 1
ATOM 1483 C CA . ALA A 1 264 ? -42.419 -8.150 29.580 1.00 19.52 264 ALA A CA 1
ATOM 1484 C C . ALA A 1 264 ? -41.322 -7.327 30.243 1.00 22.63 264 ALA A C 1
ATOM 1485 O O . ALA A 1 264 ? -40.144 -7.465 29.898 1.00 27.28 264 ALA A O 1
ATOM 1487 N N . LEU A 1 265 ? -41.713 -6.492 31.204 1.00 28.04 265 LEU A N 1
ATOM 1488 C CA . LEU A 1 265 ? -40.779 -5.747 32.048 1.00 27.60 265 LEU A CA 1
ATOM 1489 C C . LEU A 1 265 ? -41.113 -6.085 33.497 1.00 27.99 265 LEU A C 1
ATOM 1490 O O . LEU A 1 265 ? -42.055 -5.526 34.066 1.00 30.41 265 LEU A O 1
ATOM 1495 N N . ASP A 1 266 ? -40.358 -6.998 34.094 1.00 28.79 266 ASP A N 1
ATOM 1496 C CA . ASP A 1 266 ? -40.588 -7.427 35.468 1.00 28.27 266 ASP A CA 1
ATOM 1497 C C . ASP A 1 266 ? -39.523 -6.783 36.348 1.00 28.92 266 ASP A C 1
ATOM 1498 O O . ASP A 1 266 ? -38.379 -7.245 36.399 1.00 25.91 266 ASP A O 1
ATOM 1503 N N . ARG A 1 267 ? -39.904 -5.703 37.035 1.00 28.78 267 ARG A N 1
ATOM 1504 C CA . ARG A 1 267 ? -38.974 -5.039 37.940 1.00 22.34 267 ARG A CA 1
ATOM 1505 C C . ARG A 1 267 ? -38.704 -5.876 39.178 1.00 27.54 267 ARG A C 1
ATOM 1506 O O . ARG A 1 267 ? -37.627 -5.767 39.775 1.00 31.30 267 ARG A O 1
ATOM 1514 N N . THR A 1 268 ? -39.656 -6.721 39.573 1.00 29.74 268 THR A N 1
ATOM 1515 C CA . THR A 1 268 ? -39.447 -7.560 40.746 1.00 31.60 268 THR A CA 1
ATOM 1516 C C . THR A 1 268 ? -38.440 -8.668 40.448 1.00 33.03 268 THR A C 1
ATOM 1517 O O . THR A 1 268 ? -37.473 -8.856 41.197 1.00 31.91 268 THR A O 1
ATOM 1521 N N . ALA A 1 269 ? -38.631 -9.391 39.338 1.00 31.15 269 ALA A N 1
ATOM 1522 C CA . ALA A 1 269 ? -37.680 -10.420 38.928 1.00 28.20 269 ALA A CA 1
ATOM 1523 C C . ALA A 1 269 ? -36.422 -9.852 38.288 1.00 31.03 269 ALA A C 1
ATOM 1524 O O . ALA A 1 269 ? -35.500 -10.625 37.995 1.00 27.57 269 ALA A O 1
ATOM 1526 N N . GLN A 1 270 ? -36.370 -8.535 38.064 1.00 29.54 270 GLN A N 1
ATOM 1527 C CA . GLN A 1 270 ? -35.273 -7.870 37.354 1.00 30.16 270 GLN A CA 1
ATOM 1528 C C . GLN A 1 270 ? -35.032 -8.514 35.985 1.00 27.66 270 GLN A C 1
ATOM 1529 O O . GLN A 1 270 ? -33.910 -8.893 35.632 1.00 21.67 270 GLN A O 1
ATOM 1535 N N . ARG A 1 271 ? -36.109 -8.638 35.204 1.00 24.72 271 ARG A N 1
ATOM 1536 C CA . ARG A 1 271 ? -36.062 -9.326 33.920 1.00 24.07 271 ARG A CA 1
ATOM 1537 C C . ARG A 1 271 ? -36.763 -8.506 32.844 1.00 19.82 271 ARG A C 1
ATOM 1538 O O . ARG A 1 271 ? -37.772 -7.842 33.106 1.00 24.85 271 ARG A O 1
ATOM 1546 N N . ILE A 1 272 ? -36.221 -8.551 31.631 1.00 16.07 272 ILE A N 1
ATOM 1547 C CA . ILE A 1 272 ? -36.878 -7.988 30.456 1.00 17.45 272 ILE A CA 1
ATOM 1548 C C . ILE A 1 272 ? -36.936 -9.074 29.395 1.00 20.09 272 ILE A C 1
ATOM 1549 O O . ILE A 1 272 ? -35.920 -9.716 29.112 1.00 20.93 272 ILE A O 1
ATOM 1554 N N . VAL A 1 273 ? -38.108 -9.282 28.799 1.00 17.04 273 VAL A N 1
ATOM 1555 C CA . VAL A 1 273 ? -38.284 -10.371 27.840 1.00 16.86 273 VAL A CA 1
ATOM 1556 C C . VAL A 1 273 ? -38.679 -9.804 26.483 1.00 16.82 273 VAL A C 1
ATOM 1557 O O . VAL A 1 273 ? -39.579 -8.962 26.387 1.00 17.08 273 VAL A O 1
ATOM 1561 N N . LEU A 1 274 ? -38.003 -10.280 25.442 1.00 13.03 274 LEU A N 1
ATOM 1562 C CA . LEU A 1 274 ? -38.311 -9.984 24.054 1.00 12.66 274 LEU A CA 1
ATOM 1563 C C . LEU A 1 274 ? -38.840 -11.258 23.412 1.00 14.88 274 LEU A C 1
ATOM 1564 O O . LEU A 1 274 ? -38.196 -12.304 23.503 1.00 12.03 274 LEU A O 1
ATOM 1569 N N . THR A 1 275 ? -40.015 -11.184 22.800 1.00 13.63 275 THR A N 1
ATOM 1570 C CA . THR A 1 275 ? -40.603 -12.319 22.098 1.00 13.36 275 THR A CA 1
ATOM 1571 C C . THR A 1 275 ? -40.852 -11.934 20.647 1.00 16.29 275 THR A C 1
ATOM 1572 O O . THR A 1 275 ? -40.706 -10.772 20.259 1.00 15.42 275 THR A O 1
ATOM 1576 N N . ARG A 1 276 ? -41.235 -12.918 19.833 1.00 13.95 276 ARG A N 1
ATOM 1577 C CA . ARG A 1 276 ? -41.435 -12.647 18.415 1.00 17.25 276 ARG A CA 1
ATOM 1578 C C . ARG A 1 276 ? -42.526 -11.606 18.225 1.00 16.88 276 ARG A C 1
ATOM 1579 O O . ARG A 1 276 ? -43.600 -11.696 18.825 1.00 19.12 276 ARG A O 1
ATOM 1587 N N . ASN A 1 277 ? -42.230 -10.607 17.410 1.00 14.75 277 ASN A N 1
ATOM 1588 C CA . ASN A 1 277 ? -43.210 -9.616 17.024 1.00 15.52 277 ASN A CA 1
ATOM 1589 C C . ASN A 1 277 ? -44.239 -10.277 16.118 1.00 15.93 277 ASN A C 1
ATOM 1590 O O . ASN A 1 277 ? -43.872 -10.786 15.051 1.00 18.13 277 ASN A O 1
ATOM 1595 N N . PRO A 1 278 ? -45.516 -10.306 16.500 1.00 15.01 278 PRO A N 1
ATOM 1596 C CA . PRO A 1 278 ? -46.532 -10.896 15.618 1.00 16.39 278 PRO A CA 1
ATOM 1597 C C . PRO A 1 278 ? -46.659 -10.183 14.288 1.00 17.29 278 PRO A C 1
ATOM 1598 O O . PRO A 1 278 ? -46.937 -10.833 13.273 1.00 17.36 278 PRO A O 1
ATOM 1602 N N . ARG A 1 279 ? -46.466 -8.863 14.259 1.00 18.74 279 ARG A N 1
ATOM 1603 C CA . ARG A 1 279 ? -46.608 -8.098 13.029 1.00 17.31 279 ARG A CA 1
ATOM 1604 C C . ARG A 1 279 ? -45.371 -8.150 12.149 1.00 19.54 279 ARG A C 1
ATOM 1605 O O . ARG A 1 279 ? -45.412 -7.609 11.040 1.00 20.80 279 ARG A O 1
ATOM 1613 N N . TRP A 1 280 ? -44.286 -8.778 12.608 1.00 17.37 280 TRP A N 1
ATOM 1614 C CA . TRP A 1 280 ? -43.053 -8.824 11.829 1.00 15.94 280 TRP A CA 1
ATOM 1615 C C . TRP A 1 280 ? -43.314 -9.380 10.435 1.00 12.62 280 TRP A C 1
ATOM 1616 O O . TRP A 1 280 ? -43.877 -10.465 10.282 1.00 16.19 280 TRP A O 1
ATOM 1627 N N . TRP A 1 281 ? -42.895 -8.629 9.419 1.00 13.67 281 TRP A N 1
ATOM 1628 C CA . TRP A 1 281 ? -43.153 -8.961 8.024 1.00 13.65 281 TRP A CA 1
ATOM 1629 C C . TRP A 1 281 ? -41.955 -9.611 7.337 1.00 15.30 281 TRP A C 1
ATOM 1630 O O . TRP A 1 281 ? -42.050 -9.967 6.155 1.00 13.37 281 TRP A O 1
ATOM 1641 N N . GLY A 1 282 ? -40.891 -9.817 8.101 1.00 11.47 282 GLY A N 1
ATOM 1642 C CA . GLY A 1 282 ? -39.685 -10.381 7.508 1.00 10.82 282 GLY A CA 1
ATOM 1643 C C . GLY A 1 282 ? -39.485 -11.844 7.836 1.00 13.85 282 GLY A C 1
ATOM 1644 O O . GLY A 1 282 ? -40.453 -12.527 8.133 1.00 15.07 282 GLY A O 1
ATOM 1645 N N . ALA A 1 283 ? -38.230 -12.262 7.798 1.00 10.28 283 ALA A N 1
ATOM 1646 C CA . ALA A 1 283 ? -37.932 -13.661 8.147 1.00 14.67 283 ALA A CA 1
ATOM 1647 C C . ALA A 1 283 ? -38.311 -13.976 9.606 1.00 18.93 283 ALA A C 1
ATOM 1648 O O . ALA A 1 283 ? -37.945 -13.234 10.496 1.00 13.46 283 ALA A O 1
ATOM 1650 N N . ARG A 1 284 ? -39.003 -15.098 9.793 1.00 15.18 284 ARG A N 1
ATOM 1651 C CA . ARG A 1 284 ? -39.401 -15.522 11.153 1.00 17.56 284 ARG A CA 1
ATOM 1652 C C . ARG A 1 284 ? -38.144 -15.840 11.967 1.00 14.43 284 ARG A C 1
ATOM 1653 O O . ARG A 1 284 ? -37.361 -16.682 11.548 1.00 13.88 284 ARG A O 1
ATOM 1661 N N . PRO A 1 285 ? -37.948 -15.217 13.131 1.00 11.65 285 PRO A N 1
ATOM 1662 C CA . PRO A 1 285 ? -36.748 -15.536 13.906 1.00 11.17 285 PRO A CA 1
ATOM 1663 C C . PRO A 1 285 ? -36.720 -16.992 14.346 1.00 15.59 285 PRO A C 1
ATOM 1664 O O . PRO A 1 285 ? -37.756 -17.614 14.592 1.00 20.42 285 PRO A O 1
ATOM 1668 N N . ARG A 1 286 ? -35.506 -17.533 14.460 1.00 13.64 286 ARG A N 1
ATOM 1669 C CA . ARG A 1 286 ? -35.361 -18.876 15.009 1.00 13.04 286 ARG A CA 1
ATOM 1670 C C . ARG A 1 286 ? -35.653 -18.890 16.508 1.00 17.14 286 ARG A C 1
ATOM 1671 O O . ARG A 1 286 ? -36.236 -19.852 17.018 1.00 13.98 286 ARG A O 1
ATOM 1679 N N . LEU A 1 287 ? -35.269 -17.832 17.226 1.00 13.80 287 LEU A N 1
ATOM 1680 C CA . LEU A 1 287 ? -35.481 -17.778 18.667 1.00 15.41 287 LEU A CA 1
ATOM 1681 C C . LEU A 1 287 ? -36.951 -17.549 19.004 1.00 15.85 287 LEU A C 1
ATOM 1682 O O . LEU A 1 287 ? -37.672 -16.834 18.308 1.00 13.16 287 LEU A O 1
ATOM 1687 N N . ASP A 1 288 ? -37.387 -18.159 20.105 1.00 16.50 288 ASP A N 1
ATOM 1688 C CA . ASP A 1 288 ? -38.670 -17.787 20.688 1.00 16.63 288 ASP A CA 1
ATOM 1689 C C . ASP A 1 288 ? -38.576 -16.450 21.408 1.00 16.66 288 ASP A C 1
ATOM 1690 O O . ASP A 1 288 ? -39.505 -15.634 21.349 1.00 17.97 288 ASP A O 1
ATOM 1695 N N . SER A 1 289 ? -37.456 -16.204 22.077 1.00 13.67 289 SER A N 1
ATOM 1696 C CA . SER A 1 289 ? -37.345 -15.047 22.946 1.00 14.98 289 SER A CA 1
ATOM 1697 C C . SER A 1 289 ? -35.876 -14.751 23.199 1.00 14.89 289 SER A C 1
ATOM 1698 O O . SER A 1 289 ? -35.000 -15.599 23.005 1.00 13.25 289 SER A O 1
ATOM 1701 N N . ILE A 1 290 ? -35.637 -13.524 23.641 1.00 14.36 290 ILE A N 1
ATOM 1702 C CA . ILE A 1 290 ? -34.370 -13.090 24.213 1.00 13.93 290 ILE A CA 1
ATOM 1703 C C . ILE A 1 290 ? -34.700 -12.561 25.597 1.00 15.76 290 ILE A C 1
ATOM 1704 O O . ILE A 1 290 ? -35.516 -11.643 25.728 1.00 18.80 290 ILE A O 1
ATOM 1709 N N . THR A 1 291 ? -34.100 -13.143 26.628 1.00 14.91 291 THR A N 1
ATOM 1710 C CA . THR A 1 291 ? -34.369 -12.738 28.005 1.00 17.43 291 THR A CA 1
ATOM 1711 C C . THR A 1 291 ? -33.139 -12.054 28.592 1.00 15.27 291 THR A C 1
ATOM 1712 O O . THR A 1 291 ? -32.039 -12.610 28.546 1.00 16.89 291 THR A O 1
ATOM 1716 N N . TYR A 1 292 ? -33.323 -10.847 29.131 1.00 18.33 292 TYR A N 1
ATOM 1717 C CA . TYR A 1 292 ? -32.265 -10.102 29.810 1.00 22.12 292 TYR A CA 1
ATOM 1718 C C . TYR A 1 292 ? -32.500 -10.152 31.311 1.00 23.64 292 TYR A C 1
ATOM 1719 O O . TYR A 1 292 ? -33.609 -9.868 31.782 1.00 23.48 292 TYR A O 1
ATOM 1728 N N . LEU A 1 293 ? -31.449 -10.493 32.052 1.00 24.93 293 LEU A N 1
ATOM 1729 C CA . LEU A 1 293 ? -31.471 -10.562 33.506 1.00 24.47 293 LEU A CA 1
ATOM 1730 C C . LEU A 1 293 ? -30.533 -9.501 34.063 1.00 22.52 293 LEU A C 1
ATOM 1731 O O . LEU A 1 293 ? -29.395 -9.378 33.602 1.00 21.75 293 LEU A O 1
ATOM 1736 N N . VAL A 1 294 ? -31.002 -8.732 35.045 1.00 19.67 294 VAL A N 1
ATOM 1737 C CA . VAL A 1 294 ? -30.113 -7.783 35.703 1.00 22.89 294 VAL A CA 1
ATOM 1738 C C . VAL A 1 294 ? -29.122 -8.548 36.571 1.00 23.36 294 VAL A C 1
ATOM 1739 O O . VAL A 1 294 ? -29.514 -9.369 37.411 1.00 23.63 294 VAL A O 1
ATOM 1743 N N . LEU A 1 295 ? -27.831 -8.302 36.350 1.00 19.74 295 LEU A N 1
ATOM 1744 C CA . LEU A 1 295 ? -26.761 -8.955 37.093 1.00 17.82 295 LEU A CA 1
ATOM 1745 C C . LEU A 1 295 ? -25.616 -7.976 37.261 1.00 21.84 295 LEU A C 1
ATOM 1746 O O . LEU A 1 295 ? -25.245 -7.290 36.305 1.00 21.64 295 LEU A O 1
ATOM 1751 N N . ASP A 1 296 ? -25.039 -7.932 38.460 1.00 21.90 296 ASP A N 1
ATOM 1752 C CA . ASP A 1 296 ? -23.873 -7.084 38.632 1.00 18.45 296 ASP A CA 1
ATOM 1753 C C . ASP A 1 296 ? -22.647 -7.760 38.016 1.00 22.18 296 ASP A C 1
ATOM 1754 O O . ASP A 1 296 ? -22.647 -8.961 37.725 1.00 18.74 296 ASP A O 1
ATOM 1759 N N . ASP A 1 297 ? -21.599 -6.959 37.809 1.00 22.23 297 ASP A N 1
ATOM 1760 C CA . ASP A 1 297 ? -20.440 -7.405 37.035 1.00 18.43 297 ASP A CA 1
ATOM 1761 C C . ASP A 1 297 ? -19.834 -8.689 37.595 1.00 24.03 297 ASP A C 1
ATOM 1762 O O . ASP A 1 297 ? -19.438 -9.581 36.832 1.00 23.47 297 ASP A O 1
ATOM 1767 N N . ALA A 1 298 ? -19.760 -8.805 38.922 1.00 18.05 298 ALA A N 1
ATOM 1768 C CA . ALA A 1 298 ? -19.197 -9.998 39.542 1.00 22.62 298 ALA A CA 1
ATOM 1769 C C . ALA A 1 298 ? -20.087 -11.225 39.369 1.00 20.41 298 ALA A C 1
ATOM 1770 O O . ALA A 1 298 ? -19.586 -12.349 39.451 1.00 21.58 298 ALA A O 1
ATOM 1772 N N . ALA A 1 299 ? -21.384 -11.041 39.123 1.00 17.69 299 ALA A N 1
ATOM 1773 C CA . ALA A 1 299 ? -22.303 -12.161 38.962 1.00 21.99 299 ALA A CA 1
ATOM 1774 C C . ALA A 1 299 ? -22.312 -12.744 37.556 1.00 21.27 299 ALA A C 1
ATOM 1775 O O . ALA A 1 299 ? -22.861 -13.835 37.360 1.00 18.00 299 ALA A O 1
ATOM 1777 N N . ARG A 1 300 ? -21.716 -12.059 36.578 1.00 22.31 300 ARG A N 1
ATOM 1778 C CA . ARG A 1 300 ? -21.905 -12.442 35.182 1.00 16.41 300 ARG A CA 1
ATOM 1779 C C . ARG A 1 300 ? -21.284 -13.806 34.881 1.00 21.47 300 ARG A C 1
ATOM 1780 O O . ARG A 1 300 ? -21.986 -14.747 34.481 1.00 18.37 300 ARG A O 1
ATOM 1788 N N . LEU A 1 301 ? -19.967 -13.937 35.051 1.00 16.97 301 LEU A N 1
ATOM 1789 C CA . LEU A 1 301 ? -19.331 -15.226 34.774 1.00 19.71 301 LEU A CA 1
ATOM 1790 C C . LEU A 1 301 ? -19.933 -16.365 35.588 1.00 21.52 301 LEU A C 1
ATOM 1791 O O . LEU A 1 301 ? -20.187 -17.438 35.007 1.00 21.66 301 LEU A O 1
ATOM 1796 N N . PRO A 1 302 ? -20.180 -16.229 36.899 1.00 21.25 302 PRO A N 1
ATOM 1797 C CA . PRO A 1 302 ? -20.850 -17.333 37.605 1.00 21.74 302 PRO A CA 1
ATOM 1798 C C . PRO A 1 302 ? -22.197 -17.687 36.997 1.00 25.69 302 PRO A C 1
ATOM 1799 O O . PRO A 1 302 ? -22.540 -18.873 36.909 1.00 24.19 302 PRO A O 1
ATOM 1803 N N . ALA A 1 303 ? -22.959 -16.690 36.539 1.00 19.37 303 ALA A N 1
ATOM 1804 C CA . ALA A 1 303 ? -24.241 -16.972 35.899 1.00 19.57 303 ALA A CA 1
ATOM 1805 C C . ALA A 1 303 ? -24.056 -17.792 34.630 1.00 21.30 303 ALA A C 1
ATOM 1806 O O . ALA A 1 303 ? -24.860 -18.687 34.332 1.00 18.36 303 ALA A O 1
ATOM 1808 N N . LEU A 1 304 ? -23.001 -17.502 33.866 1.00 23.94 304 LEU A N 1
ATOM 1809 C CA . LEU A 1 304 ? -22.732 -18.291 32.668 1.00 20.88 304 LEU A CA 1
ATOM 1810 C C . LEU A 1 304 ? -22.339 -19.717 33.031 1.00 22.15 304 LEU A C 1
ATOM 1811 O O . LEU A 1 304 ? -22.765 -20.678 32.370 1.00 19.03 304 LEU A O 1
ATOM 1816 N N . GLN A 1 305 ? -21.523 -19.869 34.078 1.00 22.29 305 GLN A N 1
ATOM 1817 C CA . GLN A 1 305 ? -21.103 -21.195 34.517 1.00 23.02 305 GLN A CA 1
ATOM 1818 C C . GLN A 1 305 ? -22.277 -22.011 35.040 1.00 22.24 305 GLN A C 1
ATOM 1819 O O . GLN A 1 305 ? -22.348 -23.222 34.801 1.00 28.27 305 GLN A O 1
ATOM 1825 N N . ASN A 1 306 ? -23.196 -21.370 35.765 1.00 22.73 306 ASN A N 1
ATOM 1826 C CA . ASN A 1 306 ? -24.363 -22.028 36.347 1.00 23.05 306 ASN A CA 1
ATOM 1827 C C . ASN A 1 306 ? -25.496 -22.235 35.359 1.00 20.05 306 ASN A C 1
ATOM 1828 O O . ASN A 1 306 ? -26.566 -22.688 35.772 1.00 22.09 306 ASN A O 1
ATOM 1833 N N . ASN A 1 307 ? -25.319 -21.867 34.090 1.00 22.92 307 ASN A N 1
ATOM 1834 C CA . ASN A 1 307 ? -26.341 -22.092 33.070 1.00 16.08 307 ASN A CA 1
ATOM 1835 C C . ASN A 1 307 ? -27.595 -21.261 33.343 1.00 18.00 307 ASN A C 1
ATOM 1836 O O . ASN A 1 307 ? -28.718 -21.724 33.151 1.00 18.56 307 ASN A O 1
ATOM 1841 N N . THR A 1 308 ? -27.412 -20.017 33.790 1.00 20.33 308 THR A N 1
ATOM 1842 C CA . THR A 1 308 ? -28.539 -19.100 33.909 1.00 19.28 308 THR A CA 1
ATOM 1843 C C . THR A 1 308 ? -28.569 -18.039 32.813 1.00 18.17 308 THR A C 1
ATOM 1844 O O . THR A 1 308 ? -29.646 -17.506 32.526 1.00 19.86 308 THR A O 1
ATOM 1848 N N . ILE A 1 309 ? -27.425 -17.729 32.193 1.00 16.04 309 ILE A N 1
ATOM 1849 C CA . ILE A 1 309 ? -27.347 -16.870 31.017 1.00 18.75 309 ILE A CA 1
ATOM 1850 C C . ILE A 1 309 ? -26.478 -17.574 29.987 1.00 16.50 309 ILE A C 1
ATOM 1851 O O . ILE A 1 309 ? -25.728 -18.499 30.302 1.00 20.01 309 ILE A O 1
ATOM 1856 N N . ASP A 1 310 ? -26.557 -17.103 28.745 1.00 16.45 310 ASP A N 1
ATOM 1857 C CA . ASP A 1 310 ? -25.929 -17.812 27.640 1.00 16.51 310 ASP A CA 1
ATOM 1858 C C . ASP A 1 310 ? -24.737 -17.096 27.024 1.00 15.62 310 ASP A C 1
ATOM 1859 O O . ASP A 1 310 ? -23.991 -17.721 26.258 1.00 12.19 310 ASP A O 1
ATOM 1864 N N . ALA A 1 311 ? -24.522 -15.823 27.342 1.00 15.63 311 ALA A N 1
ATOM 1865 C CA . ALA A 1 311 ? -23.370 -15.113 26.812 1.00 14.97 311 ALA A CA 1
ATOM 1866 C C . ALA A 1 311 ? -23.108 -13.889 27.678 1.00 15.94 311 ALA A C 1
ATOM 1867 O O . ALA A 1 311 ? -24.030 -13.317 28.262 1.00 17.90 311 ALA A O 1
ATOM 1869 N N . THR A 1 312 ? -21.840 -13.504 27.761 1.00 12.01 312 THR A N 1
ATOM 1870 C CA . THR A 1 312 ? -21.463 -12.318 28.518 1.00 15.31 312 THR A CA 1
ATOM 1871 C C . THR A 1 312 ? -20.050 -11.924 28.118 1.00 17.83 312 THR A C 1
ATOM 1872 O O . THR A 1 312 ? -19.272 -12.755 27.638 1.00 15.47 312 THR A O 1
ATOM 1876 N N . GLY A 1 313 ? -19.721 -10.645 28.328 1.00 13.89 313 GLY A N 1
ATOM 1877 C CA . GLY A 1 313 ? -18.418 -10.151 27.927 1.00 13.54 313 GLY A CA 1
ATOM 1878 C C . GLY A 1 313 ? -17.298 -10.717 28.781 1.00 20.91 313 GLY A C 1
ATOM 1879 O O . GLY A 1 313 ? -17.501 -11.154 29.912 1.00 21.19 313 GLY A O 1
ATOM 1880 N N . VAL A 1 314 ? -16.087 -10.706 28.232 1.00 16.20 314 VAL A N 1
ATOM 1881 C CA . VAL A 1 314 ? -14.898 -11.138 28.959 1.00 16.48 314 VAL A CA 1
ATOM 1882 C C . VAL A 1 314 ? -13.951 -9.949 29.022 1.00 21.63 314 VAL A C 1
ATOM 1883 O O . VAL A 1 314 ? -13.307 -9.602 28.021 1.00 17.83 314 VAL A O 1
ATOM 1887 N N . GLY A 1 315 ? -13.869 -9.320 30.191 1.00 17.86 315 GLY A N 1
ATOM 1888 C CA . GLY A 1 315 ? -13.119 -8.084 30.317 1.00 22.54 315 GLY A CA 1
ATOM 1889 C C . GLY A 1 315 ? -11.762 -8.187 30.995 1.00 26.74 315 GLY A C 1
ATOM 1890 O O . GLY A 1 315 ? -10.998 -7.218 30.986 1.00 20.34 315 GLY A O 1
ATOM 1891 N N . THR A 1 316 ? -11.446 -9.337 31.596 1.00 24.04 316 THR A N 1
ATOM 1892 C CA . THR A 1 316 ? -10.173 -9.520 32.285 1.00 27.67 316 THR A CA 1
ATOM 1893 C C . THR A 1 316 ? -9.590 -10.889 31.961 1.00 26.77 316 THR A C 1
ATOM 1894 O O . THR A 1 316 ? -10.265 -11.779 31.431 1.00 22.41 316 THR A O 1
ATOM 1898 N N . LEU A 1 317 ? -8.314 -11.053 32.315 1.00 24.67 317 LEU A N 1
ATOM 1899 C CA . LEU A 1 317 ? -7.645 -12.334 32.116 1.00 25.31 317 LEU A CA 1
ATOM 1900 C C . LEU A 1 317 ? -8.267 -13.426 32.979 1.00 25.86 317 LEU A C 1
ATOM 1901 O O . LEU A 1 317 ? -8.427 -14.563 32.521 1.00 23.55 317 LEU A O 1
ATOM 1906 N N . ASP A 1 318 ? -8.621 -13.108 34.229 1.00 27.96 318 ASP A N 1
ATOM 1907 C CA . ASP A 1 318 ? -9.224 -14.120 35.093 1.00 26.17 318 ASP A CA 1
ATOM 1908 C C . ASP A 1 318 ? -10.598 -14.530 34.575 1.00 23.53 318 ASP A C 1
ATOM 1909 O O . ASP A 1 318 ? -10.967 -15.710 34.637 1.00 28.34 318 ASP A O 1
ATOM 1914 N N . GLN A 1 319 ? -11.366 -13.567 34.060 1.00 25.09 319 GLN A N 1
ATOM 1915 C CA . GLN A 1 319 ? -12.642 -13.892 33.433 1.00 24.11 319 GLN A CA 1
ATOM 1916 C C . GLN A 1 319 ? -12.439 -14.808 32.232 1.00 23.20 319 GLN A C 1
ATOM 1917 O O . GLN A 1 319 ? -13.170 -15.792 32.058 1.00 23.08 319 GLN A O 1
ATOM 1923 N N . LEU A 1 320 ? -11.452 -14.493 31.387 1.00 21.26 320 LEU A N 1
ATOM 1924 C CA . LEU A 1 320 ? -11.156 -15.353 30.248 1.00 21.67 320 LEU A CA 1
ATOM 1925 C C . LEU A 1 320 ? -10.783 -16.751 30.710 1.00 24.55 320 LEU A C 1
ATOM 1926 O O . LEU A 1 320 ? -11.220 -17.741 30.119 1.00 24.37 320 LEU A O 1
ATOM 1931 N N . THR A 1 321 ? -9.984 -16.852 31.775 1.00 26.51 321 THR A N 1
ATOM 1932 C CA . THR A 1 321 ? -9.573 -18.159 32.284 1.00 23.36 321 THR A CA 1
ATOM 1933 C C . THR A 1 321 ? -10.775 -18.965 32.760 1.00 22.41 321 THR A C 1
ATOM 1934 O O . THR A 1 321 ? -10.933 -20.139 32.402 1.00 27.89 321 THR A O 1
ATOM 1938 N N . ILE A 1 322 ? -11.651 -18.338 33.547 1.00 22.14 322 ILE A N 1
ATOM 1939 C CA . ILE A 1 322 ? -12.848 -19.030 34.023 1.00 24.95 322 ILE A CA 1
ATOM 1940 C C . ILE A 1 322 ? -13.707 -19.485 32.846 1.00 27.79 322 ILE A C 1
ATOM 1941 O O . ILE A 1 322 ? -14.109 -20.651 32.760 1.00 27.24 322 ILE A O 1
ATOM 1946 N N . ALA A 1 323 ? -13.991 -18.571 31.912 1.00 28.17 323 ALA A N 1
ATOM 1947 C CA . ALA A 1 323 ? -14.844 -18.906 30.774 1.00 22.05 323 ALA A CA 1
ATOM 1948 C C . ALA A 1 323 ? -14.242 -20.032 29.941 1.00 20.81 323 ALA A C 1
ATOM 1949 O O . ALA A 1 323 ? -14.925 -21.009 29.613 1.00 23.69 323 ALA A O 1
ATOM 1951 N N . ALA A 1 324 ? -12.955 -19.922 29.602 1.00 22.47 324 ALA A N 1
ATOM 1952 C CA . ALA A 1 324 ? -12.308 -20.928 28.767 1.00 25.33 324 ALA A CA 1
ATOM 1953 C C . ALA A 1 324 ? -12.219 -22.279 29.465 1.00 27.12 324 ALA A C 1
ATOM 1954 O O . ALA A 1 324 ? -12.174 -23.314 28.793 1.00 30.16 324 ALA A O 1
ATOM 1956 N N . ARG A 1 325 ? -12.176 -22.288 30.802 1.00 30.47 325 ARG A N 1
ATOM 1957 C CA . ARG A 1 325 ? -12.211 -23.534 31.563 1.00 31.30 325 ARG A CA 1
ATOM 1958 C C . ARG A 1 325 ? -13.586 -24.195 31.553 1.00 34.06 325 ARG A C 1
ATOM 1959 O O . ARG A 1 325 ? -13.692 -25.377 31.897 1.00 28.72 325 ARG A O 1
ATOM 1967 N N . THR A 1 326 ? -14.638 -23.461 31.193 1.00 25.57 326 THR A N 1
ATOM 1968 C CA . THR A 1 326 ? -16.007 -23.923 31.382 1.00 22.24 326 THR A CA 1
ATOM 1969 C C . THR A 1 326 ? -16.463 -24.751 30.189 1.00 23.44 326 THR A C 1
ATOM 1970 O O . THR A 1 326 ? -16.385 -24.303 29.040 1.00 21.82 326 THR A O 1
ATOM 1974 N N . LYS A 1 327 ? -16.945 -25.957 30.467 1.00 22.85 327 LYS A N 1
ATOM 1975 C CA . LYS A 1 327 ? -17.407 -26.839 29.406 1.00 25.32 327 LYS A CA 1
ATOM 1976 C C . LYS A 1 327 ? -18.671 -26.290 28.762 1.00 21.84 327 LYS A C 1
ATOM 1977 O O . LYS A 1 327 ? -19.607 -25.866 29.447 1.00 21.91 327 LYS A O 1
ATOM 1983 N N . GLY A 1 328 ? -18.696 -26.303 27.435 1.00 19.11 328 GLY A N 1
ATOM 1984 C CA . GLY A 1 328 ? -19.845 -25.817 26.699 1.00 24.16 328 GLY A CA 1
ATOM 1985 C C . GLY A 1 328 ? -19.824 -24.339 26.388 1.00 20.83 328 GLY A C 1
ATOM 1986 O O . GLY A 1 328 ? -20.829 -23.812 25.891 1.00 15.39 328 GLY A O 1
ATOM 1987 N N . ILE A 1 329 ? -18.710 -23.663 26.653 1.00 20.34 329 ILE A N 1
ATOM 1988 C CA . ILE A 1 329 ? -18.547 -22.235 26.425 1.00 19.92 329 ILE A CA 1
ATOM 1989 C C . ILE A 1 329 ? -17.433 -22.042 25.406 1.00 19.39 329 ILE A C 1
ATOM 1990 O O . ILE A 1 329 ? -16.389 -22.697 25.481 1.00 17.88 329 ILE A O 1
ATOM 1995 N N . SER A 1 330 ? -17.653 -21.144 24.457 1.00 17.93 330 SER A N 1
ATOM 1996 C CA . SER A 1 330 ? -16.661 -20.780 23.464 1.00 17.15 330 SER A CA 1
ATOM 1997 C C . SER A 1 330 ? -16.250 -19.334 23.690 1.00 16.77 330 SER A C 1
ATOM 1998 O O . SER A 1 330 ? -17.050 -18.508 24.148 1.00 18.89 330 SER A O 1
ATOM 2001 N N . ILE A 1 331 ? -14.994 -19.035 23.370 1.00 15.96 331 ILE A N 1
ATOM 2002 C CA . ILE A 1 331 ? -14.473 -17.674 23.398 1.00 20.83 331 ILE A CA 1
ATOM 2003 C C . ILE A 1 331 ? -14.477 -17.134 21.971 1.00 15.18 331 ILE A C 1
ATOM 2004 O O . ILE A 1 331 ? -13.830 -17.700 21.084 1.00 18.33 331 ILE A O 1
ATOM 2009 N N . ARG A 1 332 ? -15.209 -16.051 21.744 1.00 11.81 332 ARG A N 1
ATOM 2010 C CA . ARG A 1 332 ? -15.233 -15.364 20.462 1.00 15.11 332 ARG A CA 1
ATOM 2011 C C . ARG A 1 332 ? -14.553 -14.018 20.631 1.00 14.51 332 ARG A C 1
ATOM 2012 O O . ARG A 1 332 ? -14.589 -13.434 21.714 1.00 17.67 332 ARG A O 1
ATOM 2020 N N . ARG A 1 333 ? -13.929 -13.525 19.564 1.00 13.69 333 ARG A N 1
ATOM 2021 C CA . ARG A 1 333 ? -13.155 -12.293 19.654 1.00 15.43 333 ARG A CA 1
ATOM 2022 C C . ARG A 1 333 ? -13.300 -11.507 18.363 1.00 14.89 333 ARG A C 1
ATOM 2023 O O . ARG A 1 333 ? -12.981 -12.017 17.283 1.00 12.96 333 ARG A O 1
ATOM 2031 N N . ALA A 1 334 ? -13.778 -10.267 18.482 1.00 12.93 334 ALA A N 1
ATOM 2032 C CA . ALA A 1 334 ? -13.893 -9.341 17.365 1.00 14.41 334 ALA A CA 1
ATOM 2033 C C . ALA A 1 334 ? -13.976 -7.934 17.942 1.00 14.48 334 ALA A C 1
ATOM 2034 O O . ALA A 1 334 ? -15.047 -7.492 18.379 1.00 11.83 334 ALA A O 1
ATOM 2036 N N . PRO A 1 335 ? -12.856 -7.221 17.992 1.00 14.78 335 PRO A N 1
ATOM 2037 C CA . PRO A 1 335 ? -12.835 -5.912 18.662 1.00 15.84 335 PRO A CA 1
ATOM 2038 C C . PRO A 1 335 ? -13.698 -4.891 17.932 1.00 15.70 335 PRO A C 1
ATOM 2039 O O . PRO A 1 335 ? -13.643 -4.772 16.705 1.00 15.21 335 PRO A O 1
ATOM 2043 N N . GLY A 1 336 ? -14.493 -4.149 18.705 1.00 17.24 336 GLY A N 1
ATOM 2044 C CA . GLY A 1 336 ? -15.309 -3.078 18.180 1.00 9.62 336 GLY A CA 1
ATOM 2045 C C . GLY A 1 336 ? -14.794 -1.721 18.617 1.00 10.28 336 GLY A C 1
ATOM 2046 O O . GLY A 1 336 ? -13.900 -1.619 19.465 1.00 11.37 336 GLY A O 1
ATOM 2047 N N . PRO A 1 337 ? -15.352 -0.645 18.048 1.00 9.70 337 PRO A N 1
ATOM 2048 C CA . PRO A 1 337 ? -14.842 0.713 18.326 1.00 11.50 337 PRO A CA 1
ATOM 2049 C C . PRO A 1 337 ? -15.399 1.291 19.620 1.00 9.70 337 PRO A C 1
ATOM 2050 O O . PRO A 1 337 ? -16.175 2.244 19.641 1.00 12.47 337 PRO A O 1
ATOM 2054 N N . SER A 1 338 ? -15.009 0.704 20.742 1.00 11.28 338 SER A N 1
ATOM 2055 C CA . SER A 1 338 ? -15.449 1.200 22.031 1.00 9.70 338 SER A CA 1
ATOM 2056 C C . SER A 1 338 ? -14.261 1.237 22.978 1.00 11.66 338 SER A C 1
ATOM 2057 O O . SER A 1 338 ? -13.297 0.484 22.818 1.00 9.28 338 SER A O 1
ATOM 2060 N N . TRP A 1 339 ? -14.333 2.135 23.958 1.00 13.50 339 TRP A N 1
ATOM 2061 C CA . TRP A 1 339 ? -13.174 2.364 24.810 1.00 9.47 339 TRP A CA 1
ATOM 2062 C C . TRP A 1 339 ? -13.600 2.966 26.141 1.00 11.07 339 TRP A C 1
ATOM 2063 O O . TRP A 1 339 ? -14.690 3.525 26.274 1.00 11.14 339 TRP A O 1
ATOM 2074 N N . TYR A 1 340 ? -12.710 2.835 27.129 1.00 9.11 340 TYR A N 1
ATOM 2075 C CA . TYR A 1 340 ? -12.887 3.323 28.488 1.00 10.95 340 TYR A CA 1
ATOM 2076 C C . TYR A 1 340 ? -11.981 4.527 28.691 1.00 9.63 340 TYR A C 1
ATOM 2077 O O . TYR A 1 340 ? -10.946 4.647 28.031 1.00 11.71 340 TYR A O 1
ATOM 2086 N N . HIS A 1 341 ? -12.354 5.412 29.615 1.00 10.20 341 HIS A N 1
ATOM 2087 C CA . HIS A 1 341 ? -11.648 6.684 29.700 1.00 7.14 341 HIS A CA 1
ATOM 2088 C C . HIS A 1 341 ? -11.920 7.380 31.023 1.00 8.31 341 HIS A C 1
ATOM 2089 O O . HIS A 1 341 ? -12.895 7.079 31.733 1.00 10.30 341 HIS A O 1
ATOM 2096 N N . PHE A 1 342 ? -11.030 8.335 31.324 1.00 7.37 342 PHE A N 1
ATOM 2097 C CA . PHE A 1 342 ? -11.240 9.375 32.327 1.00 7.79 342 PHE A CA 1
ATOM 2098 C C . PHE A 1 342 ? -11.749 10.630 31.624 1.00 9.20 342 PHE A C 1
ATOM 2099 O O . PHE A 1 342 ? -11.048 11.179 30.781 1.00 9.64 342 PHE A O 1
ATOM 2107 N N . THR A 1 343 ? -12.925 11.117 31.996 1.00 7.23 343 THR A N 1
ATOM 2108 C CA . THR A 1 343 ? -13.468 12.359 31.465 1.00 7.94 343 THR A CA 1
ATOM 2109 C C . THR A 1 343 ? -13.414 13.427 32.551 1.00 7.44 343 THR A C 1
ATOM 2110 O O . THR A 1 343 ? -13.821 13.177 33.683 1.00 11.76 343 THR A O 1
ATOM 2114 N N . LEU A 1 344 ? -12.907 14.605 32.219 1.00 12.45 344 LEU A N 1
ATOM 2115 C CA . LEU A 1 344 ? -12.659 15.650 33.208 1.00 12.00 344 LEU A CA 1
ATOM 2116 C C . LEU A 1 344 ? -13.781 16.687 33.197 1.00 16.53 344 LEU A C 1
ATOM 2117 O O . LEU A 1 344 ? -14.369 16.988 32.153 1.00 10.86 344 LEU A O 1
ATOM 2122 N N . ASN A 1 345 ? -14.072 17.244 34.372 1.00 13.14 345 ASN A N 1
ATOM 2123 C CA . ASN A 1 345 ? -15.099 18.270 34.510 1.00 13.09 345 ASN A CA 1
ATOM 2124 C C . ASN A 1 345 ? -14.440 19.644 34.572 1.00 15.72 345 ASN A C 1
ATOM 2125 O O . ASN A 1 345 ? -13.670 19.930 35.499 1.00 14.28 345 ASN A O 1
ATOM 2130 N N . GLY A 1 346 ? -14.756 20.491 33.600 1.00 11.16 346 GLY A N 1
ATOM 2131 C CA . GLY A 1 346 ? -14.231 21.841 33.568 1.00 12.08 346 GLY A CA 1
ATOM 2132 C C . GLY A 1 346 ? -15.295 22.896 33.780 1.00 15.65 346 GLY A C 1
ATOM 2133 O O . GLY A 1 346 ? -15.104 24.059 33.413 1.00 14.92 346 GLY A O 1
ATOM 2134 N N . ALA A 1 347 ? -16.421 22.507 34.366 1.00 12.54 347 ALA A N 1
ATOM 2135 C CA . ALA A 1 347 ? -17.497 23.459 34.580 1.00 15.07 347 ALA A CA 1
ATOM 2136 C C . ALA A 1 347 ? -17.079 24.500 35.622 1.00 20.94 347 ALA A C 1
ATOM 2137 O O . ALA A 1 347 ? -16.229 24.221 36.477 1.00 19.49 347 ALA A O 1
ATOM 2139 N N . PRO A 1 348 ? -17.650 25.712 35.565 1.00 20.02 348 PRO A N 1
ATOM 2140 C CA . PRO A 1 348 ? -17.278 26.744 36.543 1.00 23.39 348 PRO A CA 1
ATOM 2141 C C . PRO A 1 348 ? -17.588 26.278 37.955 1.00 26.65 348 PRO A C 1
ATOM 2142 O O . PRO A 1 348 ? -18.581 25.585 38.199 1.00 27.15 348 PRO A O 1
ATOM 2146 N N . GLY A 1 349 ? -16.710 26.643 38.887 1.00 26.59 349 GLY A N 1
ATOM 2147 C CA . GLY A 1 349 ? -16.785 26.114 40.227 1.00 29.04 349 GLY A CA 1
ATOM 2148 C C . GLY A 1 349 ? -16.125 24.765 40.429 1.00 30.76 349 GLY A C 1
ATOM 2149 O O . GLY A 1 349 ? -15.882 24.383 41.580 1.00 42.23 349 GLY A O 1
ATOM 2150 N N . SER A 1 350 ? -15.830 24.023 39.363 1.00 24.91 350 SER A N 1
ATOM 2151 C CA . SER A 1 350 ? -15.100 22.775 39.517 1.00 19.03 350 SER A CA 1
ATOM 2152 C C . SER A 1 350 ? -13.602 23.050 39.629 1.00 23.43 350 SER A C 1
ATOM 2153 O O . SER A 1 350 ? -13.073 23.989 39.024 1.00 16.25 350 SER A O 1
ATOM 2156 N N . ILE A 1 351 ? -12.913 22.207 40.408 1.00 21.82 351 ILE A N 1
ATOM 2157 C CA . ILE A 1 351 ? -11.475 22.384 40.618 1.00 21.10 351 ILE A CA 1
ATOM 2158 C C . ILE A 1 351 ? -10.701 22.243 39.309 1.00 22.76 351 ILE A C 1
ATOM 2159 O O . ILE A 1 351 ? -9.651 22.881 39.131 1.00 18.46 351 ILE A O 1
ATOM 2164 N N . LEU A 1 352 ? -11.196 21.424 38.372 1.00 14.84 352 LEU A N 1
ATOM 2165 C CA . LEU A 1 352 ? -10.534 21.231 37.088 1.00 14.87 352 LEU A CA 1
ATOM 2166 C C . LEU A 1 352 ? -11.035 22.197 36.015 1.00 15.94 352 LEU A C 1
ATOM 2167 O O . LEU A 1 352 ? -10.773 21.982 34.827 1.00 16.55 352 LEU A O 1
ATOM 2172 N N . ALA A 1 353 ? -11.737 23.267 36.402 1.00 18.00 353 ALA A N 1
ATOM 2173 C CA . ALA A 1 353 ? -12.016 24.333 35.449 1.00 14.49 353 ALA A CA 1
ATOM 2174 C C . ALA A 1 353 ? -10.739 24.953 34.898 1.00 17.62 353 ALA A C 1
ATOM 2175 O O . ALA A 1 353 ? -10.752 25.496 33.790 1.00 20.37 353 ALA A O 1
ATOM 2177 N N . ASP A 1 354 ? -9.629 24.864 35.626 1.00 16.38 354 ASP A N 1
ATOM 2178 C CA . ASP A 1 354 ? -8.379 25.459 35.173 1.00 16.47 354 ASP A CA 1
ATOM 2179 C C . ASP A 1 354 ? -7.683 24.517 34.191 1.00 14.42 354 ASP A C 1
ATOM 2180 O O . ASP A 1 354 ? -7.291 23.406 34.558 1.00 18.81 354 ASP A O 1
ATOM 2185 N N . LYS A 1 355 ? -7.541 24.961 32.939 1.00 15.94 355 LYS A N 1
ATOM 2186 C CA . LYS A 1 355 ? -6.954 24.122 31.893 1.00 16.51 355 LYS A CA 1
ATOM 2187 C C . LYS A 1 355 ? -5.541 23.665 32.253 1.00 15.58 355 LYS A C 1
ATOM 2188 O O . LYS A 1 355 ? -5.196 22.487 32.081 1.00 17.45 355 LYS A O 1
ATOM 2194 N N . ALA A 1 356 ? -4.706 24.585 32.745 1.00 15.43 356 ALA A N 1
ATOM 2195 C CA . ALA A 1 356 ? -3.340 24.227 33.127 1.00 19.00 356 ALA A CA 1
ATOM 2196 C C . ALA A 1 356 ? -3.328 23.171 34.227 1.00 12.08 356 ALA A C 1
ATOM 2197 O O . ALA A 1 356 ? -2.476 22.270 34.229 1.00 15.88 356 ALA A O 1
ATOM 2199 N N . LEU A 1 357 ? -4.286 23.244 35.153 1.00 12.10 357 LEU A N 1
ATOM 2200 C CA . LEU A 1 357 ? -4.399 22.208 36.176 1.00 15.57 357 LEU A CA 1
ATOM 2201 C C . LEU A 1 357 ? -4.793 20.866 35.558 1.00 17.39 357 LEU A C 1
ATOM 2202 O O . LEU A 1 357 ? -4.282 19.814 35.966 1.00 13.41 357 LEU A O 1
ATOM 2207 N N . ARG A 1 358 ? -5.690 20.881 34.566 1.00 12.57 358 ARG A N 1
ATOM 2208 C CA . ARG A 1 358 ? -6.054 19.634 33.899 1.00 11.58 358 ARG A CA 1
ATOM 2209 C C . ARG A 1 358 ? -4.834 18.997 33.251 1.00 12.50 358 ARG A C 1
ATOM 2210 O O . ARG A 1 358 ? -4.597 17.794 33.405 1.00 12.69 358 ARG A O 1
ATOM 2218 N N . LEU A 1 359 ? -4.037 19.798 32.530 1.00 12.21 359 LEU A N 1
ATOM 2219 C CA . LEU A 1 359 ? -2.889 19.252 31.802 1.00 12.57 359 LEU A CA 1
ATOM 2220 C C . LEU A 1 359 ? -1.807 18.751 32.759 1.00 15.38 359 LEU A C 1
ATOM 2221 O O . LEU A 1 359 ? -1.181 17.699 32.522 1.00 15.64 359 LEU A O 1
ATOM 2226 N N . ALA A 1 360 ? -1.608 19.465 33.871 1.00 13.40 360 ALA A N 1
ATOM 2227 C CA . ALA A 1 360 ? -0.662 19.014 34.885 1.00 12.79 360 ALA A CA 1
ATOM 2228 C C . ALA A 1 360 ? -1.105 17.695 35.501 1.00 13.62 360 ALA A C 1
ATOM 2229 O O . ALA A 1 360 ? -0.332 16.733 35.560 1.00 14.68 360 ALA A O 1
ATOM 2231 N N . ILE A 1 361 ? -2.352 17.634 35.976 1.00 16.03 361 ILE A N 1
ATOM 2232 C CA . ILE A 1 361 ? -2.885 16.398 36.546 1.00 18.04 361 ILE A CA 1
ATOM 2233 C C . ILE A 1 361 ? -2.749 15.252 35.552 1.00 19.61 361 ILE A C 1
ATOM 2234 O O . ILE A 1 361 ? -2.311 14.149 35.908 1.00 18.07 361 ILE A O 1
ATOM 2239 N N . ALA A 1 362 ? -3.110 15.502 34.287 1.00 17.22 362 ALA A N 1
ATOM 2240 C CA . ALA A 1 362 ? -3.044 14.467 33.264 1.00 14.14 362 ALA A CA 1
ATOM 2241 C C . ALA A 1 362 ? -1.641 13.900 33.162 1.00 17.39 362 ALA A C 1
ATOM 2242 O O . ALA A 1 362 ? -1.465 12.684 32.998 1.00 16.60 362 ALA A O 1
ATOM 2244 N N . LYS A 1 363 ? -0.627 14.763 33.286 1.00 17.14 363 LYS A N 1
ATOM 2245 C CA . LYS A 1 363 ? 0.743 14.261 33.225 1.00 16.56 363 LYS A CA 1
ATOM 2246 C C . LYS A 1 363 ? 1.097 13.318 34.376 1.00 18.17 363 LYS A C 1
ATOM 2247 O O . LYS A 1 363 ? 2.160 12.691 34.331 1.00 16.35 363 LYS A O 1
ATOM 2253 N N . GLY A 1 364 ? 0.247 13.197 35.395 1.00 13.48 364 GLY A N 1
ATOM 2254 C CA . GLY A 1 364 ? 0.473 12.293 36.502 1.00 10.88 364 GLY A CA 1
ATOM 2255 C C . GLY A 1 364 ? -0.335 11.013 36.470 1.00 12.06 364 GLY A C 1
ATOM 2256 O O . GLY A 1 364 ? -0.347 10.281 37.466 1.00 15.52 364 GLY A O 1
ATOM 2257 N N . ILE A 1 365 ? -1.030 10.725 35.375 1.00 15.26 365 ILE A N 1
ATOM 2258 C CA . ILE A 1 365 ? -1.801 9.498 35.233 1.00 16.89 365 ILE A CA 1
ATOM 2259 C C . ILE A 1 365 ? -1.102 8.634 34.201 1.00 15.77 365 ILE A C 1
ATOM 2260 O O . ILE A 1 365 ? -0.882 9.065 33.062 1.00 16.24 365 ILE A O 1
ATOM 2265 N N . ASP A 1 366 ? -0.755 7.417 34.604 1.00 18.64 366 ASP A N 1
ATOM 2266 C CA . ASP A 1 366 ? 0.069 6.514 33.807 1.00 17.88 366 ASP A CA 1
ATOM 2267 C C . ASP A 1 366 ? -0.870 5.598 33.028 1.00 20.33 366 ASP A C 1
ATOM 2268 O O . ASP A 1 366 ? -1.188 4.488 33.454 1.00 16.00 366 ASP A O 1
ATOM 2273 N N . ARG A 1 367 ? -1.326 6.080 31.865 1.00 17.80 367 ARG A N 1
ATOM 2274 C CA . ARG A 1 367 ? -2.281 5.313 31.071 1.00 16.40 367 ARG A CA 1
ATOM 2275 C C . ARG A 1 367 ? -1.673 4.019 30.538 1.00 20.09 367 ARG A C 1
ATOM 2276 O O . ARG A 1 367 ? -2.396 3.031 30.356 1.00 19.25 367 ARG A O 1
ATOM 2284 N N . TYR A 1 368 ? -0.358 3.993 30.286 1.00 21.91 368 TYR A N 1
ATOM 2285 C CA . TYR A 1 368 ? 0.265 2.778 29.761 1.00 20.02 368 TYR A CA 1
ATOM 2286 C C . TYR A 1 368 ? 0.240 1.658 30.793 1.00 20.08 368 TYR A C 1
ATOM 2287 O O . TYR A 1 368 ? -0.145 0.522 30.483 1.00 20.89 368 TYR A O 1
ATOM 2296 N N . THR A 1 369 ? 0.648 1.958 32.031 1.00 19.48 369 THR A N 1
ATOM 2297 C CA . THR A 1 369 ? 0.549 0.951 33.083 1.00 23.14 369 THR A CA 1
ATOM 2298 C C . THR A 1 369 ? -0.893 0.507 33.266 1.00 16.74 369 THR A C 1
ATOM 2299 O O . THR A 1 369 ? -1.167 -0.684 33.434 1.00 16.93 369 THR A O 1
ATOM 2303 N N . ILE A 1 370 ? -1.829 1.456 33.244 1.00 19.93 370 ILE A N 1
ATOM 2304 C CA . ILE A 1 370 ? -3.236 1.112 33.424 1.00 17.91 370 ILE A CA 1
ATOM 2305 C C . ILE A 1 370 ? -3.680 0.127 32.350 1.00 16.05 370 ILE A C 1
ATOM 2306 O O . ILE A 1 370 ? -4.314 -0.895 32.642 1.00 15.56 370 ILE A O 1
ATOM 2311 N N . ALA A 1 371 ? -3.318 0.399 31.094 1.00 16.38 371 ALA A N 1
ATOM 2312 C CA . ALA A 1 371 ? -3.715 -0.484 30.000 1.00 14.08 371 ALA A CA 1
ATOM 2313 C C . ALA A 1 371 ? -3.061 -1.855 30.125 1.00 19.83 371 ALA A C 1
ATOM 2314 O O . ALA A 1 371 ? -3.700 -2.880 29.850 1.00 17.37 371 ALA A O 1
ATOM 2316 N N . ARG A 1 372 ? -1.787 -1.897 30.540 1.00 18.92 372 ARG A N 1
ATOM 2317 C CA . ARG A 1 372 ? -1.106 -3.182 30.677 1.00 17.50 372 ARG A CA 1
ATOM 2318 C C . ARG A 1 372 ? -1.727 -4.017 31.789 1.00 17.02 372 ARG A C 1
ATOM 2319 O O . ARG A 1 372 ? -1.925 -5.228 31.633 1.00 15.93 372 ARG A O 1
ATOM 2327 N N . VAL A 1 373 ? -2.050 -3.392 32.919 1.00 14.00 373 VAL A N 1
ATOM 2328 C CA . VAL A 1 373 ? -2.685 -4.138 34.002 1.00 19.06 373 VAL A CA 1
ATOM 2329 C C . VAL A 1 373 ? -4.078 -4.599 33.586 1.00 17.00 373 VAL A C 1
ATOM 2330 O O . VAL A 1 373 ? -4.466 -5.750 33.830 1.00 13.55 373 VAL A O 1
ATOM 2334 N N . ALA A 1 374 ? -4.837 -3.721 32.922 1.00 17.21 374 ALA A N 1
ATOM 2335 C CA . ALA A 1 374 ? -6.198 -4.054 32.523 1.00 13.82 374 ALA A CA 1
ATOM 2336 C C . ALA A 1 374 ? -6.229 -5.196 31.520 1.00 14.86 374 ALA A C 1
ATOM 2337 O O . ALA A 1 374 ? -7.124 -6.044 31.570 1.00 16.76 374 ALA A O 1
ATOM 2339 N N . GLN A 1 375 ? -5.266 -5.246 30.603 1.00 16.72 375 GLN A N 1
ATOM 2340 C CA . GLN A 1 375 ? -5.412 -6.104 29.440 1.00 19.38 375 GLN A CA 1
ATOM 2341 C C . GLN A 1 375 ? -4.392 -7.234 29.333 1.00 20.95 375 GLN A C 1
ATOM 2342 O O . GLN A 1 375 ? -4.496 -8.030 28.392 1.00 17.29 375 GLN A O 1
ATOM 2348 N N . TYR A 1 376 ? -3.425 -7.348 30.252 1.00 16.41 376 TYR A N 1
ATOM 2349 C CA . TYR A 1 376 ? -2.424 -8.397 30.098 1.00 19.06 376 TYR A CA 1
ATOM 2350 C C . TYR A 1 376 ? -3.077 -9.771 30.145 1.00 18.17 376 TYR A C 1
ATOM 2351 O O . TYR A 1 376 ? -3.983 -10.021 30.947 1.00 18.82 376 TYR A O 1
ATOM 2360 N N . GLY A 1 377 ? -2.608 -10.664 29.273 1.00 21.89 377 GLY A N 1
ATOM 2361 C CA . GLY A 1 377 ? -3.135 -12.016 29.204 1.00 19.23 377 GLY A CA 1
ATOM 2362 C C . GLY A 1 377 ? -4.428 -12.093 28.416 1.00 26.31 377 GLY A C 1
ATOM 2363 O O . GLY A 1 377 ? -4.817 -13.156 27.919 1.00 26.59 377 GLY A O 1
ATOM 2364 N N . LEU A 1 378 ? -5.114 -10.959 28.302 1.00 25.70 378 LEU A N 1
ATOM 2365 C CA . LEU A 1 378 ? -6.355 -10.887 27.552 1.00 25.65 378 LEU A CA 1
ATOM 2366 C C . LEU A 1 378 ? -6.120 -10.496 26.100 1.00 24.94 378 LEU A C 1
ATOM 2367 O O . LEU A 1 378 ? -6.834 -10.968 25.206 1.00 23.33 378 LEU A O 1
ATOM 2372 N N . THR A 1 379 ? -5.107 -9.675 25.851 1.00 21.21 379 THR A N 1
ATOM 2373 C CA . THR A 1 379 ? -4.767 -9.232 24.513 1.00 22.51 379 THR A CA 1
ATOM 2374 C C . THR A 1 379 ? -3.250 -9.212 24.376 1.00 24.88 379 THR A C 1
ATOM 2375 O O . THR A 1 379 ? -2.514 -9.249 25.366 1.00 20.97 379 THR A O 1
ATOM 2379 N N . SER A 1 380 ? -2.784 -9.160 23.133 1.00 27.35 380 SER A N 1
ATOM 2380 C CA . SER A 1 380 ? -1.354 -9.198 22.849 1.00 29.48 380 SER A CA 1
ATOM 2381 C C . SER A 1 380 ? -0.772 -7.788 22.846 1.00 30.64 380 SER A C 1
ATOM 2382 O O . SER A 1 380 ? -1.351 -6.868 22.256 1.00 28.40 380 SER A O 1
ATOM 2385 N N . ASP A 1 381 ? 0.377 -7.629 23.514 1.00 27.90 381 ASP A N 1
ATOM 2386 C CA . ASP A 1 381 ? 1.112 -6.373 23.639 1.00 28.97 381 ASP A CA 1
ATOM 2387 C C . ASP A 1 381 ? 0.167 -5.235 23.992 1.00 27.79 381 ASP A C 1
ATOM 2388 O O . ASP A 1 381 ? -0.021 -4.315 23.186 1.00 30.70 381 ASP A O 1
ATOM 2393 N N . PRO A 1 382 ? -0.439 -5.259 25.176 1.00 26.13 382 PRO A N 1
ATOM 2394 C CA . PRO A 1 382 ? -1.466 -4.263 25.493 1.00 20.76 382 PRO A CA 1
ATOM 2395 C C . PRO A 1 382 ? -0.891 -2.857 25.484 1.00 21.83 382 PRO A C 1
ATOM 2396 O O . PRO A 1 382 ? 0.213 -2.615 25.979 1.00 20.18 382 PRO A O 1
ATOM 2400 N N . VAL A 1 383 ? -1.645 -1.940 24.887 1.00 21.96 383 VAL A N 1
ATOM 2401 C CA . VAL A 1 383 ? -1.310 -0.515 24.862 1.00 15.89 383 VAL A CA 1
ATOM 2402 C C . VAL A 1 383 ? -2.570 0.282 25.152 1.00 18.50 383 VAL A C 1
ATOM 2403 O O . VAL A 1 383 ? -3.692 -0.210 24.977 1.00 17.26 383 VAL A O 1
ATOM 2407 N N . PRO A 1 384 ? -2.411 1.524 25.599 1.00 15.63 384 PRO A N 1
ATOM 2408 C CA . PRO A 1 384 ? -3.569 2.392 25.786 1.00 15.01 384 PRO A CA 1
ATOM 2409 C C . PRO A 1 384 ? -4.062 2.963 24.469 1.00 14.01 384 PRO A C 1
ATOM 2410 O O . PRO A 1 384 ? -3.348 3.015 23.464 1.00 15.96 384 PRO A O 1
ATOM 2414 N N . LEU A 1 385 ? -5.306 3.419 24.497 1.00 14.01 385 LEU A N 1
ATOM 2415 C CA . LEU A 1 385 ? -5.861 4.128 23.354 1.00 13.86 385 LEU A CA 1
ATOM 2416 C C . LEU A 1 385 ? -5.370 5.572 23.366 1.00 13.83 385 LEU A C 1
ATOM 2417 O O . LEU A 1 385 ? -5.430 6.250 24.399 1.00 14.61 385 LEU A O 1
ATOM 2422 N N . ASN A 1 386 ? -4.862 6.035 22.218 1.00 12.22 386 ASN A N 1
ATOM 2423 C CA . ASN A 1 386 ? -4.201 7.333 22.113 1.00 13.92 386 ASN A CA 1
ATOM 2424 C C . ASN A 1 386 ? -4.960 8.297 21.206 1.00 16.77 386 ASN A C 1
ATOM 2425 O O . ASN A 1 386 ? -4.406 9.310 20.761 1.00 14.02 386 ASN A O 1
ATOM 2430 N N . ASN A 1 387 ? -6.231 8.018 20.946 1.00 16.45 387 ASN A N 1
ATOM 2431 C CA . ASN A 1 387 ? -7.026 8.831 20.045 1.00 13.81 387 ASN A CA 1
ATOM 2432 C C . ASN A 1 387 ? -8.465 8.849 20.547 1.00 13.40 387 ASN A C 1
ATOM 2433 O O . ASN A 1 387 ? -8.975 7.835 21.023 1.00 15.32 387 ASN A O 1
ATOM 2438 N N . HIS A 1 388 ? -9.108 10.011 20.458 1.00 16.16 388 HIS A N 1
ATOM 2439 C CA . HIS A 1 388 ? -10.504 10.144 20.851 1.00 12.83 388 HIS A CA 1
ATOM 2440 C C . HIS A 1 388 ? -11.467 9.809 19.725 1.00 12.01 388 HIS A C 1
ATOM 2441 O O . HIS A 1 388 ? -12.632 9.494 19.997 1.00 9.69 388 HIS A O 1
ATOM 2448 N N . VAL A 1 389 ? -11.027 9.921 18.476 1.00 14.75 389 VAL A N 1
ATOM 2449 C CA . VAL A 1 389 ? -11.925 9.839 17.334 1.00 11.86 389 VAL A CA 1
ATOM 2450 C C . VAL A 1 389 ? -11.833 8.486 16.644 1.00 11.64 389 VAL A C 1
ATOM 2451 O O . VAL A 1 389 ? -12.854 7.887 16.311 1.00 12.17 389 VAL A O 1
ATOM 2455 N N . PHE A 1 390 ? -10.624 7.980 16.453 1.00 14.00 390 PHE A N 1
ATOM 2456 C CA . PHE A 1 390 ? -10.390 6.681 15.849 1.00 12.55 390 PHE A CA 1
ATOM 2457 C C . PHE A 1 390 ? -9.714 5.777 16.874 1.00 16.40 390 PHE A C 1
ATOM 2458 O O . PHE A 1 390 ? -8.986 6.248 17.747 1.00 13.99 390 PHE A O 1
ATOM 2466 N N . VAL A 1 391 ? -9.962 4.477 16.779 1.00 16.87 391 VAL A N 1
ATOM 2467 C CA . VAL A 1 391 ? -9.347 3.515 17.680 1.00 15.28 391 VAL A CA 1
ATOM 2468 C C . VAL A 1 391 ? -8.387 2.652 16.873 1.00 15.41 391 VAL A C 1
ATOM 2469 O O . VAL A 1 391 ? -8.377 2.683 15.644 1.00 20.63 391 VAL A O 1
ATOM 2473 N N . ALA A 1 392 ? -7.561 1.884 17.582 1.00 16.37 392 ALA A N 1
ATOM 2474 C CA . ALA A 1 392 ? -6.558 1.071 16.908 1.00 16.49 392 ALA A CA 1
ATOM 2475 C C . ALA A 1 392 ? -7.230 0.152 15.904 1.00 19.55 392 ALA A C 1
ATOM 2476 O O . ALA A 1 392 ? -8.281 -0.434 16.183 1.00 17.56 392 ALA A O 1
ATOM 2478 N N . GLY A 1 393 ? -6.623 0.045 14.719 1.00 16.54 393 GLY A N 1
ATOM 2479 C CA . GLY A 1 393 ? -7.176 -0.739 13.643 1.00 19.30 393 GLY A CA 1
ATOM 2480 C C . GLY A 1 393 ? -8.097 0.016 12.711 1.00 17.44 393 GLY A C 1
ATOM 2481 O O . GLY A 1 393 ? -8.539 -0.557 11.710 1.00 20.80 393 GLY A O 1
ATOM 2482 N N . GLN A 1 394 ? -8.412 1.272 13.009 1.00 16.19 394 GLN A N 1
ATOM 2483 C CA . GLN A 1 394 ? -9.250 2.095 12.153 1.00 16.16 394 GLN A CA 1
ATOM 2484 C C . GLN A 1 394 ? -8.376 3.025 11.322 1.00 20.87 394 GLN A C 1
ATOM 2485 O O . GLN A 1 394 ? -7.327 3.490 11.780 1.00 19.94 394 GLN A O 1
ATOM 2491 N N . ASP A 1 395 ? -8.814 3.284 10.090 1.00 19.80 395 ASP A N 1
ATOM 2492 C CA . ASP A 1 395 ? -8.140 4.260 9.240 1.00 16.30 395 ASP A CA 1
ATOM 2493 C C . ASP A 1 395 ? -8.105 5.611 9.929 1.00 16.23 395 ASP A C 1
ATOM 2494 O O . ASP A 1 395 ? -9.123 6.082 10.435 1.00 17.34 395 ASP A O 1
ATOM 2499 N N . GLY A 1 396 ? -6.944 6.252 9.918 1.00 18.86 396 GLY A N 1
ATOM 2500 C CA . GLY A 1 396 ? -6.782 7.529 10.573 1.00 14.83 396 GLY A CA 1
ATOM 2501 C C . GLY A 1 396 ? -6.292 7.436 11.997 1.00 14.97 396 GLY A C 1
ATOM 2502 O O . GLY A 1 396 ? -5.953 8.470 12.588 1.00 15.64 396 GLY A O 1
ATOM 2503 N N . TYR A 1 397 ? -6.237 6.235 12.568 1.00 15.87 397 TYR A N 1
ATOM 2504 C CA . TYR A 1 397 ? -5.731 6.101 13.925 1.00 15.73 397 TYR A CA 1
ATOM 2505 C C . TYR A 1 397 ? -4.287 6.575 13.996 1.00 15.01 397 TYR A C 1
ATOM 2506 O O . TYR A 1 397 ? -3.466 6.255 13.133 1.00 17.15 397 TYR A O 1
ATOM 2515 N N . GLN A 1 398 ? -3.982 7.349 15.033 1.00 17.52 398 GLN A N 1
ATOM 2516 C CA . GLN A 1 398 ? -2.615 7.776 15.301 1.00 16.93 398 GLN A CA 1
ATOM 2517 C C . GLN A 1 398 ? -2.538 8.215 16.753 1.00 16.08 398 GLN A C 1
ATOM 2518 O O . GLN A 1 398 ? -3.561 8.441 17.400 1.00 18.11 398 GLN A O 1
ATOM 2524 N N . ASP A 1 399 ? -1.310 8.329 17.260 1.00 20.81 399 ASP A N 1
ATOM 2525 C CA . ASP A 1 399 ? -1.074 8.708 18.653 1.00 16.94 399 ASP A CA 1
ATOM 2526 C C . ASP A 1 399 ? -0.981 10.228 18.768 1.00 19.33 399 ASP A C 1
ATOM 2527 O O . ASP A 1 399 ? 0.034 10.828 18.395 1.00 23.60 399 ASP A O 1
ATOM 2532 N N . ASN A 1 400 ? -2.029 10.852 19.313 1.00 14.97 400 ASN A N 1
ATOM 2533 C CA . ASN A 1 400 ? -2.040 12.290 19.556 1.00 15.69 400 ASN A CA 1
ATOM 2534 C C . ASN A 1 400 ? -2.009 12.619 21.041 1.00 16.05 400 ASN A C 1
ATOM 2535 O O . ASN A 1 400 ? -2.450 13.701 21.436 1.00 15.45 400 ASN A O 1
ATOM 2540 N N . SER A 1 401 ? -1.487 11.714 21.867 1.00 17.27 401 SER A N 1
ATOM 2541 C CA . SER A 1 401 ? -1.529 11.846 23.318 1.00 15.64 401 SER A CA 1
ATOM 2542 C C . SER A 1 401 ? -0.319 12.559 23.902 1.00 19.06 401 SER A C 1
ATOM 2543 O O . SER A 1 401 ? -0.277 12.763 25.121 1.00 16.55 401 SER A O 1
ATOM 2546 N N . GLY A 1 402 ? 0.646 12.959 23.067 1.00 17.89 402 GLY A N 1
ATOM 2547 C CA . GLY A 1 402 ? 1.928 13.422 23.575 1.00 15.87 402 GLY A CA 1
ATOM 2548 C C . GLY A 1 402 ? 1.851 14.679 24.422 1.00 20.55 402 GLY A C 1
ATOM 2549 O O . GLY A 1 402 ? 2.689 14.885 25.301 1.00 17.99 402 GLY A O 1
ATOM 2550 N N . VAL A 1 403 ? 0.850 15.531 24.184 1.00 16.66 403 VAL A N 1
ATOM 2551 C CA . VAL A 1 403 ? 0.762 16.766 24.960 1.00 13.34 403 VAL A CA 1
ATOM 2552 C C . VAL A 1 403 ? 0.622 16.460 26.445 1.00 16.05 403 VAL A C 1
ATOM 2553 O O . VAL A 1 403 ? 0.992 17.279 27.293 1.00 14.33 403 VAL A O 1
ATOM 2557 N N . VAL A 1 404 ? 0.115 15.279 26.792 1.00 17.04 404 VAL A N 1
ATOM 2558 C CA . VAL A 1 404 ? -0.049 14.907 28.194 1.00 16.99 404 VAL A CA 1
ATOM 2559 C C . VAL A 1 404 ? 0.611 13.556 28.435 1.00 19.83 404 VAL A C 1
ATOM 2560 O O . VAL A 1 404 ? 0.065 12.693 29.132 1.00 19.79 404 VAL A O 1
ATOM 2564 N N . ALA A 1 405 ? 1.787 13.360 27.850 1.00 19.35 405 ALA A N 1
ATOM 2565 C CA . ALA A 1 405 ? 2.535 12.137 28.092 1.00 19.21 405 ALA A CA 1
ATOM 2566 C C . ALA A 1 405 ? 2.916 12.044 29.565 1.00 23.25 405 ALA A C 1
ATOM 2567 O O . ALA A 1 405 ? 3.228 13.050 30.207 1.00 18.42 405 ALA A O 1
ATOM 2569 N N . TYR A 1 406 ? 2.868 10.825 30.104 1.00 19.86 406 TYR A N 1
ATOM 2570 C CA . TYR A 1 406 ? 3.116 10.602 31.522 1.00 20.32 406 TYR A CA 1
ATOM 2571 C C . TYR A 1 406 ? 4.493 11.122 31.911 1.00 22.76 406 TYR A C 1
ATOM 2572 O O . TYR A 1 406 ? 5.513 10.651 31.396 1.00 22.02 406 TYR A O 1
ATOM 2581 N N . ASN A 1 407 ? 4.515 12.101 32.820 1.00 21.60 407 ASN A N 1
ATOM 2582 C CA . ASN A 1 407 ? 5.744 12.765 33.251 1.00 22.56 407 ASN A CA 1
ATOM 2583 C C . ASN A 1 407 ? 5.544 13.364 34.635 1.00 17.09 407 ASN A C 1
ATOM 2584 O O . ASN A 1 407 ? 5.219 14.552 34.754 1.00 15.51 407 ASN A O 1
ATOM 2589 N N . PRO A 1 408 ? 5.724 12.571 35.698 1.00 19.07 408 PRO A N 1
ATOM 2590 C CA . PRO A 1 408 ? 5.410 13.070 37.049 1.00 16.50 408 PRO A CA 1
ATOM 2591 C C . PRO A 1 408 ? 6.240 14.267 37.466 1.00 20.11 408 PRO A C 1
ATOM 2592 O O . PRO A 1 408 ? 5.712 15.182 38.111 1.00 18.91 408 PRO A O 1
ATOM 2596 N N . GLU A 1 409 ? 7.531 14.288 37.123 1.00 23.04 409 GLU A N 1
ATOM 2597 C CA . GLU A 1 409 ? 8.368 15.431 37.480 1.00 25.29 409 GLU A CA 1
ATOM 2598 C C . GLU A 1 409 ? 7.871 16.706 36.812 1.00 23.84 409 GLU A C 1
ATOM 2599 O O . GLU A 1 409 ? 7.802 17.769 37.448 1.00 18.41 409 GLU A O 1
ATOM 2605 N N . GLN A 1 410 ? 7.507 16.612 35.528 1.00 23.08 410 GLN A N 1
ATOM 2606 C CA . GLN A 1 410 ? 6.940 17.758 34.828 1.00 20.31 410 GLN A CA 1
ATOM 2607 C C . GLN A 1 410 ? 5.587 18.147 35.417 1.00 20.51 410 GLN A C 1
ATOM 2608 O O . GLN A 1 410 ? 5.261 19.338 35.506 1.00 19.23 410 GLN A O 1
ATOM 2614 N N . ALA A 1 411 ? 4.788 17.156 35.827 1.00 19.16 411 ALA A N 1
ATOM 2615 C CA . ALA A 1 411 ? 3.531 17.456 36.501 1.00 14.46 411 ALA A CA 1
ATOM 2616 C C . ALA A 1 411 ? 3.782 18.274 37.758 1.00 20.92 411 ALA A C 1
ATOM 2617 O O . ALA A 1 411 ? 3.110 19.281 38.007 1.00 18.83 411 ALA A O 1
ATOM 2619 N N . LYS A 1 412 ? 4.758 17.848 38.559 1.00 17.34 412 LYS A N 1
ATOM 2620 C CA . LYS A 1 412 ? 5.077 18.545 39.799 1.00 17.68 412 LYS A CA 1
ATOM 2621 C C . LYS A 1 412 ? 5.521 19.972 39.517 1.00 16.00 412 LYS A C 1
ATOM 2622 O O . LYS A 1 412 ? 5.075 20.916 40.183 1.00 22.14 412 LYS A O 1
ATOM 2628 N N . ARG A 1 413 ? 6.400 20.146 38.523 1.00 17.28 413 ARG A N 1
ATOM 2629 C CA . ARG A 1 413 ? 6.850 21.485 38.141 1.00 18.14 413 ARG A CA 1
ATOM 2630 C C . ARG A 1 413 ? 5.675 22.375 37.750 1.00 20.34 413 ARG A C 1
ATOM 2631 O O . ARG A 1 413 ? 5.557 23.515 38.220 1.00 20.49 413 ARG A O 1
ATOM 2639 N N . GLU A 1 414 ? 4.787 21.870 36.888 1.00 18.45 414 GLU A N 1
ATOM 2640 C CA . GLU A 1 414 ? 3.641 22.668 36.471 1.00 14.29 414 GLU A CA 1
ATOM 2641 C C . GLU A 1 414 ? 2.696 22.944 37.634 1.00 17.61 414 GLU A C 1
ATOM 2642 O O . GLU A 1 414 ? 2.075 24.010 37.691 1.00 21.51 414 GLU A O 1
ATOM 2648 N N . LEU A 1 415 ? 2.574 22.012 38.572 1.00 17.54 415 LEU A N 1
ATOM 2649 C CA . LEU A 1 415 ? 1.706 22.259 39.714 1.00 14.93 415 LEU A CA 1
ATOM 2650 C C . LEU A 1 415 ? 2.286 23.356 40.595 1.00 21.45 415 LEU A C 1
ATOM 2651 O O . LEU A 1 415 ? 1.547 24.205 41.109 1.00 19.41 415 LEU A O 1
ATOM 2656 N N . ASP A 1 416 ? 3.615 23.375 40.743 1.00 21.17 416 ASP A N 1
ATOM 2657 C CA . ASP A 1 416 ? 4.266 24.432 41.517 1.00 24.03 416 ASP A CA 1
ATOM 2658 C C . ASP A 1 416 ? 4.090 25.785 40.842 1.00 21.28 416 ASP A C 1
ATOM 2659 O O . ASP A 1 416 ? 3.740 26.773 41.498 1.00 21.84 416 ASP A O 1
ATOM 2664 N N . ALA A 1 417 ? 4.314 25.843 39.523 1.00 17.99 417 ALA A N 1
ATOM 2665 C CA . ALA A 1 417 ? 4.164 27.102 38.806 1.00 18.00 417 ALA A CA 1
ATOM 2666 C C . ALA A 1 417 ? 2.761 27.678 38.959 1.00 19.97 417 ALA A C 1
ATOM 2667 O O . ALA A 1 417 ? 2.590 28.900 38.924 1.00 25.09 417 ALA A O 1
ATOM 2669 N N . LEU A 1 418 ? 1.755 26.826 39.153 1.00 21.43 418 LEU A N 1
ATOM 2670 C CA . LEU A 1 418 ? 0.380 27.266 39.351 1.00 18.41 418 LEU A CA 1
ATOM 2671 C C . LEU A 1 418 ? 0.052 27.610 40.798 1.00 22.39 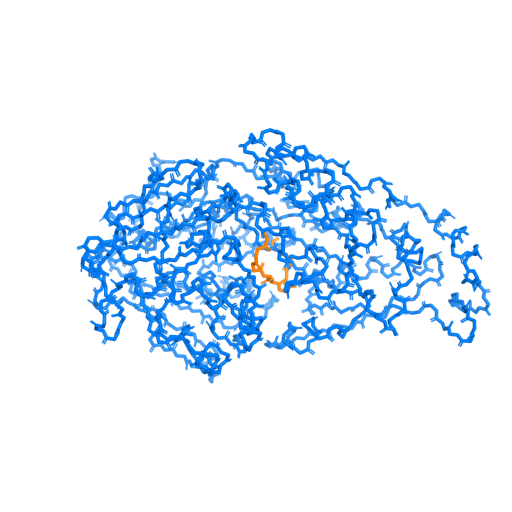418 LEU A C 1
ATOM 2672 O O . LEU A 1 418 ? -1.063 28.068 41.072 1.00 22.99 418 LEU A O 1
ATOM 2677 N N . GLY A 1 419 ? 0.972 27.402 41.734 1.00 21.16 419 GLY A N 1
ATOM 2678 C CA . GLY A 1 419 ? 0.664 27.673 43.121 1.00 21.55 419 GLY A CA 1
ATOM 2679 C C . GLY A 1 419 ? 0.020 26.527 43.864 1.00 20.63 419 GLY A C 1
ATOM 2680 O O . GLY A 1 419 ? -0.478 26.732 44.980 1.00 18.19 419 GLY A O 1
ATOM 2681 N N . TRP A 1 420 ? -0.001 25.328 43.275 1.00 19.89 420 TRP A N 1
ATOM 2682 C CA . TRP A 1 420 ? -0.419 24.115 43.976 1.00 19.21 420 TRP A CA 1
ATOM 2683 C C . TRP A 1 420 ? 0.821 23.492 44.613 1.00 18.68 420 TRP A C 1
ATOM 2684 O O . TRP A 1 420 ? 1.392 22.512 44.132 1.00 18.47 420 TRP A O 1
ATOM 2695 N N . ARG A 1 421 ? 1.192 24.069 45.742 1.00 20.41 421 ARG A N 1
ATOM 2696 C CA . ARG A 1 421 ? 2.449 23.660 46.410 1.00 19.88 421 ARG A CA 1
ATOM 2697 C C . ARG A 1 421 ? 2.228 22.613 47.506 1.00 22.48 421 ARG A C 1
ATOM 2698 O O . ARG A 1 421 ? 1.124 22.536 48.015 1.00 23.17 421 ARG A O 1
ATOM 2706 N N . ARG A 1 422 ? 3.298 21.917 47.893 1.00 27.65 422 ARG A N 1
ATOM 2707 C CA . ARG A 1 422 ? 3.281 20.842 48.923 1.00 31.07 422 ARG A CA 1
ATOM 2708 C C . ARG A 1 422 ? 3.227 21.469 50.312 1.00 24.54 422 ARG A C 1
ATOM 2709 O O . ARG A 1 422 ? 4.172 21.323 51.054 1.00 23.11 422 ARG A O 1
ATOM 2717 N N . SER A 1 423 ? 2.123 22.136 50.602 1.00 32.37 423 SER A N 1
ATOM 2718 C CA . SER A 1 423 ? 1.897 22.836 51.885 1.00 28.85 423 SER A CA 1
ATOM 2719 C C . SER A 1 423 ? 1.334 21.867 52.919 1.00 29.51 423 SER A C 1
ATOM 2720 O O . SER A 1 423 ? 1.188 22.273 54.067 1.00 26.02 423 SER A O 1
ATOM 2723 N N . GLY A 1 424 ? 0.962 20.663 52.481 1.00 28.17 424 GLY A N 1
ATOM 2724 C CA . GLY A 1 424 ? 0.412 19.697 53.396 1.00 25.54 424 GLY A CA 1
ATOM 2725 C C . GLY A 1 424 ? 0.558 18.320 52.820 1.00 23.18 424 GLY A C 1
ATOM 2726 O O . GLY A 1 424 ? 1.345 18.111 51.895 1.00 22.65 424 GLY A O 1
ATOM 2727 N N . ALA A 1 425 ? -0.218 17.385 53.378 1.00 24.75 425 ALA A N 1
ATOM 2728 C CA . ALA A 1 425 ? -0.161 16.001 52.928 1.00 26.67 425 ALA A CA 1
ATOM 2729 C C . ALA A 1 425 ? -0.401 15.900 51.432 1.00 22.28 425 ALA A C 1
ATOM 2730 O O . ALA A 1 425 ? 0.177 15.037 50.761 1.00 27.89 425 ALA A O 1
ATOM 2732 N N . PHE A 1 426 ? -1.251 16.762 50.900 1.00 24.08 426 PHE A N 1
ATOM 2733 C CA . PHE A 1 426 ? -1.428 16.935 49.472 1.00 25.81 426 PHE A CA 1
ATOM 2734 C C . PHE A 1 426 ? -1.202 18.401 49.154 1.00 26.07 426 PHE A C 1
ATOM 2735 O O . PHE A 1 426 ? -1.101 19.239 50.054 1.00 22.62 426 PHE A O 1
ATOM 2743 N N . ARG A 1 427 ? -1.094 18.702 47.864 1.00 19.23 427 ARG A N 1
ATOM 2744 C CA . ARG A 1 427 ? -0.829 20.074 47.473 1.00 20.21 427 ARG A CA 1
ATOM 2745 C C . ARG A 1 427 ? -2.019 20.963 47.824 1.00 19.78 427 ARG A C 1
ATOM 2746 O O . ARG A 1 427 ? -3.141 20.494 48.035 1.00 21.41 427 ARG A O 1
ATOM 2754 N N . GLU A 1 428 ? -1.746 22.263 47.929 1.00 23.95 428 GLU A N 1
ATOM 2755 C CA . GLU A 1 428 ? -2.728 23.227 48.411 1.00 26.88 428 GLU A CA 1
ATOM 2756 C C . GLU A 1 428 ? -2.550 24.544 47.673 1.00 24.88 428 GLU A C 1
ATOM 2757 O O . GLU A 1 428 ? -1.480 24.836 47.132 1.00 22.79 428 GLU A O 1
ATOM 2763 N N . LYS A 1 429 ? -3.623 25.339 47.661 1.00 25.81 429 LYS A N 1
ATOM 2764 C CA . LYS A 1 429 ? -3.617 26.665 47.051 1.00 27.16 429 LYS A CA 1
ATOM 2765 C C . LYS A 1 429 ? -4.821 27.439 47.569 1.00 32.35 429 LYS A C 1
ATOM 2766 O O . LYS A 1 429 ? -5.951 26.950 47.480 1.00 30.21 429 LYS A O 1
ATOM 2772 N N . ASP A 1 430 ? -4.580 28.633 48.116 1.00 32.25 430 ASP A N 1
ATOM 2773 C CA . ASP A 1 430 ? -5.654 29.512 48.582 1.00 27.43 430 ASP A CA 1
ATOM 2774 C C . ASP A 1 430 ? -6.569 28.796 49.569 1.00 28.96 430 ASP A C 1
ATOM 2775 O O . ASP A 1 430 ? -7.791 28.951 49.542 1.00 29.74 430 ASP A O 1
ATOM 2780 N N . GLY A 1 431 ? -5.977 27.979 50.433 1.00 23.54 431 GLY A N 1
ATOM 2781 C CA . GLY A 1 431 ? -6.735 27.275 51.443 1.00 29.79 431 GLY A CA 1
ATOM 2782 C C . GLY A 1 431 ? -7.463 26.027 50.983 1.00 29.33 431 GLY A C 1
ATOM 2783 O O . GLY A 1 431 ? -8.093 25.364 51.816 1.00 36.46 431 GLY A O 1
ATOM 2784 N N . ARG A 1 432 ? -7.409 25.678 49.700 1.00 35.47 432 ARG A N 1
ATOM 2785 C CA . ARG A 1 432 ? -8.065 24.475 49.198 1.00 35.54 432 ARG A CA 1
ATOM 2786 C C . ARG A 1 432 ? -7.046 23.372 48.946 1.00 30.04 432 ARG A C 1
ATOM 2787 O O . ARG A 1 432 ? -5.959 23.620 48.412 1.00 29.42 432 ARG A O 1
ATOM 2795 N N . GLN A 1 433 ? -7.408 22.156 49.330 1.00 26.12 433 GLN A N 1
ATOM 2796 C CA . GLN A 1 433 ? -6.607 20.985 49.016 1.00 23.70 433 GLN A CA 1
ATOM 2797 C C . GLN A 1 433 ? -6.862 20.544 47.578 1.00 22.13 433 GLN A C 1
ATOM 2798 O O . GLN A 1 433 ? -7.956 20.716 47.036 1.00 20.14 433 GLN A O 1
ATOM 2804 N N . LEU A 1 434 ? -5.828 19.990 46.954 1.00 18.95 434 LEU A N 1
ATOM 2805 C CA . LEU A 1 434 ? -5.914 19.508 45.579 1.00 18.36 434 LEU A CA 1
ATOM 2806 C C . LEU A 1 434 ? -6.488 18.095 45.613 1.00 18.49 434 LEU A C 1
ATOM 2807 O O . LEU A 1 434 ? -5.771 17.096 45.520 1.00 16.53 434 LEU A O 1
ATOM 2812 N N . VAL A 1 435 ? -7.810 18.012 45.782 1.00 17.69 435 VAL A N 1
ATOM 2813 C CA . VAL A 1 435 ? -8.517 16.737 45.775 1.00 18.10 435 VAL A CA 1
ATOM 2814 C C . VAL A 1 435 ? -9.439 16.686 44.564 1.00 19.56 435 VAL A C 1
ATOM 2815 O O . VAL A 1 435 ? -10.085 17.680 44.205 1.00 12.32 435 VAL A O 1
ATOM 2819 N N . ILE A 1 436 ? -9.470 15.523 43.918 1.00 15.53 436 ILE A N 1
ATOM 2820 C CA . ILE A 1 436 ? -10.187 15.306 42.668 1.00 14.98 436 ILE A CA 1
ATOM 2821 C C . ILE A 1 436 ? -11.129 14.132 42.889 1.00 16.58 436 ILE A C 1
ATOM 2822 O O . ILE A 1 436 ? -10.676 12.996 43.094 1.00 18.26 436 ILE A O 1
ATOM 2827 N N . ARG A 1 437 ? -12.430 14.399 42.877 1.00 14.09 437 ARG A N 1
ATOM 2828 C CA . ARG A 1 437 ? -13.413 13.334 43.017 1.00 16.00 437 ARG A CA 1
ATOM 2829 C C . ARG A 1 437 ? -13.415 12.480 41.752 1.00 15.52 437 ARG A C 1
ATOM 2830 O O . ARG A 1 437 ? -13.661 12.995 40.654 1.00 16.48 437 ARG A O 1
ATOM 2838 N N . ASP A 1 438 ? -13.137 11.182 41.895 1.00 13.93 438 ASP A N 1
ATOM 2839 C CA . ASP A 1 438 ? -13.196 10.243 40.777 1.00 13.09 438 ASP A CA 1
ATOM 2840 C C . ASP A 1 438 ? -14.485 9.432 40.876 1.00 13.60 438 ASP A C 1
ATOM 2841 O O . ASP A 1 438 ? -14.613 8.541 41.723 1.00 14.35 438 ASP A O 1
ATOM 2846 N N . LEU A 1 439 ? -15.415 9.723 39.981 1.00 13.69 439 LEU A N 1
ATOM 2847 C CA . LEU A 1 439 ? -16.699 9.053 39.908 1.00 12.80 439 LEU A CA 1
ATOM 2848 C C . LEU A 1 439 ? -16.589 7.872 38.952 1.00 12.97 439 LEU A C 1
ATOM 2849 O O . LEU A 1 439 ? -16.249 8.054 37.780 1.00 9.82 439 LEU A O 1
ATOM 2854 N N . PHE A 1 440 ? -16.869 6.665 39.440 1.00 13.83 440 PHE A N 1
ATOM 2855 C CA . PHE A 1 440 ? -16.840 5.500 38.564 1.00 14.42 440 PHE A CA 1
ATOM 2856 C C . PHE A 1 440 ? -17.897 4.508 39.016 1.00 13.17 440 PHE A C 1
ATOM 2857 O O . PHE A 1 440 ? -18.412 4.585 40.132 1.00 15.13 440 PHE A O 1
ATOM 2865 N N . TYR A 1 441 ? -18.202 3.578 38.120 1.00 12.75 441 TYR A N 1
ATOM 2866 C CA . TYR A 1 441 ? -19.223 2.533 38.369 1.00 11.76 441 TYR A CA 1
ATOM 2867 C C . TYR A 1 441 ? -18.542 1.364 39.081 1.00 13.51 441 TYR A C 1
ATOM 2868 O O . TYR A 1 441 ? -17.787 0.622 38.480 1.00 14.06 441 TYR A O 1
ATOM 2877 N N . ASP A 1 442 ? -18.847 1.248 40.349 1.00 16.75 442 ASP A N 1
ATOM 2878 C CA . ASP A 1 442 ? -18.151 0.249 41.186 1.00 18.23 442 ASP A CA 1
ATOM 2879 C C . ASP A 1 442 ? -18.133 -1.146 40.562 1.00 20.36 442 ASP A C 1
ATOM 2880 O O . ASP A 1 442 ? -19.212 -1.685 40.299 1.00 20.72 442 ASP A O 1
ATOM 2885 N N . ALA A 1 443 ? -16.940 -1.656 40.342 1.00 17.48 443 ALA A N 1
ATOM 2886 C CA . ALA A 1 443 ? -16.736 -3.035 39.874 1.00 16.62 443 ALA A CA 1
ATOM 2887 C C . ALA A 1 443 ? -15.252 -3.333 40.076 1.00 18.35 443 ALA A C 1
ATOM 2888 O O . ALA A 1 443 ? -14.514 -2.409 40.386 1.00 18.94 443 ALA A O 1
ATOM 2890 N N . GLN A 1 444 ? -14.852 -4.575 39.902 1.00 20.99 444 GLN A N 1
ATOM 2891 C CA . GLN A 1 444 ? -13.452 -4.901 40.177 1.00 22.81 444 GLN A CA 1
ATOM 2892 C C . GLN A 1 444 ? -12.508 -4.160 39.229 1.00 22.39 444 GLN A C 1
ATOM 2893 O O . GLN A 1 444 ? -11.563 -3.488 39.671 1.00 22.66 444 GLN A O 1
ATOM 2899 N N . SER A 1 445 ? -12.757 -4.258 37.917 1.00 18.98 445 SER A N 1
ATOM 2900 C CA . SER A 1 445 ? -11.880 -3.616 36.936 1.00 21.77 445 SER A CA 1
ATOM 2901 C C . SER A 1 445 ? -11.870 -2.098 37.093 1.00 19.74 445 SER A C 1
ATOM 2902 O O . SER A 1 445 ? -10.803 -1.467 37.069 1.00 22.36 445 SER A O 1
ATOM 2905 N N . THR A 1 446 ? -13.053 -1.492 37.239 1.00 17.91 446 THR A N 1
ATOM 2906 C CA . THR A 1 446 ? -13.131 -0.037 37.332 1.00 17.30 446 THR A CA 1
ATOM 2907 C C . THR A 1 446 ? -12.452 0.471 38.598 1.00 19.02 446 THR A C 1
ATOM 2908 O O . THR A 1 446 ? -11.772 1.513 38.576 1.00 16.62 446 THR A O 1
ATOM 2912 N N . ARG A 1 447 ? -12.620 -0.255 39.712 1.00 19.26 447 ARG A N 1
ATOM 2913 C CA . ARG A 1 447 ? -11.894 0.095 40.930 1.00 18.49 447 ARG A CA 1
ATOM 2914 C C . ARG A 1 447 ? -10.389 -0.030 40.729 1.00 22.75 447 ARG A C 1
ATOM 2915 O O . ARG A 1 447 ? -9.620 0.756 41.288 1.00 19.53 447 ARG A O 1
ATOM 2923 N N . GLN A 1 448 ? -9.962 -0.957 39.910 1.00 22.16 448 GLN A N 1
ATOM 2924 C CA . GLN A 1 448 ? -8.569 -1.110 39.634 1.00 22.48 448 GLN A CA 1
ATOM 2925 C C . GLN A 1 448 ? -8.051 0.103 38.913 1.00 19.02 448 GLN A C 1
ATOM 2926 O O . GLN A 1 448 ? -7.044 0.578 39.246 1.00 22.02 448 GLN A O 1
ATOM 2932 N N . PHE A 1 449 ? -8.726 0.509 37.859 1.00 18.68 449 PHE A N 1
ATOM 2933 C CA . PHE A 1 449 ? -8.364 1.741 37.153 1.00 17.57 449 PHE A CA 1
ATOM 2934 C C . PHE A 1 449 ? -8.222 2.900 38.139 1.00 15.25 449 PHE A C 1
ATOM 2935 O O . PHE A 1 449 ? -7.199 3.613 38.168 1.00 13.86 449 PHE A O 1
ATOM 2943 N N . ALA A 1 450 ? -9.261 3.097 38.955 1.00 14.21 450 ALA A N 1
ATOM 2944 C CA . ALA A 1 450 ? -9.258 4.192 39.917 1.00 15.04 450 ALA A CA 1
ATOM 2945 C C . ALA A 1 450 ? -8.069 4.093 40.858 1.00 17.07 450 ALA A C 1
ATOM 2946 O O . ALA A 1 450 ? -7.416 5.100 41.154 1.00 15.11 450 ALA A O 1
ATOM 2948 N N . GLN A 1 451 ? -7.759 2.883 41.320 1.00 15.93 451 GLN A N 1
ATOM 2949 C CA . GLN A 1 451 ? -6.701 2.706 42.307 1.00 17.75 451 GLN A CA 1
ATOM 2950 C C . GLN A 1 451 ? -5.335 3.010 41.713 1.00 16.08 451 GLN A C 1
ATOM 2951 O O . GLN A 1 451 ? -4.515 3.675 42.354 1.00 14.83 451 GLN A O 1
ATOM 2957 N N . ILE A 1 452 ? -5.070 2.547 40.489 1.00 11.07 452 ILE A N 1
ATOM 2958 C CA . ILE A 1 452 ? -3.776 2.840 39.874 1.00 14.15 452 ILE A CA 1
ATOM 2959 C C . ILE A 1 452 ? -3.601 4.347 39.689 1.00 18.07 452 ILE A C 1
ATOM 2960 O O . ILE A 1 452 ? -2.550 4.923 40.028 1.00 11.80 452 ILE A O 1
ATOM 2965 N N . ALA A 1 453 ? -4.626 5.008 39.134 1.00 12.51 453 ALA A N 1
ATOM 2966 C CA . ALA A 1 453 ? -4.545 6.460 38.988 1.00 12.62 453 ALA A CA 1
ATOM 2967 C C . ALA A 1 453 ? -4.375 7.138 40.344 1.00 15.55 453 ALA A C 1
ATOM 2968 O O . ALA A 1 453 ? -3.635 8.123 40.466 1.00 15.19 453 ALA A O 1
ATOM 2970 N N . GLN A 1 454 ? -5.028 6.605 41.380 1.00 12.32 454 GLN A N 1
ATOM 2971 C CA . GLN A 1 454 ? -4.889 7.162 42.719 1.00 15.38 454 GLN A CA 1
ATOM 2972 C C . GLN A 1 454 ? -3.445 7.088 43.189 1.00 14.61 454 GLN A C 1
ATOM 2973 O O . GLN A 1 454 ? -2.905 8.062 43.719 1.00 13.77 454 GLN A O 1
ATOM 2979 N N . HIS A 1 455 ? -2.806 5.935 42.985 1.00 17.31 455 HIS A N 1
ATOM 2980 C CA . HIS A 1 455 ? -1.423 5.728 43.408 1.00 17.25 455 HIS A CA 1
ATOM 2981 C C . HIS A 1 455 ? -0.481 6.703 42.715 1.00 19.87 455 HIS A C 1
ATOM 2982 O O . HIS A 1 455 ? 0.307 7.411 43.369 1.00 18.55 455 HIS A O 1
ATOM 2989 N N . THR A 1 456 ? -0.559 6.769 41.380 1.00 15.58 456 THR A N 1
ATOM 2990 C CA . THR A 1 456 ? 0.378 7.636 40.664 1.00 14.88 456 THR A CA 1
ATOM 2991 C C . THR A 1 456 ? 0.129 9.110 40.983 1.00 17.02 456 THR A C 1
ATOM 2992 O O . THR A 1 456 ? 1.082 9.876 41.170 1.00 19.13 456 THR A O 1
ATOM 2996 N N . LEU A 1 457 ? -1.140 9.521 41.092 1.00 16.56 457 LEU A N 1
ATOM 2997 C CA . LEU A 1 457 ? -1.440 10.906 41.433 1.00 13.00 457 LEU A CA 1
ATOM 2998 C C . LEU A 1 457 ? -1.008 11.244 42.857 1.00 17.56 457 LEU A C 1
ATOM 2999 O O . LEU A 1 457 ? -0.492 12.339 43.103 1.00 17.77 457 LEU A O 1
ATOM 3004 N N . ALA A 1 458 ? -1.213 10.332 43.815 1.00 17.77 458 ALA A N 1
ATOM 3005 C CA . ALA A 1 458 ? -0.688 10.569 45.159 1.00 19.54 458 ALA A CA 1
ATOM 3006 C C . ALA A 1 458 ? 0.802 10.858 45.111 1.00 15.86 458 ALA A C 1
ATOM 3007 O O . ALA A 1 458 ? 1.296 11.724 45.840 1.00 19.42 458 ALA A O 1
ATOM 3009 N N . GLN A 1 459 ? 1.530 10.157 44.238 1.00 18.30 459 GLN A N 1
ATOM 3010 C CA . GLN A 1 459 ? 2.969 10.405 44.145 1.00 17.74 459 GLN A CA 1
ATOM 3011 C C . GLN A 1 459 ? 3.326 11.829 43.706 1.00 23.14 459 GLN A C 1
ATOM 3012 O O . GLN A 1 459 ? 4.482 12.233 43.883 1.00 23.73 459 GLN A O 1
ATOM 3018 N N . ILE A 1 460 ? 2.391 12.603 43.145 1.00 20.92 460 ILE A N 1
ATOM 3019 C CA . ILE A 1 460 ? 2.672 13.995 42.785 1.00 19.06 460 ILE A CA 1
ATOM 3020 C C . ILE A 1 460 ? 1.914 14.977 43.681 1.00 18.00 460 ILE A C 1
ATOM 3021 O O . ILE A 1 460 ? 1.807 16.156 43.354 1.00 22.05 460 ILE A O 1
ATOM 3026 N N . GLY A 1 461 ? 1.387 14.520 44.809 1.00 17.00 461 GLY A N 1
ATOM 3027 C CA . GLY A 1 461 ? 0.717 15.436 45.708 1.00 17.22 461 GLY A CA 1
ATOM 3028 C C . GLY A 1 461 ? -0.731 15.699 45.381 1.00 21.50 461 GLY A C 1
ATOM 3029 O O . GLY A 1 461 ? -1.301 16.674 45.886 1.00 17.03 461 GLY A O 1
ATOM 3030 N N . VAL A 1 462 ? -1.350 14.852 44.560 1.00 18.45 462 VAL A N 1
ATOM 3031 C CA . VAL A 1 462 ? -2.742 14.999 44.153 1.00 16.28 462 VAL A CA 1
ATOM 3032 C C . VAL A 1 462 ? -3.546 13.889 44.813 1.00 15.23 462 VAL A C 1
ATOM 3033 O O . VAL A 1 462 ? -3.162 12.718 44.745 1.00 15.42 462 VAL A O 1
ATOM 3037 N N . LYS A 1 463 ? -4.666 14.251 45.439 1.00 13.23 463 LYS A N 1
ATOM 3038 C CA . LYS A 1 463 ? -5.516 13.297 46.146 1.00 12.39 463 LYS A CA 1
ATOM 3039 C C . LYS A 1 463 ? -6.715 12.922 45.273 1.00 17.66 463 LYS A C 1
ATOM 3040 O O . LYS A 1 463 ? -7.607 13.746 45.037 1.00 13.01 463 LYS A O 1
ATOM 3046 N N . LEU A 1 464 ? -6.742 11.677 44.802 1.00 11.07 464 LEU A N 1
ATOM 3047 C CA . LEU A 1 464 ? -7.885 11.164 44.056 1.00 11.15 464 LEU A CA 1
ATOM 3048 C C . LEU A 1 464 ? -8.852 10.522 45.046 1.00 13.99 464 LEU A C 1
ATOM 3049 O O . LEU A 1 464 ? -8.571 9.460 45.618 1.00 13.36 464 LEU A O 1
ATOM 3054 N N . GLU A 1 465 ? -9.982 11.178 45.262 1.00 13.84 465 GLU A N 1
ATOM 3055 C CA . GLU A 1 465 ? -11.022 10.681 46.154 1.00 14.45 465 GLU A CA 1
ATOM 3056 C C . GLU A 1 465 ? -11.937 9.777 45.343 1.00 18.59 465 GLU A C 1
ATOM 3057 O O . GLU A 1 465 ? -12.693 10.255 44.491 1.00 17.87 465 GLU A O 1
ATOM 3063 N N . LEU A 1 466 ? -11.863 8.475 45.585 1.00 13.18 466 LEU A N 1
ATOM 3064 C CA . LEU A 1 466 ? -12.685 7.552 44.819 1.00 18.64 466 LEU A CA 1
ATOM 3065 C C . LEU A 1 466 ? -14.139 7.673 45.247 1.00 23.63 466 LEU A C 1
ATOM 3066 O O . LEU A 1 466 ? -14.458 7.565 46.436 1.00 23.79 466 LEU A O 1
ATOM 3071 N N . GLN A 1 467 ? -15.026 7.887 44.280 1.00 20.53 467 GLN A N 1
ATOM 3072 C CA . GLN A 1 467 ? -16.466 7.899 44.543 1.00 18.99 467 GLN A CA 1
ATOM 3073 C C . GLN A 1 467 ? -17.143 6.853 43.662 1.00 21.00 467 GLN A C 1
ATOM 3074 O O . GLN A 1 467 ? -17.731 7.172 42.624 1.00 20.20 467 GLN A O 1
ATOM 3080 N N . ALA A 1 468 ? -17.063 5.597 44.097 1.00 14.56 468 ALA A N 1
ATOM 3081 C CA . ALA A 1 468 ? -17.730 4.509 43.405 1.00 18.79 468 ALA A CA 1
ATOM 3082 C C . ALA A 1 468 ? -19.240 4.570 43.625 1.00 21.58 468 ALA A C 1
ATOM 3083 O O . ALA A 1 468 ? -19.714 4.859 44.728 1.00 13.40 468 ALA A O 1
ATOM 3085 N N . LYS A 1 469 ? -19.992 4.292 42.560 1.00 19.48 469 LYS A N 1
ATOM 3086 C CA . LYS A 1 469 ? -21.446 4.381 42.561 1.00 19.84 469 LYS A CA 1
ATOM 3087 C C . LYS A 1 469 ? -22.021 3.170 41.846 1.00 16.98 469 LYS A C 1
ATOM 3088 O O . LYS A 1 469 ? -21.296 2.369 41.253 1.00 21.93 469 LYS A O 1
ATOM 3094 N N . SER A 1 470 ? -23.347 3.049 41.900 1.00 24.92 470 SER A N 1
ATOM 3095 C CA . SER A 1 470 ? -24.062 1.920 41.318 1.00 26.31 470 SER A CA 1
ATOM 3096 C C . SER A 1 470 ? -25.442 2.372 40.869 1.00 26.27 470 SER A C 1
ATOM 3097 O O . SER A 1 470 ? -25.847 3.518 41.084 1.00 29.67 470 SER A O 1
ATOM 3100 N N . GLY A 1 471 ? -26.167 1.449 40.238 1.00 21.31 471 GLY A N 1
ATOM 3101 C CA . GLY A 1 471 ? -27.578 1.644 39.993 1.00 19.95 471 GLY A CA 1
ATOM 3102 C C . GLY A 1 471 ? -27.881 2.269 38.651 1.00 23.70 471 GLY A C 1
ATOM 3103 O O . GLY A 1 471 ? -27.003 2.611 37.853 1.00 25.18 471 GLY A O 1
ATOM 3104 N N . SER A 1 472 ? -29.182 2.431 38.415 1.00 20.25 472 SER A N 1
ATOM 3105 C CA . SER A 1 472 ? -29.690 2.941 37.150 1.00 22.26 472 SER A CA 1
ATOM 3106 C C . SER A 1 472 ? -29.361 4.408 36.923 1.00 19.32 472 SER A C 1
ATOM 3107 O O . SER A 1 472 ? -29.490 4.884 35.792 1.00 15.63 472 SER A O 1
ATOM 3110 N N . GLY A 1 473 ? -28.936 5.130 37.952 1.00 16.72 473 GLY A N 1
ATOM 3111 C CA . GLY A 1 473 ? -28.781 6.561 37.818 1.00 16.01 473 GLY A CA 1
ATOM 3112 C C . GLY A 1 473 ? -27.343 7.019 37.730 1.00 15.48 473 GLY A C 1
ATOM 3113 O O . GLY A 1 473 ? -27.059 8.200 37.950 1.00 13.82 473 GLY A O 1
ATOM 3114 N N . PHE A 1 474 ? -26.425 6.105 37.404 1.00 13.62 474 PHE A N 1
ATOM 3115 C CA . PHE A 1 474 ? -25.022 6.488 37.310 1.00 10.57 474 PHE A CA 1
ATOM 3116 C C . PHE A 1 474 ? -24.842 7.655 36.350 1.00 10.53 474 PHE A C 1
ATOM 3117 O O . PHE A 1 474 ? -24.142 8.623 36.660 1.00 12.87 474 PHE A O 1
ATOM 3125 N N . PHE A 1 475 ? -25.494 7.599 35.189 1.00 9.98 475 PHE A N 1
ATOM 3126 C CA . PHE A 1 475 ? -25.419 8.716 34.253 1.00 11.37 475 PHE A CA 1
ATOM 3127 C C . PHE A 1 475 ? -26.454 9.794 34.553 1.00 11.25 475 PHE A C 1
ATOM 3128 O O . PHE A 1 475 ? -26.104 10.971 34.666 1.00 12.07 475 PHE A O 1
ATOM 3136 N N . SER A 1 476 ? -27.723 9.411 34.692 1.00 10.60 476 SER A N 1
ATOM 3137 C CA . SER A 1 476 ? -28.778 10.407 34.850 1.00 11.87 476 SER A CA 1
ATOM 3138 C C . SER A 1 476 ? -28.621 11.220 36.128 1.00 14.00 476 SER A C 1
ATOM 3139 O O . SER A 1 476 ? -29.019 12.389 36.162 1.00 17.52 476 SER A O 1
ATOM 3142 N N . ASP A 1 477 ? -28.036 10.644 37.182 1.00 11.12 477 ASP A N 1
ATOM 3143 C CA . ASP A 1 477 ? -27.928 11.339 38.460 1.00 13.23 477 ASP A CA 1
ATOM 3144 C C . ASP A 1 477 ? -26.526 11.853 38.770 1.00 16.45 477 ASP A C 1
ATOM 3145 O O . ASP A 1 477 ? -26.374 12.649 39.703 1.00 16.94 477 ASP A O 1
ATOM 3150 N N . TYR A 1 478 ? -25.497 11.418 38.044 1.00 14.41 478 TYR A N 1
ATOM 3151 C CA . TYR A 1 478 ? -24.152 11.871 38.390 1.00 13.46 478 TYR A CA 1
ATOM 3152 C C . TYR A 1 478 ? -23.416 12.415 37.173 1.00 14.87 478 TYR A C 1
ATOM 3153 O O . TYR A 1 478 ? -23.083 13.604 37.126 1.00 15.67 478 TYR A O 1
ATOM 3162 N N . VAL A 1 479 ? -23.147 11.556 36.188 1.00 12.48 479 VAL A N 1
ATOM 3163 C CA . VAL A 1 479 ? -22.388 11.997 35.018 1.00 18.41 479 VAL A CA 1
ATOM 3164 C C . VAL A 1 479 ? -23.109 13.143 34.312 1.00 12.41 479 VAL A C 1
ATOM 3165 O O . VAL A 1 479 ? -22.520 14.199 34.052 1.00 13.12 479 VAL A O 1
ATOM 3169 N N . ASN A 1 480 ? -24.403 12.965 34.018 1.00 12.82 480 ASN A N 1
ATOM 3170 C CA . ASN A 1 480 ? -25.133 13.953 33.222 1.00 12.76 480 ASN A CA 1
ATOM 3171 C C . ASN A 1 480 ? -25.173 15.320 33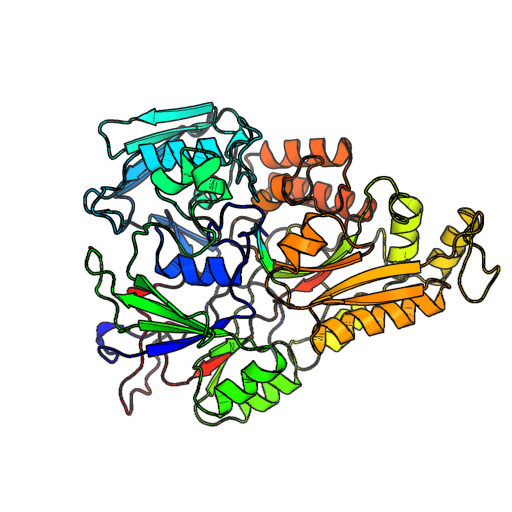.880 1.00 16.91 480 ASN A C 1
ATOM 3172 O O . ASN A 1 480 ? -25.370 16.320 33.183 1.00 17.31 480 ASN A O 1
ATOM 3177 N N . VAL A 1 481 ? -24.990 15.395 35.197 1.00 16.23 481 VAL A N 1
ATOM 3178 C CA . VAL A 1 481 ? -25.168 16.636 35.935 1.00 12.36 481 VAL A CA 1
ATOM 3179 C C . VAL A 1 481 ? -23.845 17.179 36.464 1.00 18.11 481 VAL A C 1
ATOM 3180 O O . VAL A 1 481 ? -23.841 18.106 37.285 1.00 22.36 481 VAL A O 1
ATOM 3184 N N . GLY A 1 482 ? -22.719 16.631 36.020 1.00 12.31 482 GLY A N 1
ATOM 3185 C CA . GLY A 1 482 ? -21.441 17.187 36.419 1.00 14.26 482 GLY A CA 1
ATOM 3186 C C . GLY A 1 482 ? -21.013 16.880 37.837 1.00 14.91 482 GLY A C 1
ATOM 3187 O O . GLY A 1 482 ? -20.209 17.623 38.399 1.00 12.78 482 GLY A O 1
ATOM 3188 N N . ALA A 1 483 ? -21.512 15.792 38.425 1.00 13.04 483 ALA A N 1
ATOM 3189 C CA . ALA A 1 483 ? -21.212 15.445 39.816 1.00 14.99 483 ALA A CA 1
ATOM 3190 C C . ALA A 1 483 ? -19.909 14.653 39.906 1.00 14.73 483 ALA A C 1
ATOM 3191 O O . ALA A 1 483 ? -19.879 13.505 40.335 1.00 11.82 483 ALA A O 1
ATOM 3193 N N . PHE A 1 484 ? -18.821 15.298 39.495 1.00 14.63 484 PHE A N 1
ATOM 3194 C CA . PHE A 1 484 ? -17.520 14.644 39.434 1.00 14.80 484 PHE A CA 1
ATOM 3195 C C . PHE A 1 484 ? -16.472 15.679 39.073 1.00 14.52 484 PHE A C 1
ATOM 3196 O O . PHE A 1 484 ? -16.782 16.749 38.543 1.00 11.98 484 PHE A O 1
ATOM 3204 N N . ASP A 1 485 ? -15.224 15.341 39.370 1.00 12.65 485 ASP A N 1
ATOM 3205 C CA . ASP A 1 485 ? -14.097 16.045 38.786 1.00 13.25 485 ASP A CA 1
ATOM 3206 C C . ASP A 1 485 ? -13.458 15.233 37.674 1.00 12.91 485 ASP A C 1
ATOM 3207 O O . ASP A 1 485 ? -13.149 15.778 36.609 1.00 10.52 485 ASP A O 1
ATOM 3212 N N . ILE A 1 486 ? -13.286 13.935 37.900 1.00 10.65 486 ILE A N 1
ATOM 3213 C CA . ILE A 1 486 ? -13.023 12.968 36.844 1.00 9.65 486 ILE A CA 1
ATOM 3214 C C . ILE A 1 486 ? -14.129 11.927 36.914 1.00 9.33 486 ILE A C 1
ATOM 3215 O O . ILE A 1 486 ? -14.568 11.570 38.007 1.00 12.45 486 ILE A O 1
ATOM 3220 N N . ALA A 1 487 ? -14.606 11.469 35.763 1.00 10.76 487 ALA A N 1
ATOM 3221 C CA . ALA A 1 487 ? -15.539 10.350 35.693 1.00 10.18 487 ALA A CA 1
ATOM 3222 C C . ALA A 1 487 ? -14.961 9.271 34.790 1.00 8.89 487 ALA A C 1
ATOM 3223 O O . ALA A 1 487 ? -14.489 9.565 33.693 1.00 10.81 487 ALA A O 1
ATOM 3225 N N . GLN A 1 488 ? -14.997 8.030 35.245 1.00 11.26 488 GLN A N 1
ATOM 3226 C CA . GLN A 1 488 ? -14.588 6.897 34.435 1.00 7.79 488 GLN A CA 1
ATOM 3227 C C . GLN A 1 488 ? -15.820 6.299 33.791 1.00 11.53 488 GLN A C 1
ATOM 3228 O O . GLN A 1 488 ? -16.774 5.930 34.490 1.00 9.51 488 GLN A O 1
ATOM 3234 N N . PHE A 1 489 ? -15.792 6.187 32.468 1.00 11.33 489 PHE A N 1
ATOM 3235 C CA . PHE A 1 489 ? -16.825 5.389 31.816 1.00 9.41 489 PHE A CA 1
ATOM 3236 C C . PHE A 1 489 ? -16.356 5.062 30.410 1.00 10.57 489 PHE A C 1
ATOM 3237 O O . PHE A 1 489 ? -15.215 5.348 30.034 1.00 8.10 489 PHE A O 1
ATOM 3245 N N . GLY A 1 490 ? -17.242 4.425 29.649 1.00 11.03 490 GLY A N 1
ATOM 3246 C CA . GLY A 1 490 ? -16.930 3.984 28.306 1.00 9.77 490 GLY A CA 1
ATOM 3247 C C . GLY A 1 490 ? -17.806 4.664 27.273 1.00 11.24 490 GLY A C 1
ATOM 3248 O O . GLY A 1 490 ? -18.936 5.063 27.558 1.00 9.81 490 GLY A O 1
ATOM 3249 N N . TRP A 1 491 ? -17.251 4.820 26.071 1.00 8.72 491 TRP A N 1
ATOM 3250 C CA . TRP A 1 491 ? -17.993 5.190 24.873 1.00 9.53 491 TRP A CA 1
ATOM 3251 C C . TRP A 1 491 ? -18.036 3.993 23.937 1.00 8.20 491 TRP A C 1
ATOM 3252 O O . TRP A 1 491 ? -17.037 3.276 23.786 1.00 8.90 491 TRP A O 1
ATOM 3263 N N . VAL A 1 492 ? -19.194 3.790 23.305 1.00 8.79 492 VAL A N 1
ATOM 3264 C CA . VAL A 1 492 ? -19.463 2.637 22.440 1.00 8.93 492 VAL A CA 1
ATOM 3265 C C . VAL A 1 492 ? -19.751 3.182 21.045 1.00 12.93 492 VAL A C 1
ATOM 3266 O O . VAL A 1 492 ? -20.852 3.681 20.773 1.00 9.62 492 VAL A O 1
ATOM 3270 N N . GLY A 1 493 ? -18.756 3.102 20.155 1.00 10.61 493 GLY A N 1
ATOM 3271 C CA . GLY A 1 493 ? -18.882 3.662 18.828 1.00 9.41 493 GLY A CA 1
ATOM 3272 C C . GLY A 1 493 ? -19.451 2.675 17.824 1.00 11.88 493 GLY A C 1
ATOM 3273 O O . GLY A 1 493 ? -19.741 1.517 18.126 1.00 11.55 493 GLY A O 1
ATOM 3274 N N . ASP A 1 494 ? -19.628 3.159 16.595 1.00 10.31 494 ASP A N 1
ATOM 3275 C CA . ASP A 1 494 ? -20.014 2.254 15.522 1.00 8.70 494 ASP A CA 1
ATOM 3276 C C . ASP A 1 494 ? -19.199 2.567 14.272 1.00 12.38 494 ASP A C 1
ATOM 3277 O O . ASP A 1 494 ? -18.040 2.978 14.369 1.00 12.12 494 ASP A O 1
ATOM 3282 N N . ALA A 1 495 ? -19.786 2.384 13.097 1.00 9.61 495 ALA A N 1
ATOM 3283 C CA . ALA A 1 495 ? -19.063 2.599 11.850 1.00 8.93 495 ALA A CA 1
ATOM 3284 C C . ALA A 1 495 ? -18.986 4.068 11.455 1.00 10.11 495 ALA A C 1
ATOM 3285 O O . ALA A 1 495 ? -18.495 4.376 10.365 1.00 13.15 495 ALA A O 1
ATOM 3287 N N . PHE A 1 496 ? -19.465 4.972 12.303 1.00 8.88 496 PHE A N 1
ATOM 3288 C CA . PHE A 1 496 ? -19.571 6.396 11.979 1.00 9.81 496 PHE A CA 1
ATOM 3289 C C . PHE A 1 496 ? -18.831 7.192 13.049 1.00 8.16 496 PHE A C 1
ATOM 3290 O O . PHE A 1 496 ? -19.451 7.767 13.953 1.00 11.67 496 PHE A O 1
ATOM 3298 N N . PRO A 1 497 ? -17.497 7.251 12.974 1.00 8.70 497 PRO A N 1
ATOM 3299 C CA . PRO A 1 497 ? -16.732 7.893 14.061 1.00 10.45 497 PRO A CA 1
ATOM 3300 C C . PRO A 1 497 ? -16.868 9.407 14.108 1.00 12.00 497 PRO A C 1
ATOM 3301 O O . PRO A 1 497 ? -16.739 9.989 15.192 1.00 12.21 497 PRO A O 1
ATOM 3305 N N . LEU A 1 498 ? -17.123 10.070 12.973 1.00 11.31 498 LEU A N 1
ATOM 3306 C CA . LEU A 1 498 ? -17.169 11.526 12.980 1.00 7.81 498 LEU A CA 1
ATOM 3307 C C . LEU A 1 498 ? -18.375 12.039 13.755 1.00 9.73 498 LEU A C 1
ATOM 3308 O O . LEU A 1 498 ? -18.321 13.126 14.348 1.00 10.61 498 LEU A O 1
ATOM 3313 N N . SER A 1 499 ? -19.454 11.260 13.798 1.00 9.41 499 SER A N 1
ATOM 3314 C CA . SER A 1 499 ? -20.677 11.699 14.463 1.00 12.35 499 SER A CA 1
ATOM 3315 C C . SER A 1 499 ? -20.497 11.934 15.960 1.00 14.42 499 SER A C 1
ATOM 3316 O O . SER A 1 499 ? -21.372 12.544 16.585 1.00 15.28 499 SER A O 1
ATOM 3319 N N . SER A 1 500 ? -19.393 11.492 16.553 1.00 9.78 500 SER A N 1
ATOM 3320 C CA . SER A 1 500 ? -19.162 11.817 17.954 1.00 9.39 500 SER A CA 1
ATOM 3321 C C . SER A 1 500 ? -18.723 13.266 18.171 1.00 12.01 500 SER A C 1
ATOM 3322 O O . SER A 1 500 ? -18.948 13.804 19.264 1.00 11.77 500 SER A O 1
ATOM 3325 N N . LEU A 1 501 ? -18.160 13.927 17.148 1.00 10.40 501 LEU A N 1
ATOM 3326 C CA . LEU A 1 501 ? -17.537 15.241 17.345 1.00 9.61 501 LEU A CA 1
ATOM 3327 C C . LEU A 1 501 ? -18.533 16.264 17.880 1.00 10.97 501 LEU A C 1
ATOM 3328 O O . LEU A 1 501 ? -18.314 16.883 18.928 1.00 13.09 501 LEU A O 1
ATOM 3333 N N . THR A 1 502 ? -19.627 16.477 17.152 1.00 12.35 502 THR A N 1
ATOM 3334 C CA . THR A 1 502 ? -20.643 17.418 17.605 1.00 12.28 502 THR A CA 1
ATOM 3335 C C . THR A 1 502 ? -21.311 16.947 18.897 1.00 12.67 502 THR A C 1
ATOM 3336 O O . THR A 1 502 ? -21.778 17.777 19.691 1.00 12.89 502 THR A O 1
ATOM 3340 N N . GLN A 1 503 ? -21.362 15.634 19.135 1.00 8.87 503 GLN A N 1
ATOM 3341 C CA . GLN A 1 503 ? -22.082 15.144 20.306 1.00 7.66 503 GLN A CA 1
ATOM 3342 C C . GLN A 1 503 ? -21.294 15.416 21.582 1.00 9.00 503 GLN A C 1
ATOM 3343 O O . GLN A 1 503 ? -21.841 15.913 22.574 1.00 8.07 503 GLN A O 1
ATOM 3349 N N . ILE A 1 504 ? -20.002 15.105 21.572 1.00 9.01 504 ILE A N 1
ATOM 3350 C CA . ILE A 1 504 ? -19.212 15.038 22.793 1.00 7.53 504 ILE A CA 1
ATOM 3351 C C . ILE A 1 504 ? -18.308 16.252 22.953 1.00 7.90 504 ILE A C 1
ATOM 3352 O O . ILE A 1 504 ? -18.201 16.797 24.050 1.00 8.72 504 ILE A O 1
ATOM 3357 N N . TYR A 1 505 ? -17.665 16.693 21.872 1.00 7.20 505 TYR A N 1
ATOM 3358 C CA . TYR A 1 505 ? -16.535 17.606 21.969 1.00 8.31 505 TYR A CA 1
ATOM 3359 C C . TYR A 1 505 ? -16.860 19.042 21.587 1.00 13.90 505 TYR A C 1
ATOM 3360 O O . TYR A 1 505 ? -16.153 19.956 22.029 1.00 12.14 505 TYR A O 1
ATOM 3369 N N . ALA A 1 506 ? -17.910 19.274 20.802 1.00 11.87 506 ALA A N 1
ATOM 3370 C CA . ALA A 1 506 ? -18.342 20.639 20.559 1.00 9.26 506 ALA A CA 1
ATOM 3371 C C . ALA A 1 506 ? -18.682 21.317 21.879 1.00 10.57 506 ALA A C 1
ATOM 3372 O O . ALA A 1 506 ? -19.090 20.672 22.849 1.00 12.42 506 ALA A O 1
ATOM 3374 N N . SER A 1 507 ? -18.482 22.633 21.914 1.00 9.12 507 SER A N 1
ATOM 3375 C CA . SER A 1 507 ? -18.741 23.397 23.127 1.00 9.57 507 SER A CA 1
ATOM 3376 C C . SER A 1 507 ? -20.178 23.234 23.593 1.00 11.63 507 SER A C 1
ATOM 3377 O O . SER A 1 507 ? -20.443 23.192 24.800 1.00 12.11 507 SER A O 1
ATOM 3380 N N . ASP A 1 508 ? -21.121 23.135 22.655 1.00 9.93 508 ASP A N 1
ATOM 3381 C CA . ASP A 1 508 ? -22.515 22.863 22.982 1.00 12.28 508 ASP A CA 1
ATOM 3382 C C . ASP A 1 508 ? -22.895 21.402 22.727 1.00 12.21 508 ASP A C 1
ATOM 3383 O O . ASP A 1 508 ? -24.079 21.097 22.534 1.00 12.05 508 ASP A O 1
ATOM 3388 N N . GLY A 1 509 ? -21.918 20.498 22.740 1.00 10.30 509 GLY A N 1
ATOM 3389 C CA . GLY A 1 509 ? -22.227 19.091 22.548 1.00 9.84 509 GLY A CA 1
ATOM 3390 C C . GLY A 1 509 ? -23.159 18.586 23.634 1.00 10.67 509 GLY A C 1
ATOM 3391 O O . GLY A 1 509 ? -22.984 18.888 24.816 1.00 7.94 509 GLY A O 1
ATOM 3392 N N . GLU A 1 510 ? -24.175 17.816 23.221 0.94 7.49 510 GLU A N 1
ATOM 3393 C CA . GLU A 1 510 ? -25.176 17.343 24.171 0.94 6.67 510 GLU A CA 1
ATOM 3394 C C . GLU A 1 510 ? -24.596 16.355 25.173 0.94 10.44 510 GLU A C 1
ATOM 3395 O O . GLU A 1 510 ? -25.143 16.212 26.276 0.94 6.74 510 GLU A O 1
ATOM 3401 N N . SER A 1 511 ? -23.502 15.680 24.821 1.00 8.74 511 SER A N 1
ATOM 3402 C CA . SER A 1 511 ? -22.834 14.755 25.730 1.00 6.75 511 SER A CA 1
ATOM 3403 C C . SER A 1 511 ? -21.517 15.311 26.252 1.00 7.93 511 SER A C 1
ATOM 3404 O O . SER A 1 511 ? -20.652 14.541 26.685 1.00 7.16 511 SER A O 1
ATOM 3407 N N . ASN A 1 512 ? -21.335 16.634 26.197 1.00 8.53 512 ASN A N 1
ATOM 3408 C CA . ASN A 1 512 ? -20.152 17.282 26.763 1.00 8.27 512 ASN A CA 1
ATOM 3409 C C . ASN A 1 512 ? -20.378 17.489 28.261 1.00 10.92 512 ASN A C 1
ATOM 3410 O O . ASN A 1 512 ? -20.545 18.605 28.757 1.00 8.27 512 ASN A O 1
ATOM 3415 N N . PHE A 1 513 ? -20.367 16.367 28.980 1.00 8.06 513 PHE A N 1
ATOM 3416 C CA . PHE A 1 513 ? -20.707 16.360 30.398 1.00 9.73 513 PHE A CA 1
ATOM 3417 C C . PHE A 1 513 ? -19.790 17.255 31.212 1.00 9.37 513 PHE A C 1
ATOM 3418 O O . PHE A 1 513 ? -20.229 17.854 32.202 1.00 9.85 513 PHE A O 1
ATOM 3426 N N . GLY A 1 514 ? -18.522 17.350 30.823 1.00 9.35 514 GLY A N 1
ATOM 3427 C CA . GLY A 1 514 ? -17.557 18.157 31.531 1.00 11.35 514 GLY A CA 1
ATOM 3428 C C . GLY A 1 514 ? -17.520 19.594 31.091 1.00 12.68 514 GLY A C 1
ATOM 3429 O O . GLY A 1 514 ? -16.764 20.385 31.666 1.00 13.79 514 GLY A O 1
ATOM 3430 N N . LYS A 1 515 ? -18.311 19.948 30.075 1.00 11.20 515 LYS A N 1
ATOM 3431 C CA . LYS A 1 515 ? -18.426 21.326 29.598 1.00 12.72 515 LYS A CA 1
ATOM 3432 C C . LYS A 1 515 ? -17.061 21.922 29.279 1.00 10.13 515 LYS A C 1
ATOM 3433 O O . LYS A 1 515 ? -16.781 23.077 29.593 1.00 18.15 515 LYS A O 1
ATOM 3439 N N . ILE A 1 516 ? -16.192 21.121 28.665 1.00 10.74 516 ILE A N 1
ATOM 3440 C CA . ILE A 1 516 ? -14.864 21.561 28.250 1.00 8.96 516 ILE A CA 1
ATOM 3441 C C . ILE A 1 516 ? -14.871 21.730 26.739 1.00 12.96 516 ILE A C 1
ATOM 3442 O O . ILE A 1 516 ? -15.290 20.823 26.009 1.00 11.83 516 ILE A O 1
ATOM 3447 N N . GLY A 1 517 ? -14.424 22.888 26.273 1.00 10.43 517 GLY A N 1
ATOM 3448 C CA . GLY A 1 517 ? -14.431 23.163 24.848 1.00 13.19 517 GLY A CA 1
ATOM 3449 C C . GLY A 1 517 ? -13.824 24.520 24.585 1.00 16.62 517 GLY A C 1
ATOM 3450 O O . GLY A 1 517 ? -13.479 25.264 25.512 1.00 14.70 517 GLY A O 1
ATOM 3451 N N . SER A 1 518 ? -13.706 24.842 23.300 1.00 14.76 518 SER A N 1
ATOM 3452 C CA . SER A 1 518 ? -13.063 26.077 22.880 1.00 14.84 518 SER A CA 1
ATOM 3453 C C . SER A 1 518 ? -13.556 26.430 21.485 1.00 15.43 518 SER A C 1
ATOM 3454 O O . SER A 1 518 ? -14.018 25.554 20.742 1.00 11.28 518 SER A O 1
ATOM 3457 N N . PRO A 1 519 ? -13.460 27.698 21.091 1.00 15.44 519 PRO A N 1
ATOM 3458 C CA . PRO A 1 519 ? -13.821 28.048 19.704 1.00 16.17 519 PRO A CA 1
ATOM 3459 C C . PRO A 1 519 ? -12.927 27.378 18.670 1.00 17.08 519 PRO A C 1
ATOM 3460 O O . PRO A 1 519 ? -13.398 27.059 17.569 1.00 17.15 519 PRO A O 1
ATOM 3464 N N . GLN A 1 520 ? -11.648 27.144 18.991 1.00 16.47 520 GLN A N 1
ATOM 3465 C CA . GLN A 1 520 ? -10.766 26.446 18.059 1.00 14.63 520 GLN A CA 1
ATOM 3466 C C . GLN A 1 520 ? -11.219 25.008 17.847 1.00 16.21 520 GLN A C 1
ATOM 3467 O O . GLN A 1 520 ? -11.206 24.505 16.716 1.00 9.32 520 GLN A O 1
ATOM 3473 N N . ILE A 1 521 ? -11.634 24.329 18.919 1.00 12.82 521 ILE A N 1
ATOM 3474 C CA . ILE A 1 521 ? -12.142 22.971 18.750 1.00 15.22 521 ILE A CA 1
ATOM 3475 C C . ILE A 1 521 ? -13.402 22.988 17.893 1.00 12.88 521 ILE A C 1
ATOM 3476 O O . ILE A 1 521 ? -13.559 22.170 16.979 1.00 13.72 521 ILE A O 1
ATOM 3481 N N . ASP A 1 522 ? -14.311 23.931 18.165 1.00 12.16 522 ASP A N 1
ATOM 3482 C CA . ASP A 1 522 ? -15.543 24.049 17.384 1.00 16.16 522 ASP A CA 1
ATOM 3483 C C . ASP A 1 522 ? -15.255 24.278 15.900 1.00 13.75 522 ASP A C 1
ATOM 3484 O O . ASP A 1 522 ? -15.886 23.666 15.031 1.00 12.00 522 ASP A O 1
ATOM 3489 N N . ALA A 1 523 ? -14.321 25.180 15.591 1.00 17.30 523 ALA A N 1
ATOM 3490 C CA . ALA A 1 523 ? -14.003 25.476 14.198 1.00 14.70 523 ALA A CA 1
ATOM 3491 C C . ALA A 1 523 ? -13.349 24.278 13.519 1.00 17.82 523 ALA A C 1
ATOM 3492 O O . ALA A 1 523 ? -13.601 24.005 12.338 1.00 13.85 523 ALA A O 1
ATOM 3494 N N . ALA A 1 524 ? -12.519 23.538 14.256 1.00 15.83 524 ALA A N 1
ATOM 3495 C CA . ALA A 1 524 ? -11.891 22.353 13.684 1.00 14.02 524 ALA A CA 1
ATOM 3496 C C . ALA A 1 524 ? -12.911 21.244 13.427 1.00 15.08 524 ALA A C 1
ATOM 3497 O O . ALA A 1 524 ? -12.796 20.500 12.441 1.00 13.91 524 ALA A O 1
ATOM 3499 N N . ILE A 1 525 ? -13.924 21.132 14.287 1.00 12.88 525 ILE A N 1
ATOM 3500 C CA . ILE A 1 525 ? -15.012 20.194 14.029 1.00 11.14 525 ILE A CA 1
ATOM 3501 C C . ILE A 1 525 ? -15.788 20.623 12.789 1.00 14.01 525 ILE A C 1
ATOM 3502 O O . ILE A 1 525 ? -16.134 19.796 11.934 1.00 9.65 525 ILE A O 1
ATOM 3507 N N . GLU A 1 526 ? -16.068 21.928 12.673 1.00 14.51 526 GLU A N 1
ATOM 3508 C CA . GLU A 1 526 ? -16.730 22.444 11.479 1.00 11.44 526 GLU A CA 1
ATOM 3509 C C . GLU A 1 526 ? -15.971 22.056 10.220 1.00 14.06 526 GLU A C 1
ATOM 3510 O O . GLU A 1 526 ? -16.553 21.524 9.270 1.00 14.29 526 GLU A O 1
ATOM 3516 N N . ARG A 1 527 ? -14.662 22.329 10.195 1.00 12.86 527 ARG A N 1
ATOM 3517 C CA . ARG A 1 527 ? -13.860 21.993 9.022 1.00 11.97 527 ARG A CA 1
ATOM 3518 C C . ARG A 1 527 ? -13.890 20.499 8.742 1.00 14.10 527 ARG A C 1
ATOM 3519 O O . ARG A 1 527 ? -13.908 20.083 7.576 1.00 14.01 527 ARG A O 1
ATOM 3527 N N . THR A 1 528 ? -13.885 19.673 9.799 1.00 15.24 528 THR A N 1
ATOM 3528 C CA . THR A 1 528 ? -13.936 18.225 9.601 1.00 11.06 528 THR A CA 1
ATOM 3529 C C . THR A 1 528 ? -15.234 17.804 8.927 1.00 10.26 528 THR A C 1
ATOM 3530 O O . THR A 1 528 ? -15.234 16.980 8.006 1.00 13.76 528 THR A O 1
ATOM 3534 N N . LEU A 1 529 ? -16.359 18.340 9.391 1.00 10.10 529 LEU A N 1
ATOM 3535 C CA . LEU A 1 529 ? -17.636 17.903 8.840 1.00 12.30 529 LEU A CA 1
ATOM 3536 C C . LEU A 1 529 ? -17.921 18.521 7.482 1.00 12.60 529 LEU A C 1
ATOM 3537 O O . LEU A 1 529 ? -18.674 17.941 6.699 1.00 14.21 529 LEU A O 1
ATOM 3542 N N . ALA A 1 530 ? -17.316 19.667 7.173 1.00 13.76 530 ALA A N 1
ATOM 3543 C CA . ALA A 1 530 ? -17.495 20.272 5.857 1.00 14.04 530 ALA A CA 1
ATOM 3544 C C . ALA A 1 530 ? -16.733 19.525 4.765 1.00 15.22 530 ALA A C 1
ATOM 3545 O O . ALA A 1 530 ? -17.075 19.656 3.582 1.00 15.40 530 ALA A O 1
ATOM 3547 N N . GLU A 1 531 ? -15.723 18.737 5.136 1.00 17.77 531 GLU A N 1
ATOM 3548 C CA . GLU A 1 531 ? -14.834 18.105 4.171 1.00 16.62 531 GLU A CA 1
ATOM 3549 C C . GLU A 1 531 ? -15.491 16.897 3.529 1.00 19.04 531 GLU A C 1
ATOM 3550 O O . GLU A 1 531 ? -15.913 15.965 4.222 1.00 19.46 531 GLU A O 1
ATOM 3556 N N . LEU A 1 532 ? -15.537 16.893 2.202 1.00 24.07 532 LEU A N 1
ATOM 3557 C CA . LEU A 1 532 ? -16.144 15.787 1.471 1.00 27.61 532 LEU A CA 1
ATOM 3558 C C . LEU A 1 532 ? -15.154 14.668 1.166 1.00 24.04 532 LEU A C 1
ATOM 3559 O O . LEU A 1 532 ? -15.570 13.521 0.971 1.00 31.36 532 LEU A O 1
ATOM 3564 N N . ASP A 1 533 ? -13.863 14.966 1.119 1.00 21.88 533 ASP A N 1
ATOM 3565 C CA . ASP A 1 533 ? -12.882 13.922 0.845 1.00 21.05 533 ASP A CA 1
ATOM 3566 C C . ASP A 1 533 ? -12.607 13.120 2.114 1.00 22.87 533 ASP A C 1
ATOM 3567 O O . ASP A 1 533 ? -12.340 13.711 3.166 1.00 20.74 533 ASP A O 1
ATOM 3572 N N . PRO A 1 534 ? -12.652 11.788 2.057 1.00 19.15 534 PRO A N 1
ATOM 3573 C CA . PRO A 1 534 ? -12.493 11.007 3.295 1.00 19.02 534 PRO A CA 1
ATOM 3574 C C . PRO A 1 534 ? -11.120 11.134 3.928 1.00 24.58 534 PRO A C 1
ATOM 3575 O O . PRO A 1 534 ? -11.030 11.261 5.157 1.00 21.59 534 PRO A O 1
ATOM 3579 N N . GLY A 1 535 ? -10.045 11.091 3.132 1.00 23.28 535 GLY A N 1
ATOM 3580 C CA . GLY A 1 535 ? -8.710 11.200 3.701 1.00 20.78 535 GLY A CA 1
ATOM 3581 C C . GLY A 1 535 ? -8.452 12.553 4.335 1.00 19.75 535 GLY A C 1
ATOM 3582 O O . GLY A 1 535 ? -7.918 12.641 5.450 1.00 19.60 535 GLY A O 1
ATOM 3583 N N . LYS A 1 536 ? -8.834 13.625 3.639 1.00 20.04 536 LYS A N 1
ATOM 3584 C CA . LYS A 1 536 ? -8.696 14.958 4.211 1.00 20.41 536 LYS A CA 1
ATOM 3585 C C . LYS A 1 536 ? -9.567 15.110 5.449 1.00 17.66 536 LYS A C 1
ATOM 3586 O O . LYS A 1 536 ? -9.168 15.757 6.421 1.00 20.92 536 LYS A O 1
ATOM 3592 N N . ALA A 1 537 ? -10.754 14.505 5.441 1.00 18.10 537 ALA A N 1
ATOM 3593 C CA . ALA A 1 537 ? -11.603 14.551 6.624 1.00 17.77 537 ALA A CA 1
ATOM 3594 C C . ALA A 1 537 ? -10.952 13.830 7.802 1.00 17.66 537 ALA A C 1
ATOM 3595 O O . ALA A 1 537 ? -11.048 14.288 8.946 1.00 20.63 537 ALA A O 1
ATOM 3597 N N . ARG A 1 538 ? -10.285 12.700 7.547 1.00 17.47 538 ARG A N 1
ATOM 3598 C CA . ARG A 1 538 ? -9.577 12.013 8.627 1.00 17.48 538 ARG A CA 1
ATOM 3599 C C . ARG A 1 538 ? -8.435 12.867 9.164 1.00 18.79 538 ARG A C 1
ATOM 3600 O O . ARG A 1 538 ? -8.200 12.915 10.380 1.00 15.48 538 ARG A O 1
ATOM 3608 N N . ALA A 1 539 ? -7.725 13.569 8.277 1.00 20.13 539 ALA A N 1
ATOM 3609 C CA . ALA A 1 539 ? -6.673 14.476 8.735 1.00 15.94 539 ALA A CA 1
ATOM 3610 C C . ALA A 1 539 ? -7.249 15.567 9.629 1.00 16.31 539 ALA A C 1
ATOM 3611 O O . ALA A 1 539 ? -6.710 15.871 10.704 1.00 16.96 539 ALA A O 1
ATOM 3613 N N . LEU A 1 540 ? -8.354 16.170 9.193 1.00 13.13 540 LEU A N 1
ATOM 3614 C CA . LEU A 1 540 ? -8.960 17.246 9.968 1.00 14.67 540 LEU A CA 1
ATOM 3615 C C . LEU A 1 540 ? -9.467 16.735 11.314 1.00 12.12 540 LEU A C 1
ATOM 3616 O O . LEU A 1 540 ? -9.333 17.416 12.337 1.00 13.31 540 LEU A O 1
ATOM 3621 N N . ALA A 1 541 ? -10.037 15.527 11.334 1.00 14.63 541 ALA A N 1
ATOM 3622 C CA . ALA A 1 541 ? -10.470 14.931 12.590 1.00 15.96 541 ALA A CA 1
ATOM 3623 C C . ALA A 1 541 ? -9.290 14.688 13.523 1.00 14.50 541 ALA A C 1
ATOM 3624 O O . ALA A 1 541 ? -9.413 14.838 14.741 1.00 12.32 541 ALA A O 1
ATOM 3626 N N . ASN A 1 542 ? -8.132 14.320 12.975 1.00 16.13 542 ASN A N 1
ATOM 3627 C CA . ASN A 1 542 ? -6.972 14.146 13.845 1.00 14.10 542 ASN A CA 1
ATOM 3628 C C . ASN A 1 542 ? -6.469 15.479 14.390 1.00 18.53 542 ASN A C 1
ATOM 3629 O O . ASN A 1 542 ? -5.976 15.537 15.527 1.00 19.42 542 ASN A O 1
ATOM 3634 N N . GLN A 1 543 ? -6.605 16.563 13.618 1.00 17.19 543 GLN A N 1
ATOM 3635 C CA . GLN A 1 543 ? -6.331 17.888 14.181 1.00 19.77 543 GLN A CA 1
ATOM 3636 C C . GLN A 1 543 ? -7.301 18.219 15.317 1.00 14.50 543 GLN A C 1
ATOM 3637 O O . GLN A 1 543 ? -6.900 18.762 16.362 1.00 15.41 543 GLN A O 1
ATOM 3643 N N . VAL A 1 544 ? -8.577 17.871 15.141 1.00 12.19 544 VAL A N 1
ATOM 3644 C CA . VAL A 1 544 ? -9.541 17.996 16.234 1.00 11.26 544 VAL A CA 1
ATOM 3645 C C . VAL A 1 544 ? -9.064 17.217 17.457 1.00 16.01 544 VAL A C 1
ATOM 3646 O O . VAL A 1 544 ? -9.128 17.704 18.591 1.00 10.56 544 VAL A O 1
ATOM 3650 N N . ASP A 1 545 ? -8.613 15.979 17.241 1.00 13.93 545 ASP A N 1
ATOM 3651 C CA . ASP A 1 545 ? -8.156 15.134 18.343 1.00 12.49 545 ASP A CA 1
ATOM 3652 C C . ASP A 1 545 ? -6.981 15.772 19.078 1.00 13.80 545 ASP A C 1
ATOM 3653 O O . ASP A 1 545 ? -6.918 15.754 20.317 1.00 16.77 545 ASP A O 1
ATOM 3658 N N . GLU A 1 546 ? -6.014 16.292 18.320 1.00 12.01 546 GLU A N 1
ATOM 3659 C CA . GLU A 1 546 ? -4.896 17.023 18.902 1.00 16.17 546 GLU A CA 1
ATOM 3660 C C . GLU A 1 546 ? -5.390 18.129 19.823 1.00 13.08 546 GLU A C 1
ATOM 3661 O O . GLU A 1 546 ? -4.913 18.272 20.959 1.00 16.14 546 GLU A O 1
ATOM 3667 N N . LEU A 1 547 ? -6.365 18.913 19.354 1.00 10.31 547 LEU A N 1
ATOM 3668 C CA . LEU A 1 547 ? -6.887 19.992 20.192 1.00 15.84 547 LEU A CA 1
ATOM 3669 C C . LEU A 1 547 ? -7.592 19.444 21.430 1.00 14.90 547 LEU A C 1
ATOM 3670 O O . LEU A 1 547 ? -7.517 20.041 22.515 1.00 11.47 547 LEU A O 1
ATOM 3675 N N . ILE A 1 548 ? -8.289 18.312 21.284 1.00 9.95 548 ILE A N 1
ATOM 3676 C CA . ILE A 1 548 ? -8.998 17.715 22.416 1.00 11.72 548 ILE A CA 1
ATOM 3677 C C . ILE A 1 548 ? -8.012 17.303 23.508 1.00 13.67 548 ILE A C 1
ATOM 3678 O O . ILE A 1 548 ? -8.205 17.601 24.691 1.00 10.49 548 ILE A O 1
ATOM 3683 N N . TRP A 1 549 ? -6.942 16.603 23.122 1.00 15.17 549 TRP A N 1
ATOM 3684 C CA . TRP A 1 549 ? -5.897 16.249 24.082 1.00 13.39 549 TRP A CA 1
ATOM 3685 C C . TRP A 1 549 ? -5.292 17.492 24.723 1.00 15.42 549 TRP A C 1
ATOM 3686 O O . TRP A 1 549 ? -5.113 17.548 25.947 1.00 19.07 549 TRP A O 1
ATOM 3697 N N . ALA A 1 550 ? -4.961 18.504 23.909 1.00 12.58 550 ALA A N 1
ATOM 3698 C CA . ALA A 1 550 ? -4.340 19.715 24.435 1.00 12.29 550 ALA A CA 1
ATOM 3699 C C . ALA A 1 550 ? -5.259 20.517 25.348 1.00 15.51 550 ALA A C 1
ATOM 3700 O O . ALA A 1 550 ? -4.777 21.405 26.058 1.00 13.10 550 ALA A O 1
ATOM 3702 N N . GLU A 1 551 ? -6.556 20.236 25.355 1.00 16.79 551 GLU A N 1
ATOM 3703 C CA . GLU A 1 551 ? -7.486 20.934 26.235 1.00 14.77 551 GLU A CA 1
ATOM 3704 C C . GLU A 1 551 ? -7.708 20.205 27.554 1.00 12.55 551 GLU A C 1
ATOM 3705 O O . GLU A 1 551 ? -8.405 20.734 28.426 1.00 12.07 551 GLU A O 1
ATOM 3711 N N . GLY A 1 552 ? -7.138 19.013 27.719 1.00 12.01 552 GLY A N 1
ATOM 3712 C CA . GLY A 1 552 ? -7.379 18.219 28.913 1.00 11.91 552 GLY A CA 1
ATOM 3713 C C . GLY A 1 552 ? -8.814 17.762 29.061 1.00 16.13 552 GLY A C 1
ATOM 3714 O O . GLY A 1 552 ? -9.316 17.670 30.189 1.00 14.56 552 GLY A O 1
ATOM 3715 N N . PHE A 1 553 ? -9.489 17.481 27.938 1.00 9.56 553 PHE A N 1
ATOM 3716 C CA . PHE A 1 553 ? -10.904 17.109 27.937 1.00 10.29 553 PHE A CA 1
ATOM 3717 C C . PHE A 1 553 ? -11.113 15.747 28.588 1.00 9.93 553 PHE A C 1
ATOM 3718 O O . PHE A 1 553 ? -11.971 15.593 29.466 1.00 8.97 553 PHE A O 1
ATOM 3726 N N . SER A 1 554 ? -10.328 14.751 28.177 1.00 9.81 554 SER A N 1
ATOM 3727 C CA . SER A 1 554 ? -10.465 13.379 28.651 1.00 8.64 554 SER A CA 1
ATOM 3728 C C . SER A 1 554 ? -9.214 12.594 28.279 1.00 11.23 554 SER A C 1
ATOM 3729 O O . SER A 1 554 ? -8.484 12.951 27.352 1.00 13.97 554 SER A O 1
ATOM 3732 N N . LEU A 1 555 ? -8.997 11.500 29.004 1.00 12.53 555 LEU A N 1
ATOM 3733 C CA . LEU A 1 555 ? -7.863 10.594 28.822 1.00 9.15 555 LEU A CA 1
ATOM 3734 C C . LEU A 1 555 ? -8.381 9.222 28.422 1.00 10.37 555 LEU A C 1
ATOM 3735 O O . LEU A 1 555 ? -8.870 8.463 29.281 1.00 9.37 555 LEU A O 1
ATOM 3740 N N . PRO A 1 556 ? -8.352 8.884 27.136 1.00 11.65 556 PRO A N 1
ATOM 3741 C CA . PRO A 1 556 ? -8.666 7.510 26.729 1.00 11.12 556 PRO A CA 1
ATOM 3742 C C . PRO A 1 556 ? -7.698 6.531 27.373 1.00 12.53 556 PRO A C 1
ATOM 3743 O O . PRO A 1 556 ? -6.499 6.798 27.490 1.00 12.57 556 PRO A O 1
ATOM 3747 N N . LEU A 1 557 ? -8.235 5.396 27.809 1.00 10.83 557 LEU A N 1
ATOM 3748 C CA . LEU A 1 557 ? -7.417 4.402 28.484 1.00 12.17 557 LEU A CA 1
ATOM 3749 C C . LEU A 1 557 ? -7.304 3.153 27.623 1.00 11.69 557 LEU A C 1
ATOM 3750 O O . LEU A 1 557 ? -6.277 2.935 26.980 1.00 14.36 557 LEU A O 1
ATOM 3755 N N . THR A 1 558 ? -8.338 2.331 27.583 1.00 10.55 558 THR A N 1
ATOM 3756 C CA . THR A 1 558 ? -8.263 1.072 26.857 1.00 14.27 558 THR A CA 1
ATOM 3757 C C . THR A 1 558 ? -9.425 0.972 25.897 1.00 14.55 558 THR A C 1
ATOM 3758 O O . THR A 1 558 ? -10.540 1.387 26.222 1.00 16.48 558 THR A O 1
ATOM 3762 N N . GLN A 1 559 ? -9.160 0.432 24.718 1.00 13.40 559 GLN A N 1
ATOM 3763 C CA . GLN A 1 559 ? -10.226 0.080 23.800 1.00 9.95 559 GLN A CA 1
ATOM 3764 C C . GLN A 1 559 ? -10.546 -1.401 23.945 1.00 14.45 559 GLN A C 1
ATOM 3765 O O . GLN A 1 559 ? -9.762 -2.184 24.498 1.00 10.19 559 GLN A O 1
ATOM 3771 N N . SER A 1 560 ? -11.726 -1.764 23.462 1.00 10.98 560 SER A N 1
ATOM 3772 C CA . SER A 1 560 ? -12.316 -3.045 23.806 1.00 12.84 560 SER A CA 1
ATOM 3773 C C . SER A 1 560 ? -11.511 -4.200 23.217 1.00 14.77 560 SER A C 1
ATOM 3774 O O . SER A 1 560 ? -11.076 -4.137 22.060 1.00 12.54 560 SER A O 1
ATOM 3777 N N . PRO A 1 561 ? -11.294 -5.265 23.991 1.00 12.51 561 PRO A N 1
ATOM 3778 C CA . PRO A 1 561 ? -10.707 -6.488 23.421 1.00 12.54 561 PRO A CA 1
ATOM 3779 C C . PRO A 1 561 ? -11.647 -7.223 22.495 1.00 13.46 561 PRO A C 1
ATOM 3780 O O . PRO A 1 561 ? -11.176 -7.974 21.636 1.00 18.10 561 PRO A O 1
ATOM 3784 N N . GLY A 1 562 ? -12.954 -7.037 22.639 1.00 14.08 562 GLY A N 1
ATOM 3785 C CA . GLY A 1 562 ? -13.900 -7.714 21.782 1.00 14.52 562 GLY A CA 1
ATOM 3786 C C . GLY A 1 562 ? -14.102 -9.170 22.114 1.00 14.82 562 GLY A C 1
ATOM 3787 O O . GLY A 1 562 ? -14.655 -9.905 21.295 1.00 12.33 562 GLY A O 1
ATOM 3788 N N . THR A 1 563 ? -13.663 -9.606 23.299 1.00 19.06 563 THR A N 1
ATOM 3789 C CA . THR A 1 563 ? -13.775 -10.995 23.729 1.00 13.14 563 THR A CA 1
ATOM 3790 C C . THR A 1 563 ? -15.114 -11.216 24.422 1.00 13.54 563 THR A C 1
ATOM 3791 O O . THR A 1 563 ? -15.490 -10.457 25.321 1.00 17.21 563 THR A O 1
ATOM 3795 N N . VAL A 1 564 ? -15.829 -12.250 23.994 1.00 12.48 564 VAL A N 1
ATOM 3796 C CA . VAL A 1 564 ? -17.134 -12.616 24.526 1.00 13.47 564 VAL A CA 1
ATOM 3797 C C . VAL A 1 564 ? -17.132 -14.112 24.814 1.00 14.65 564 VAL A C 1
ATOM 3798 O O . VAL A 1 564 ? -16.592 -14.900 24.030 1.00 16.28 564 VAL A O 1
ATOM 3802 N N . ALA A 1 565 ? -17.738 -14.505 25.933 1.00 12.23 565 ALA A N 1
ATOM 3803 C CA . ALA A 1 565 ? -17.969 -15.910 26.247 1.00 17.47 565 ALA A CA 1
ATOM 3804 C C . ALA A 1 565 ? -19.406 -16.253 25.877 1.00 13.62 565 ALA A C 1
ATOM 3805 O O . ALA A 1 565 ? -20.342 -15.611 26.375 1.00 16.58 565 ALA A O 1
ATOM 3807 N N . VAL A 1 566 ? -19.580 -17.268 25.016 1.00 9.05 566 VAL A N 1
ATOM 3808 C CA . VAL A 1 566 ? -20.880 -17.631 24.452 1.00 10.56 566 VAL A CA 1
ATOM 3809 C C . VAL A 1 566 ? -21.105 -19.128 24.627 1.00 14.05 566 VAL A C 1
ATOM 3810 O O . VAL A 1 566 ? -20.190 -19.922 24.400 1.00 15.50 566 VAL A O 1
ATOM 3814 N N . ARG A 1 567 ? -22.327 -19.523 24.982 1.00 11.47 567 ARG A N 1
ATOM 3815 C CA . ARG A 1 567 ? -22.657 -20.947 24.971 1.00 17.90 567 ARG A CA 1
ATOM 3816 C C . ARG A 1 567 ? -22.381 -21.544 23.594 1.00 17.69 567 ARG A C 1
ATOM 3817 O O . ARG A 1 567 ? -22.851 -21.037 22.570 1.00 12.20 567 ARG A O 1
ATOM 3825 N N . SER A 1 568 ? -21.618 -22.637 23.578 1.00 17.39 568 SER A N 1
ATOM 3826 C CA . SER A 1 568 ? -21.161 -23.228 22.324 1.00 15.31 568 SER A CA 1
ATOM 3827 C C . SER A 1 568 ? -22.314 -23.644 21.409 1.00 14.56 568 SER A C 1
ATOM 3828 O O . SER A 1 568 ? -22.107 -23.805 20.207 1.00 14.55 568 SER A O 1
ATOM 3831 N N . THR A 1 569 ? -23.527 -23.794 21.940 1.00 15.36 569 THR A N 1
ATOM 3832 C CA . THR A 1 569 ? -24.664 -24.187 21.119 1.00 13.05 569 THR A CA 1
ATOM 3833 C C . THR A 1 569 ? -25.195 -23.055 20.250 1.00 19.95 569 THR A C 1
ATOM 3834 O O . THR A 1 569 ? -25.970 -23.320 19.322 1.00 15.66 569 THR A O 1
ATOM 3838 N N . LEU A 1 570 ? -24.820 -21.807 20.529 1.00 14.31 570 LEU A N 1
ATOM 3839 C CA . LEU A 1 570 ? -25.401 -20.673 19.815 1.00 14.47 570 LEU A CA 1
ATOM 3840 C C . LEU A 1 570 ? -24.716 -20.466 18.471 1.00 12.35 570 LEU A C 1
ATOM 3841 O O . LEU A 1 570 ? -23.509 -20.687 18.335 1.00 15.92 570 LEU A O 1
ATOM 3846 N N . ALA A 1 571 ? -25.497 -20.037 17.477 1.00 10.78 571 ALA A N 1
ATOM 3847 C CA . ALA A 1 571 ? -24.995 -19.755 16.139 1.00 12.43 571 ALA A CA 1
ATOM 3848 C C . ALA A 1 571 ? -25.517 -18.409 15.662 1.00 12.42 571 ALA A C 1
ATOM 3849 O O . ALA A 1 571 ? -26.582 -17.950 16.088 1.00 13.11 571 ALA A O 1
ATOM 3851 N N . ASN A 1 572 ? -24.765 -17.801 14.739 1.00 8.42 572 ASN A N 1
ATOM 3852 C CA . ASN A 1 572 ? -25.051 -16.445 14.262 1.00 15.95 572 ASN A CA 1
ATOM 3853 C C . ASN A 1 572 ? -25.160 -15.470 15.435 1.00 14.26 572 ASN A C 1
ATOM 3854 O O . ASN A 1 572 ? -26.067 -14.634 15.505 1.00 11.47 572 ASN A O 1
ATOM 3859 N N . PHE A 1 573 ? -24.223 -15.593 16.369 1.00 12.90 573 PHE A N 1
ATOM 3860 C CA . PHE A 1 573 ? -24.185 -14.783 17.578 1.00 11.58 573 PHE A CA 1
ATOM 3861 C C . PHE A 1 573 ? -22.819 -14.978 18.215 1.00 16.03 573 PHE A C 1
ATOM 3862 O O . PHE A 1 573 ? -22.281 -16.086 18.200 1.00 16.75 573 PHE A O 1
ATOM 3870 N N . GLY A 1 574 ? -22.262 -13.901 18.760 1.00 13.07 574 GLY A N 1
ATOM 3871 C CA . GLY A 1 574 ? -20.913 -13.938 19.287 1.00 11.79 574 GLY A CA 1
ATOM 3872 C C . GLY A 1 574 ? -20.294 -12.553 19.327 1.00 14.78 574 GLY A C 1
ATOM 3873 O O . GLY A 1 574 ? -20.963 -11.573 19.667 1.00 18.56 574 GLY A O 1
ATOM 3874 N N . ALA A 1 575 ? -19.022 -12.451 18.972 1.00 12.26 575 ALA A N 1
ATOM 3875 C CA . ALA A 1 575 ? -18.347 -11.164 18.897 1.00 15.02 575 ALA A CA 1
ATOM 3876 C C . ALA A 1 575 ? -18.541 -10.600 17.496 1.00 13.42 575 ALA A C 1
ATOM 3877 O O . ALA A 1 575 ? -18.087 -11.203 16.521 1.00 11.55 575 ALA A O 1
ATOM 3879 N N . THR A 1 576 ? -19.230 -9.458 17.385 1.00 14.54 576 THR A N 1
ATOM 3880 C CA . THR A 1 576 ? -19.559 -8.921 16.065 1.00 14.59 576 THR A CA 1
ATOM 3881 C C . THR A 1 576 ? -18.616 -7.825 15.588 1.00 18.61 576 THR A C 1
ATOM 3882 O O . THR A 1 576 ? -18.595 -7.535 14.386 1.00 19.14 576 THR A O 1
ATOM 3886 N N . GLY A 1 577 ? -17.840 -7.220 16.479 1.00 16.15 577 GLY A N 1
ATOM 3887 C CA . GLY A 1 577 ? -16.958 -6.139 16.085 1.00 13.90 577 GLY A CA 1
ATOM 3888 C C . GLY A 1 577 ? -17.708 -4.950 15.526 1.00 16.69 577 GLY A C 1
ATOM 3889 O O . GLY A 1 577 ? -18.500 -4.317 16.228 1.00 15.00 577 GLY A O 1
ATOM 3890 N N . LEU A 1 578 ? -17.469 -4.639 14.252 1.00 14.60 578 LEU A N 1
ATOM 3891 C CA . LEU A 1 578 ? -18.185 -3.556 13.592 1.00 16.36 578 LEU A CA 1
ATOM 3892 C C . LEU A 1 578 ? -19.565 -3.959 13.088 1.00 13.43 578 LEU A C 1
ATOM 3893 O O . LEU A 1 578 ? -20.362 -3.075 12.765 1.00 11.98 578 LEU A O 1
ATOM 3898 N N . ALA A 1 579 ? -19.863 -5.251 13.017 1.00 10.86 579 ALA A N 1
ATOM 3899 C CA . ALA A 1 579 ? -21.045 -5.727 12.314 1.00 12.01 579 ALA A CA 1
ATOM 3900 C C . ALA A 1 579 ? -22.299 -5.697 13.186 1.00 11.74 579 ALA A C 1
ATOM 3901 O O . ALA A 1 579 ? -22.244 -5.804 14.418 1.00 9.43 579 ALA A O 1
ATOM 3903 N N . ASP A 1 580 ? -23.439 -5.558 12.521 1.00 7.96 580 ASP A N 1
ATOM 3904 C CA . ASP A 1 580 ? -24.731 -5.774 13.145 1.00 11.89 580 ASP A CA 1
ATOM 3905 C C . ASP A 1 580 ? -25.017 -7.268 13.226 1.00 11.11 580 ASP A C 1
ATOM 3906 O O . ASP A 1 580 ? -24.502 -8.064 12.438 1.00 13.39 580 ASP A O 1
ATOM 3911 N N . LEU A 1 581 ? -25.856 -7.647 14.185 1.00 10.23 581 LEU A N 1
ATOM 3912 C CA . LEU A 1 581 ? -26.448 -8.976 14.153 1.00 12.70 581 LEU A CA 1
ATOM 3913 C C . LEU A 1 581 ? -27.664 -8.977 13.228 1.00 15.81 581 LEU A C 1
ATOM 3914 O O . LEU A 1 581 ? -28.333 -7.951 13.049 1.00 11.61 581 LEU A O 1
ATOM 3919 N N . ASP A 1 582 ? -27.923 -10.134 12.612 1.00 9.61 582 ASP A N 1
ATOM 3920 C CA . ASP A 1 582 ? -29.225 -10.447 12.011 1.00 10.00 582 ASP A CA 1
ATOM 3921 C C . ASP A 1 582 ? -30.039 -11.165 13.078 1.00 13.07 582 ASP A C 1
ATOM 3922 O O . ASP A 1 582 ? -29.887 -12.374 13.278 1.00 10.63 582 ASP A O 1
ATOM 3927 N N . TYR A 1 583 ? -30.942 -10.439 13.736 1.00 11.32 583 TYR A N 1
ATOM 3928 C CA . TYR A 1 583 ? -31.635 -11.021 14.881 1.00 15.06 583 TYR A CA 1
ATOM 3929 C C . TYR A 1 583 ? -32.588 -12.149 14.491 1.00 11.29 583 TYR A C 1
ATOM 3930 O O . TYR A 1 583 ? -32.903 -12.990 15.343 1.00 11.40 583 TYR A O 1
ATOM 3939 N N . THR A 1 584 ? -33.021 -12.216 13.225 1.00 10.82 584 THR A N 1
ATOM 3940 C CA . THR A 1 584 ? -33.816 -13.360 12.787 1.00 13.31 584 THR A CA 1
ATOM 3941 C C . THR A 1 584 ? -32.983 -14.631 12.651 1.00 14.77 584 THR A C 1
ATOM 3942 O O . THR A 1 584 ? -33.553 -15.724 12.606 1.00 16.74 584 THR A O 1
ATOM 3946 N N . ALA A 1 585 ? -31.655 -14.517 12.585 1.00 14.93 585 ALA A N 1
ATOM 3947 C CA . ALA A 1 585 ? -30.798 -15.660 12.301 1.00 12.32 585 ALA A CA 1
ATOM 3948 C C . ALA A 1 585 ? -30.169 -16.272 13.542 1.00 12.80 585 ALA A C 1
ATOM 3949 O O . ALA A 1 585 ? -29.662 -17.400 13.463 1.00 14.09 585 ALA A O 1
ATOM 3951 N N . ILE A 1 586 ? -30.175 -15.561 14.671 1.00 12.83 586 ILE A N 1
ATOM 3952 C CA . ILE A 1 586 ? -29.661 -16.134 15.907 1.00 11.39 586 ILE A CA 1
ATOM 3953 C C . ILE A 1 586 ? -30.423 -17.407 16.230 1.00 11.24 586 ILE A C 1
ATOM 3954 O O . ILE A 1 586 ? -31.655 -17.458 16.125 1.00 11.92 586 ILE A O 1
ATOM 3959 N N . GLY A 1 587 ? -29.693 -18.440 16.636 1.00 12.27 587 GLY A N 1
ATOM 3960 C CA . GLY A 1 587 ? -30.356 -19.683 16.990 1.00 13.01 587 GLY A CA 1
ATOM 3961 C C . GLY A 1 587 ? -29.411 -20.657 17.655 1.00 14.23 587 GLY A C 1
ATOM 3962 O O . GLY A 1 587 ? -28.193 -20.453 17.708 1.00 13.35 587 GLY A O 1
ATOM 3963 N N . PHE A 1 588 ? -30.007 -21.731 18.169 1.00 14.76 588 PHE A N 1
ATOM 3964 C CA . PHE A 1 588 ? -29.273 -22.820 18.792 1.00 17.96 588 PHE A CA 1
ATOM 3965 C C . PHE A 1 588 ? -29.129 -23.973 17.802 1.00 20.16 588 PHE A C 1
ATOM 3966 O O . PHE A 1 588 ? -30.085 -24.339 17.104 1.00 17.09 588 PHE A O 1
ATOM 3974 N N . MET A 1 589 ? -27.928 -24.540 17.743 1.00 17.03 589 MET A N 1
ATOM 3975 C CA . MET A 1 589 ? -27.684 -25.655 16.843 1.00 21.18 589 MET A CA 1
ATOM 3976 C C . MET A 1 589 ? -28.337 -26.934 17.359 1.00 15.71 589 MET A C 1
ATOM 3977 O O . MET A 1 589 ? -28.603 -27.098 18.552 1.00 13.25 589 MET A O 1
ATOM 3982 N N . ARG A 1 590 ? -28.593 -27.852 16.431 1.00 19.44 590 ARG A N 1
ATOM 3983 C CA . ARG A 1 590 ? -29.094 -29.165 16.802 1.00 22.72 590 ARG A CA 1
ATOM 3984 C C . ARG A 1 590 ? -27.942 -30.040 17.313 1.00 18.67 590 ARG A C 1
ATOM 3985 O O . ARG A 1 590 ? -26.759 -29.734 17.127 1.00 17.75 590 ARG A O 1
ATOM 3993 N N . ARG A 1 591 ? -28.298 -31.142 17.970 1.00 18.30 591 ARG A N 1
ATOM 3994 C CA . ARG A 1 591 ? -27.291 -32.056 18.497 1.00 17.32 591 ARG A CA 1
ATOM 3995 C C . ARG A 1 591 ? -26.421 -32.612 17.374 1.00 16.24 591 ARG A C 1
ATOM 3996 O O . ARG A 1 591 ? -26.907 -32.903 16.279 1.00 16.64 591 ARG A O 1
ATOM 4004 N N . HIS A 1 592 ? -25.122 -32.748 17.649 1.00 15.08 592 HIS A N 1
ATOM 4005 C CA . HIS A 1 592 ? -24.151 -33.284 16.688 1.00 18.09 592 HIS A CA 1
ATOM 4006 C C . HIS A 1 592 ? -24.031 -32.407 15.441 1.00 19.26 592 HIS A C 1
ATOM 4007 O O . HIS A 1 592 ? -23.725 -32.890 14.349 1.00 23.72 592 HIS A O 1
ATOM 4014 N N . HIS A 1 593 ? -24.276 -31.112 15.594 1.00 20.30 593 HIS A N 1
ATOM 4015 C CA . HIS A 1 593 ? -24.035 -30.125 14.541 1.00 25.69 593 HIS A CA 1
ATOM 4016 C C . HIS A 1 593 ? -22.623 -29.599 14.779 1.00 23.03 593 HIS A C 1
ATOM 4017 O O . HIS A 1 593 ? -22.407 -28.644 15.525 1.00 24.59 593 HIS A O 1
ATOM 4024 N N . HIS A 1 594 ? -21.635 -30.254 14.171 1.00 23.24 594 HIS A N 1
ATOM 4025 C CA . HIS A 1 594 ? -20.241 -29.933 14.449 1.00 28.69 594 HIS A CA 1
ATOM 4026 C C . HIS A 1 594 ? -19.486 -29.454 13.217 1.00 30.52 594 HIS A C 1
ATOM 4027 O O . HIS A 1 594 ? -18.258 -29.304 13.275 1.00 34.60 594 HIS A O 1
ATOM 4034 N N . HIS A 1 595 ? -20.183 -29.196 12.116 1.00 30.85 595 HIS A N 1
ATOM 4035 C CA . HIS A 1 595 ? -19.570 -28.634 10.923 1.00 35.43 595 HIS A CA 1
ATOM 4036 C C . HIS A 1 595 ? -19.520 -27.108 11.013 1.00 35.65 595 HIS A C 1
ATOM 4037 O O . HIS A 1 595 ? -20.374 -26.471 11.637 1.00 31.29 595 HIS A O 1
ATOM 4044 N N . HIS A 1 596 ? -18.497 -26.528 10.381 1.00 36.00 596 HIS A N 1
ATOM 4045 C CA . HIS A 1 596 ? -18.260 -25.081 10.407 1.00 36.92 596 HIS A CA 1
ATOM 4046 C C . HIS A 1 596 ? -17.799 -24.670 9.008 1.00 41.26 596 HIS A C 1
ATOM 4047 O O . HIS A 1 596 ? -16.596 -24.644 8.721 1.00 40.19 596 HIS A O 1
ATOM 4054 N N . HIS A 1 597 ? -18.764 -24.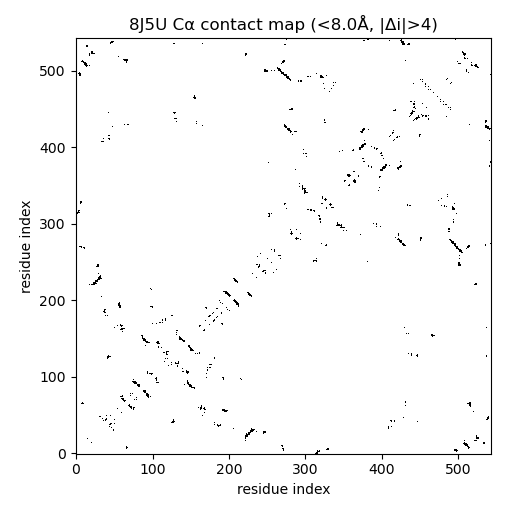341 8.143 1.00 34.67 597 HIS A N 1
ATOM 4055 C CA . HIS A 1 597 ? -18.480 -23.932 6.769 1.00 31.12 597 HIS A CA 1
ATOM 4056 C C . HIS A 1 597 ? -18.044 -22.473 6.647 1.00 32.98 597 HIS A C 1
ATOM 4057 O O . HIS A 1 597 ? -17.828 -22.006 5.523 1.00 25.71 597 HIS A O 1
ATOM 4064 N N . HIS A 1 598 ? -17.896 -21.749 7.757 1.00 35.25 598 HIS A N 1
ATOM 4065 C CA . HIS A 1 598 ? -17.500 -20.336 7.706 1.00 31.34 598 HIS A CA 1
ATOM 4066 C C . HIS A 1 598 ? -16.384 -19.982 8.696 1.00 30.88 598 HIS A C 1
ATOM 4067 O O . HIS A 1 598 ? -16.086 -18.803 8.888 1.00 36.76 598 HIS A O 1
ATOM 4074 N N . ALA B 2 1 ? -18.931 7.111 18.793 1.00 33.70 1 ALA B N 1
ATOM 4075 C CA . ALA B 2 1 ? -19.115 6.936 20.245 1.00 25.97 1 ALA B CA 1
ATOM 4076 C C . ALA B 2 1 ? -20.439 7.572 20.666 1.00 24.95 1 ALA B C 1
ATOM 4077 O O . ALA B 2 1 ? -20.375 8.556 21.357 1.00 34.82 1 ALA B O 1
ATOM 4079 N N . SER B 2 2 ? -21.598 7.055 20.241 1.00 26.38 2 SER B N 1
ATOM 4080 C CA . SER B 2 2 ? -22.817 7.792 20.654 1.00 23.95 2 SER B CA 1
ATOM 4081 C C . SER B 2 2 ? -23.410 7.299 21.977 1.00 16.58 2 SER B C 1
ATOM 4082 O O . SER B 2 2 ? -23.652 8.141 22.809 1.00 17.65 2 SER B O 1
ATOM 4085 N N . PRO B 2 3 ? -23.580 5.982 22.179 1.00 21.29 3 PRO B N 1
ATOM 4086 C CA . PRO B 2 3 ? -24.042 5.583 23.513 1.00 14.89 3 PRO B CA 1
ATOM 4087 C C . PRO B 2 3 ? -22.849 5.319 24.457 1.00 16.39 3 PRO B C 1
ATOM 4088 O O . PRO B 2 3 ? -21.743 5.100 23.960 1.00 16.04 3 PRO B O 1
ATOM 4092 N N . PHE B 2 4 ? -23.098 5.315 25.770 1.00 10.81 4 PHE B N 1
ATOM 4093 C CA . PHE B 2 4 ? -22.094 5.083 26.836 1.00 13.93 4 PHE B CA 1
ATOM 4094 C C . PHE B 2 4 ? -22.516 3.853 27.626 1.00 11.87 4 PHE B C 1
ATOM 4095 O O . PHE B 2 4 ? -23.628 3.317 27.474 1.00 11.92 4 PHE B O 1
ATOM 4103 N N . SER B 2 5 ? -21.552 3.377 28.398 1.00 14.09 5 SER B N 1
ATOM 4104 C CA . SER B 2 5 ? -21.693 2.229 29.259 1.00 13.01 5 SER B CA 1
ATOM 4105 C C . SER B 2 5 ? -20.850 2.490 30.503 1.00 13.41 5 SER B C 1
ATOM 4106 O O . SER B 2 5 ? -19.799 3.134 30.428 1.00 8.41 5 SER B O 1
ATOM 4109 N N . PRO B 2 6 ? -21.303 1.992 31.654 1.00 13.35 6 PRO B N 1
ATOM 4110 C CA . PRO B 2 6 ? -20.549 2.207 32.899 1.00 12.53 6 PRO B CA 1
ATOM 4111 C C . PRO B 2 6 ? -19.297 1.361 33.014 1.00 13.64 6 PRO B C 1
ATOM 4112 O O . PRO B 2 6 ? -18.360 1.765 33.715 1.00 14.73 6 PRO B O 1
ATOM 4116 N N . ASP B 2 7 ? -19.248 0.205 32.367 1.00 14.35 7 ASP B N 1
ATOM 4117 C CA . ASP B 2 7 ? -18.134 -0.724 32.512 1.00 16.13 7 ASP B CA 1
ATOM 4118 C C . ASP B 2 7 ? -17.207 -0.645 31.307 1.00 16.49 7 ASP B C 1
ATOM 4119 O O . ASP B 2 7 ? -17.630 -0.253 30.216 1.00 17.40 7 ASP B O 1
ATOM 4124 N N . PRO B 2 8 ? -15.936 -1.023 31.462 1.00 15.98 8 PRO B N 1
ATOM 4125 C CA . PRO B 2 8 ? -15.020 -1.047 30.320 1.00 15.40 8 PRO B CA 1
ATOM 4126 C C . PRO B 2 8 ? -15.537 -1.967 29.230 1.00 21.99 8 PRO B C 1
ATOM 4127 O O . PRO B 2 8 ? -15.704 -3.175 29.450 1.00 21.42 8 PRO B O 1
ATOM 4131 N N . PRO B 2 9 ? -15.822 -1.429 28.037 1.00 24.19 9 PRO B N 1
ATOM 4132 C CA . PRO B 2 9 ? -16.361 -2.241 26.943 1.00 24.88 9 PRO B CA 1
ATOM 4133 C C . PRO B 2 9 ? -15.318 -3.202 26.376 1.00 29.09 9 PRO B C 1
ATOM 4134 O O . PRO B 2 9 ? -14.121 -3.076 26.655 1.00 26.73 9 PRO B O 1
#

GO terms:
  GO:0042277 peptide binding (F, IDA)
  GO:0017038 protein import (P, IDA)
  GO:0043295 glutathione binding (F, IDA)
  GO:1904680 peptide transmembrane transporter activity (F, IDA)
  GO:0005886 plasma membrane (C, HDA)
  GO:0042597 periplasmic space (C, EXP)
  GO:0042597 periplasmic space (C, TAS)

Radius of gyration: 23.09 Å; Cα contacts (8 Å, |Δi|>4): 1343; chains: 2; bounding box: 59×63×58 Å

InterPro domains:
  IPR000914 Solute-binding protein family 5 domain [PF00496] (152-511)
  IPR030678 Peptide/nickel binding protein, MppA-type [PIRSF002741] (71-576)
  IPR039424 Solute-binding protein family 5 [PTHR30290] (38-572)

Organism: Mycobacterium tuberculosis (strain ATCC 25618 / H37Rv) (NCBI:txid83332)

Foldseek 3Di:
DEAFQFFAQDFFFLADFLVQFAQADEAEAADAFDAQFLQCFALSNVDPVSLLVCVQWAAFQWFQHSRRDTDGPCLFFVDWDQPDQVQTKIKTAGDQLWAWLVRHHDFLLQVQLQLVQLLCPDVLRRGLANLCSVQWPDWDHDPDRRMIMTGGNFFFQVPSPCDHWSHRTDGNQQRNDSCSVVPVGSPHDDIHTHQWDFDDDDVPQQKTKIAGRPSHPDFNASYGIYMYHHDHPVCRLVCCLVVNHFKDFQFALVSVVSLVPRPQKDKIFGFAFKFKWKFFALDPPFPPVDQLLLLLLLLLAALQVLQCRRCPNNYPPTGFFQFDQGGHNDPLGDHLQVSNHRDLVVSLVSCVVVQQDPPDLATDHPHDGQEWEEEEADDDSGVSSQVRSQVSSSVSRHHYHYDHDGHNCSCVPDQQQRNGRIYMDMDGDASRRLSCLQQDADCPHSNVSNSFYDVVLNVLNVVLRNDPDPVVSSVSSVVSRNVCSSRSRMGTRHGDRQIMMGRNQWGQRGRRHNGDGPSSSIHGRDPPPDDRPD/DPDDDPDDD

Secondary structure (DSSP, 8-state):
--S-SS--S--BS----GGGS-S--EEEEEESS--S---TTBTTS-BHHHHHHHTTTS--SEEE-TTS-EEE-TTTEEEEEEEETTTTEEEEEE-TT-B-TTSPBP-HHHHHHHHHHHSSSSTTS-BS--TTGGGEEEEEE-SSTTEEEEEESS--TTGGGTTSTT-----HHHHSSHHHHHHTTSSS-----SSEEEEEEETTTTEEEEEE-TT--SPPPS-SEEEEEE--HHHHHHHHHTTS-SEEE--SHHHHHHHHHSTTEEEEE---SEEEEEEE---TTSGGGSHHHHHHHHTT--HHHHHHHHHBTTBSS------SS--TTSTT-----GGG---HHHHHHHHHHTT-B-SSSS-EETTEE-EEEEEEE-SHHHHHHHHHHHHHHHTTT-EEEEEEE-STTIIIIIGGGT--SEEEEEEE--S-GGGHIIIIISTT-TT-TT----HHHHHHHHHHHH--SHHHHHHHHHHHHHHHHHTT-EEEEEE---EEEEETTEES-SB-TTPPP-TTT-EEPPTT------/--SEESS--

B-factor: mean 17.5, std 7.47, range [4.07, 59.66]

Nearest PDB structures (foldseek):
  8j5u-assembly1_A  TM=1.002E+00  e=0.000E+00  Mycobacterium tuberculosis H37Rv
  8j5r-assembly1_A  TM=8.395E-01  e=1.556E-98  Mycobacterium tuberculosis H37Rv
  2grv-assembly3_C  TM=7.754E-01  e=1.483E-38  Mycolicibacterium smegmatis MC2 155
  2z23-assembly1_A  TM=8.272E-01  e=7.426E-30  Yersinia pestis CO92
  4toz-assembly2_B  TM=5.972E-01  e=1.014E-29  Escherichia coli K-12

Solvent-accessible surface area: 20904 Å² total; per-residue (Å²): 74,121,155,176,17,30,9,39,91,92,36,40,36,16,88,6,79,48,68,55,0,77,98,6,24,56,1,56,22,22,5,20,32,21,7,42,2,2,0,12,19,4,32,37,0,9,24,12,54,2,5,48,0,6,41,0,1,11,1,17,0,8,75,4,16,53,80,19,61,38,83,42,17,85,55,15,2,80,34,19,95,75,84,144,89,75,87,16,19,0,18,5,31,1,24,80,111,0,33,2,39,83,29,69,52,3,8,51,118,7,0,21,18,1,5,86,1,8,21,52,83,52,201,44,14,84,12,2,13,4,24,4,1,73,6,22,65,45,26,65,124,18,127,68,56,70,27,0,31,1,38,6,73,93,44,7,52,23,11,84,11,9,2,0,2,17,13,0,0,5,6,24,63,29,0,57,68,38,127,17,0,19,132,43,6,77,116,14,35,22,29,8,0,0,9,0,27,27,68,41,64,60,128,130,48,91,98,1,22,0,46,49,8,122,115,32,44,26,64,168,4,47,0,69,14,2,11,17,45,26,31,92,32,83,33,31,8,59,8,1,75,105,88,62,0,2,5,11,34,4,37,36,67,102,29,18,61,48,0,63,168,25,199,37,18,26,53,39,27,7,18,10,11,12,6,0,1,1,6,2,5,13,19,126,88,18,30,0,46,63,87,39,1,10,29,0,0,2,19,0,1,20,9,75,48,2,0,126,73,22,9,156,19,0,5,21,114,19,88,2,2,12,0,3,10,6,4,18,54,31,109,26,66,74,86,15,6,54,70,2,54,80,64,40,93,52,0,43,134,44,0,54,90,46,21,6,134,144,80,37,97,44,2,55,69,118,84,113,69,0,34,0,83,0,1,0,19,58,15,160,25,0,85,84,6,0,85,29,0,64,116,13,0,48,106,0,10,0,62,4,61,42,53,28,62,75,28,51,13,3,10,20,90,68,0,33,100,21,37,0,4,2,0,0,1,0,5,34,12,23,24,13,25,19,24,3,0,32,2,2,2,8,62,117,10,56,1,10,14,1,145,5,29,16,108,115,2,41,42,4,7,76,125,0,10,46,44,105,64,86,34,132,6,82,56,35,0,9,94,0,0,84,61,0,2,31,22,2,8,3,2,0,0,7,10,6,8,11,6,31,0,0,36,37,63,0,0,11,22,12,4,30,21,25,16,29,36,85,28,18,10,0,0,25,22,119,206,145,15,141,79,122,138,137,10,23,4,0,12,18,30,36,52